Protein AF-A0A8S3E817-F1 (afdb_monomer)

Radius of gyration: 27.14 Å; Cα contacts (8 Å, |Δi|>4): 614; chains: 1; bounding box: 58×71×70 Å

Mean predicted aligned error: 10.31 Å

Sequence (408 aa):
KNREIIKKLALKYPVHTGGGLRSLSDVEDVLKSNVRRCTVASADDELIAKIPKDRLIVELSINENNEVLIHGRKTNTHVNIITKVNQLIELGVTVISITFVNAEGHLSGIPRKQIQDLVVQIPKNIEKIYIAGGISTMDDLEYLWSFDRIIPQLGSAIWKSKLTIGSIFNGMINFDGNGIVSSIIQDLNGLVKGLCYMNRESIEQTCKTRKLYRYSRKLRKVIMKGATSGDVQHIVRISLDCDMDAMLIIVDSQKSFCHAGKYSCFSLPTSIKANLATLAEHIKSRINQDSYSGRIQRNPQLALAKIMEEFWEVVVAPQDNQVSECSDLLVHLIMYLNGNGISIEDIFNELHARRWAPKLSVENTKIPDEKSNEIIICISASKYPDKTDEFAEEQLGIKITRHSGRNL

Nearest PDB structures (foldseek):
  6j22-assembly1_A  TM=8.413E-01  e=1.283E-14  Shigella flexneri
  6j2l-assembly1_A  TM=8.463E-01  e=2.398E-14  Shigella flexneri
  7bgn-assembly3_E  TM=6.207E-01  e=3.277E-15  Medicago truncatula
  7bgm-assembly1_B  TM=6.106E-01  e=3.887E-15  Medicago truncatula
  7bgn-assembly1_A  TM=6.249E-01  e=2.140E-14  Medicago truncatula

Organism: NCBI:txid392030

Foldseek 3Di:
DVLVVLLVVLLPDAAEEEDPQDALVSLCSNLLSNHQAYEYELPCLPRLLPDDQSRYEYEFEAEPVQFTADPVNPDTPRDHVLNSLVVSVVSQHQHYEYEYVVQAPPLQADPLVVVVVVLVSRDVSNQAYEYDGNDQALVRVLSQVVDNRYDYDDDCNDVVVSDAPLNNLLSQADEDPVQKAKEFEAEPQGHTQDIFIAHSVQSRVCRVVQWHWGQDPVVRDIDTQCPPPVQIWGWDDWDADPNRRYIYTYTHGCFHRDPVRHNHPDDPPDPPPDDPQVLLVVLLVCCPPPDPSVVLLLPLLNLVVQLVVLVVCCVPPDPVCNVVSVVSNSSSVSSNCSSVVHHVSNVVSSVSSCVPVPVVPPPPPDDDPDPDPDDDDDDDPPPCPVVVQCCCCVSVVDHDDDDPDDDD

Secondary structure (DSSP, 8-state):
-HHHHHHHHHTTS--EEESS--SHHHHHHHHTTT-SEEEEETT-HHHHHHS-GGGEEEEEEE-TT-EEEETTTTEEEEEEHHHHHHHHHHTT--EEEEEEGGGTTT-S---HHHHHHHHHHS-TT--EEEEES---SHHHHHHHHTSTTEEEE-SHHHHTTSS-HHHHHHHH----TTSEEEEEEE-TTS-EEEEEEEEHHHHHHHHHHSB-EEEETTTTEEEETTTTTS---EEEEEEE-SSSSEEEEEEE--S--STTS-S-SS---SS----HHHHHHHHHHTTTSSSHHHHHHT-HHHHHHHHHHHHHHHHH--HHHHHHHHHHHHHHHHHHHHHTT--HHHHHHHHHHHTT-TTTT-TT----------------TTSSHHHHHHHHHHHH-------S----

InterPro domains:
  IPR002496 Phosphoribosyl-AMP cyclohydrolase domain [PF01502] (195-266)
  IPR006062 Histidine biosynthesis protein [PF00977] (2-144)
  IPR008179 Phosphoribosyl-ATP pyrophosphohydrolase [cd11534] (276-351)
  IPR011060 Ribulose-phosphate binding barrel [SSF51366] (6-169)
  IPR013785 Aldolase-type TIM barrel [G3DSA:3.20.20.70] (1-146)
  IPR021130 Phosphoribosyl-ATP pyrophosphohydrolase-like [PF01503] (279-354)
  IPR038019 Phosphoribosyl-AMP cyclohydrolase domain superfamily [G3DSA:3.10.20.810] (158-258)
  IPR038019 Phosphoribosyl-AMP cyclohydrolase domain superfamily [SSF141734] (169-273)

Solvent-accessible surface area (backbone atoms only — not comparable to full-atom values): 23003 Å² total; per-residue (Å²): 119,68,64,63,53,51,39,62,43,16,69,77,41,94,28,72,48,61,78,91,52,86,47,67,69,48,46,51,62,47,46,63,31,40,30,59,25,43,34,35,63,73,80,45,65,73,59,55,59,74,48,63,46,94,35,40,29,39,37,42,36,26,50,98,83,43,27,33,32,35,87,88,67,76,39,78,68,78,42,44,46,67,63,54,50,54,57,39,43,77,59,57,44,31,33,38,31,42,32,41,59,92,26,42,93,67,55,79,38,59,66,60,69,62,50,56,57,44,63,73,67,52,58,76,71,48,59,36,38,32,43,33,47,6,58,37,51,69,66,53,49,54,58,46,62,74,38,93,43,47,40,83,49,86,57,68,25,51,85,69,64,59,42,51,72,24,59,52,51,58,71,62,47,47,53,46,101,83,52,36,29,48,31,41,31,25,37,89,86,70,52,64,27,42,79,44,37,30,28,63,68,19,43,33,50,19,57,72,70,38,35,44,36,27,34,36,80,90,74,73,41,72,43,57,49,29,73,88,80,69,41,54,35,31,57,74,47,79,45,65,54,96,80,24,48,38,34,44,35,30,26,66,48,98,52,42,60,25,96,85,66,33,59,33,65,58,72,87,88,57,91,69,88,73,53,72,64,63,52,49,53,55,47,59,72,29,52,89,41,101,42,73,59,7,52,34,20,76,33,44,69,58,15,47,53,47,31,55,51,27,48,50,44,39,73,70,42,55,80,92,45,32,67,55,30,50,46,51,25,51,52,30,46,50,32,26,33,50,44,71,76,42,54,72,66,58,52,52,46,52,52,59,24,46,76,73,38,76,78,81,72,53,88,81,66,80,72,80,94,62,96,61,96,71,87,78,88,80,76,66,85,79,67,59,50,69,62,52,42,49,44,31,38,75,77,67,70,41,83,75,83,83,77,96,66,98,68,135

pLDDT: mean 85.55, std 14.69, range [38.97, 98.38]

Structure (mmCIF, N/CA/C/O backbone):
data_AF-A0A8S3E817-F1
#
_entry.id   AF-A0A8S3E817-F1
#
loop_
_atom_site.group_PDB
_atom_site.id
_atom_site.type_symbol
_atom_site.label_atom_id
_atom_site.label_alt_id
_atom_site.label_comp_id
_atom_site.label_asym_id
_atom_site.label_entity_id
_atom_site.label_seq_id
_atom_site.pdbx_PDB_ins_code
_atom_site.Cartn_x
_atom_site.Cartn_y
_atom_site.Cartn_z
_atom_site.occupancy
_atom_site.B_iso_or_equiv
_atom_site.auth_seq_id
_atom_site.auth_comp_id
_atom_site.auth_asym_id
_atom_site.auth_atom_id
_atom_site.pdbx_PDB_model_num
ATOM 1 N N . LYS A 1 1 ? 4.689 19.632 13.069 1.00 62.50 1 LYS A N 1
ATOM 2 C CA . LYS A 1 1 ? 5.910 18.884 12.663 1.00 62.50 1 LYS A CA 1
ATOM 3 C C . LYS A 1 1 ? 5.592 17.523 12.027 1.00 62.50 1 LYS A C 1
ATOM 5 O O . LYS A 1 1 ? 6.007 17.317 10.900 1.00 62.50 1 LYS A O 1
ATOM 10 N N . ASN A 1 2 ? 4.820 16.630 12.667 1.00 87.38 2 ASN A N 1
ATOM 11 C CA . ASN A 1 2 ? 4.547 15.293 12.099 1.00 87.38 2 ASN A CA 1
ATOM 12 C C . ASN A 1 2 ? 3.631 15.298 10.860 1.00 87.38 2 ASN A C 1
ATOM 14 O O . ASN A 1 2 ? 3.827 14.462 9.985 1.00 87.38 2 ASN A O 1
ATOM 18 N N . ARG A 1 3 ? 2.686 16.249 10.743 1.00 88.31 3 ARG A N 1
ATOM 19 C CA . ARG A 1 3 ? 1.782 16.346 9.577 1.00 88.31 3 ARG A CA 1
ATOM 20 C C . ARG A 1 3 ? 2.537 16.435 8.252 1.00 88.31 3 ARG A C 1
ATOM 22 O O . ARG A 1 3 ? 2.270 15.645 7.363 1.00 88.31 3 ARG A O 1
ATOM 29 N N . GLU A 1 4 ? 3.548 17.291 8.158 1.00 89.62 4 GLU A N 1
ATOM 30 C CA . GLU A 1 4 ? 4.360 17.417 6.939 1.00 89.62 4 GLU A CA 1
ATOM 31 C C . GLU A 1 4 ? 5.081 16.119 6.555 1.00 89.62 4 GLU A C 1
ATOM 33 O O . GLU A 1 4 ? 5.181 15.779 5.378 1.00 89.62 4 GLU A O 1
ATOM 38 N N . ILE A 1 5 ? 5.548 15.352 7.542 1.00 92.19 5 ILE A N 1
ATOM 39 C CA . ILE A 1 5 ? 6.165 14.042 7.298 1.00 92.19 5 ILE A CA 1
ATOM 40 C C . ILE A 1 5 ? 5.114 13.060 6.768 1.00 92.19 5 ILE A C 1
ATOM 42 O O . ILE A 1 5 ? 5.370 12.374 5.783 1.00 92.19 5 ILE A O 1
ATOM 46 N N . ILE A 1 6 ? 3.927 13.026 7.382 1.00 91.56 6 ILE A N 1
ATOM 47 C CA . ILE A 1 6 ? 2.807 12.177 6.953 1.00 91.56 6 ILE A CA 1
ATOM 48 C C . ILE A 1 6 ? 2.430 12.480 5.502 1.00 91.56 6 ILE A C 1
ATOM 50 O O . ILE A 1 6 ? 2.359 11.553 4.701 1.00 91.56 6 ILE A O 1
ATOM 54 N N . LYS A 1 7 ? 2.260 13.759 5.149 1.00 88.94 7 LYS A N 1
ATOM 55 C CA . LYS A 1 7 ? 1.914 14.186 3.785 1.00 88.94 7 LYS A CA 1
ATOM 56 C C . LYS A 1 7 ? 2.971 13.738 2.774 1.00 88.94 7 LYS A C 1
ATOM 58 O O . LYS A 1 7 ? 2.636 13.124 1.769 1.00 88.94 7 LYS A O 1
ATOM 63 N N . LYS A 1 8 ? 4.259 13.942 3.078 1.00 88.81 8 LYS A N 1
ATOM 64 C CA . LYS A 1 8 ? 5.370 13.487 2.219 1.00 88.81 8 LYS A CA 1
ATOM 65 C C . LYS A 1 8 ? 5.415 11.967 2.051 1.00 88.81 8 LYS A C 1
ATOM 67 O O . LYS A 1 8 ? 5.733 11.485 0.968 1.00 88.81 8 LYS A O 1
ATOM 72 N N . LEU A 1 9 ? 5.129 11.211 3.111 1.00 90.19 9 LEU A N 1
ATOM 73 C CA . LEU A 1 9 ? 5.105 9.747 3.057 1.00 90.19 9 LEU A CA 1
ATOM 74 C C . LEU A 1 9 ? 3.894 9.224 2.285 1.00 90.19 9 LEU A C 1
ATOM 76 O O . LEU A 1 9 ? 4.040 8.268 1.532 1.00 90.19 9 LEU A O 1
ATOM 80 N N . ALA A 1 10 ? 2.730 9.852 2.436 1.00 88.44 10 ALA A N 1
ATOM 81 C CA . ALA A 1 10 ? 1.488 9.440 1.790 1.00 88.44 10 ALA A CA 1
ATOM 82 C C . ALA A 1 10 ? 1.508 9.608 0.258 1.00 88.44 10 ALA A C 1
ATOM 84 O O . ALA A 1 10 ? 0.789 8.900 -0.438 1.00 88.44 10 ALA A O 1
ATOM 85 N N . LEU A 1 11 ? 2.385 10.466 -0.280 1.00 80.88 11 LEU A N 1
ATOM 86 C CA . LEU A 1 11 ? 2.673 10.529 -1.722 1.00 80.88 11 LEU A CA 1
ATOM 87 C C . LEU A 1 11 ? 3.402 9.282 -2.251 1.00 80.88 11 LEU A C 1
ATOM 89 O O . LEU A 1 11 ? 3.388 9.025 -3.447 1.00 80.88 11 LEU A O 1
ATOM 93 N N . LYS A 1 12 ? 4.085 8.531 -1.380 1.00 79.12 12 LYS A N 1
ATOM 94 C CA . LYS A 1 12 ? 4.959 7.412 -1.777 1.00 79.12 12 LYS A CA 1
ATOM 95 C C . LYS A 1 12 ? 4.462 6.056 -1.290 1.00 79.12 12 LYS A C 1
ATOM 97 O O . LYS A 1 12 ? 4.746 5.035 -1.910 1.00 79.12 12 LYS A O 1
ATOM 102 N N . TYR A 1 13 ? 3.751 6.031 -0.169 1.00 85.25 13 TYR A N 1
ATOM 103 C CA . TYR A 1 13 ? 3.360 4.812 0.523 1.00 85.25 13 TYR A CA 1
ATOM 104 C C . TYR A 1 13 ? 1.888 4.867 0.944 1.00 85.25 13 TYR A C 1
ATOM 106 O O . TYR A 1 13 ? 1.379 5.942 1.261 1.00 85.25 13 TYR A O 1
ATOM 114 N N . PRO A 1 14 ? 1.199 3.716 1.035 1.00 85.81 14 PRO A N 1
ATOM 115 C CA . PRO A 1 14 ? -0.112 3.652 1.668 1.00 85.81 14 PRO A CA 1
ATOM 116 C C . PRO A 1 14 ? 0.005 4.007 3.157 1.00 85.81 14 PRO A C 1
ATOM 118 O O . PRO A 1 14 ? 0.558 3.238 3.942 1.00 85.81 14 PRO A O 1
ATOM 121 N N . VAL A 1 15 ? -0.512 5.172 3.546 1.00 92.38 15 VAL A N 1
ATOM 122 C CA . VAL A 1 15 ? -0.434 5.672 4.926 1.00 92.38 15 VAL A CA 1
ATOM 123 C C . VAL A 1 15 ? -1.826 5.727 5.548 1.00 92.38 15 VAL A C 1
ATOM 125 O O . VAL A 1 15 ? -2.739 6.332 4.987 1.00 92.38 15 VAL A O 1
ATOM 128 N N . HIS A 1 16 ? -1.978 5.128 6.728 1.00 94.44 16 HIS A N 1
ATOM 129 C CA . HIS A 1 16 ? -3.027 5.493 7.682 1.00 94.44 16 HIS A CA 1
ATOM 130 C C . HIS A 1 16 ? -2.422 6.440 8.718 1.00 94.44 16 HIS A C 1
ATOM 132 O O . HIS A 1 16 ? -1.256 6.282 9.085 1.00 94.44 16 HIS A O 1
ATOM 138 N N . THR A 1 17 ? -3.176 7.434 9.178 1.00 93.44 17 THR A N 1
ATOM 139 C CA . THR A 1 17 ? -2.659 8.421 10.135 1.00 93.44 17 THR A CA 1
ATOM 140 C C . THR A 1 17 ? -3.627 8.665 11.275 1.00 93.44 17 THR A C 1
ATOM 142 O O . THR A 1 17 ? -4.821 8.754 11.043 1.00 93.44 17 THR A O 1
ATOM 145 N N . GLY A 1 18 ? -3.118 8.812 12.492 1.00 90.31 18 GLY A N 1
ATOM 146 C CA . GLY A 1 18 ? -3.908 9.139 13.673 1.00 90.31 18 GLY A CA 1
ATOM 147 C C . GLY A 1 18 ? -3.128 10.014 14.642 1.00 90.31 18 GLY A C 1
ATOM 148 O O . GLY A 1 18 ? -1.941 10.280 14.442 1.00 90.31 18 GLY A O 1
ATOM 149 N N . GLY A 1 19 ? -3.805 10.445 15.705 1.00 83.69 19 GLY A N 1
ATOM 150 C CA . GLY A 1 19 ? -3.234 11.303 16.741 1.00 83.69 19 GLY A CA 1
ATOM 151 C C . GLY A 1 19 ? -3.231 12.788 16.360 1.00 83.69 19 GLY A C 1
ATOM 152 O O . GLY A 1 19 ? -2.646 13.210 15.366 1.00 83.69 19 GLY A O 1
ATOM 153 N N . GLY A 1 20 ? -3.877 13.616 17.186 1.00 84.75 20 GLY A N 1
ATOM 154 C CA . GLY A 1 20 ? -3.933 15.068 16.967 1.00 84.75 20 GLY A CA 1
ATOM 155 C C . GLY A 1 20 ? -4.856 15.515 15.826 1.00 84.75 20 GLY A C 1
ATOM 156 O O . GLY A 1 20 ? -4.689 16.626 15.322 1.00 84.75 20 GLY A O 1
ATOM 157 N N . LEU A 1 21 ? -5.806 14.664 15.427 1.00 91.00 21 LEU A N 1
ATOM 158 C CA . LEU A 1 21 ? -6.933 15.007 14.558 1.00 91.00 21 LEU A CA 1
ATOM 159 C C . LEU A 1 21 ? -8.141 15.286 15.460 1.00 91.00 21 LEU A C 1
ATOM 161 O O . LEU A 1 21 ? -8.726 14.344 15.990 1.00 91.00 21 LEU A O 1
ATOM 165 N N . ARG A 1 22 ? -8.435 16.564 15.729 1.00 89.12 22 ARG A N 1
ATOM 166 C CA . ARG A 1 22 ? -9.464 16.981 16.708 1.00 89.12 22 ARG A CA 1
ATOM 167 C C . ARG A 1 22 ? -10.601 17.785 16.086 1.00 89.12 22 ARG A C 1
ATOM 169 O O . ARG A 1 22 ? -11.513 18.196 16.783 1.00 89.12 22 ARG A O 1
ATOM 176 N N . SER A 1 23 ? -10.516 18.060 14.792 1.00 90.12 23 SER A N 1
ATOM 177 C CA . SER A 1 23 ? -11.502 18.836 14.054 1.00 90.12 23 SER A CA 1
ATOM 178 C C . SER A 1 23 ? -11.647 18.293 12.638 1.00 90.12 23 SER A C 1
ATOM 180 O O . SER A 1 23 ? -10.750 17.620 12.121 1.00 90.12 23 SER A O 1
ATOM 182 N N . LEU A 1 24 ? -12.752 18.640 11.975 1.00 88.31 24 LEU A N 1
ATOM 183 C CA . LEU A 1 24 ? -12.958 18.284 10.571 1.00 88.31 24 LEU A CA 1
ATOM 184 C C . LEU A 1 24 ? -11.861 18.880 9.674 1.00 88.31 24 LEU A C 1
ATOM 186 O O . LEU A 1 24 ? -11.369 18.204 8.776 1.00 88.31 24 LEU A O 1
ATOM 190 N N . SER A 1 25 ? -11.398 20.098 9.979 1.00 88.56 25 SER A N 1
ATOM 191 C CA . SER A 1 25 ? -10.291 20.732 9.255 1.00 88.56 25 SER A CA 1
ATOM 192 C C . SER A 1 25 ? -8.991 19.929 9.351 1.00 88.56 25 SER A C 1
ATOM 194 O O . SER A 1 25 ? -8.243 19.868 8.378 1.00 88.56 25 SER A O 1
ATOM 196 N N . ASP A 1 26 ? -8.706 19.310 10.501 1.00 90.81 26 ASP A N 1
ATOM 197 C CA . ASP A 1 26 ? -7.516 18.468 10.662 1.00 90.81 26 ASP A CA 1
ATOM 198 C C . ASP A 1 26 ? -7.592 17.209 9.803 1.00 90.81 26 ASP A C 1
ATOM 200 O O . ASP A 1 26 ? -6.598 16.798 9.203 1.00 90.81 26 ASP A O 1
ATOM 204 N N . VAL A 1 27 ? -8.776 16.597 9.759 1.00 90.62 27 VAL A N 1
ATOM 205 C CA . VAL A 1 27 ? -9.041 15.393 8.971 1.00 90.62 27 VAL A CA 1
ATOM 206 C C . VAL A 1 27 ? -8.947 15.704 7.480 1.00 90.62 27 VAL A C 1
ATOM 208 O O . VAL A 1 27 ? -8.266 14.992 6.742 1.00 90.62 27 VAL A O 1
ATOM 211 N N . GLU A 1 28 ? -9.561 16.797 7.033 1.00 88.00 28 GLU A N 1
ATOM 212 C CA . GLU A 1 28 ? -9.475 17.231 5.641 1.00 88.00 28 GLU A CA 1
ATOM 213 C C . GLU A 1 28 ? -8.036 17.517 5.200 1.00 88.00 28 GLU A C 1
ATOM 215 O O . GLU A 1 28 ? -7.651 17.132 4.096 1.00 88.00 28 GLU A O 1
ATOM 220 N N . ASP A 1 29 ? -7.239 18.172 6.048 1.00 88.38 29 ASP A N 1
ATOM 221 C CA . ASP A 1 29 ? -5.838 18.500 5.763 1.00 88.38 29 ASP A CA 1
ATOM 222 C C . ASP A 1 29 ? -5.005 17.246 5.447 1.00 88.38 29 ASP A C 1
ATOM 224 O O . ASP A 1 29 ? -4.236 17.217 4.478 1.00 88.38 29 ASP A O 1
ATOM 228 N N . VAL A 1 30 ? -5.184 16.175 6.229 1.00 89.62 30 VAL A N 1
ATOM 229 C CA . VAL A 1 30 ? -4.444 14.924 6.012 1.00 89.62 30 VAL A CA 1
ATOM 230 C C . VAL A 1 30 ? -5.019 14.098 4.862 1.00 89.62 30 VAL A C 1
ATOM 232 O O . VAL A 1 30 ? -4.251 13.582 4.048 1.00 89.62 30 VAL A O 1
ATOM 235 N N . LEU A 1 31 ? -6.347 14.000 4.733 1.00 86.94 31 LEU A N 1
ATOM 236 C CA . LEU A 1 31 ? -6.984 13.185 3.690 1.00 86.94 31 LEU A CA 1
ATOM 237 C C . LEU A 1 31 ? -6.770 13.745 2.277 1.00 86.94 31 LEU A C 1
ATOM 239 O O . LEU A 1 31 ? -6.696 12.953 1.334 1.00 86.94 31 LEU A O 1
ATOM 243 N N . LYS A 1 32 ? -6.607 15.070 2.129 1.00 83.44 32 LYS A N 1
ATOM 244 C CA . LYS A 1 32 ? -6.232 15.725 0.858 1.00 83.44 32 LYS A CA 1
ATOM 245 C C . LYS A 1 32 ? -4.816 15.370 0.393 1.00 83.44 32 LYS A C 1
ATOM 247 O O . LYS A 1 32 ? -4.491 15.578 -0.766 1.00 83.44 32 LYS A O 1
ATOM 252 N N . SER A 1 33 ? -3.986 14.801 1.265 1.00 82.62 33 SER A N 1
ATOM 253 C CA . SER A 1 33 ? -2.579 14.500 0.987 1.00 82.62 33 SER A CA 1
ATOM 254 C C . SER A 1 33 ? -2.326 13.009 0.715 1.00 82.62 33 SER A C 1
ATOM 256 O O . SER A 1 33 ? -1.334 12.468 1.187 1.00 82.62 33 SER A O 1
ATOM 258 N N . ASN A 1 34 ? -3.231 12.312 0.015 1.00 82.12 34 ASN A N 1
ATOM 259 C CA . ASN A 1 34 ? -3.147 10.869 -0.305 1.00 82.12 34 ASN A CA 1
ATOM 260 C C . ASN A 1 34 ? -3.135 9.881 0.877 1.00 82.12 34 ASN A C 1
ATOM 262 O O . ASN A 1 34 ? -2.973 8.675 0.682 1.00 82.12 34 ASN A O 1
ATOM 266 N N . VAL A 1 35 ? -3.368 10.340 2.108 1.00 89.81 35 VAL A N 1
ATOM 267 C CA . VAL A 1 35 ? -3.548 9.447 3.261 1.00 89.81 35 VAL A CA 1
ATOM 268 C C . VAL A 1 35 ? -4.746 8.536 3.013 1.00 89.81 35 VAL A C 1
ATOM 270 O O . VAL A 1 35 ? -5.855 9.018 2.814 1.00 89.81 35 VAL A O 1
ATOM 273 N N . ARG A 1 36 ? -4.567 7.214 3.074 1.00 89.94 36 ARG A N 1
ATOM 274 C CA . ARG A 1 36 ? -5.633 6.251 2.769 1.00 89.94 36 ARG A CA 1
ATOM 275 C C . ARG A 1 36 ? -6.756 6.285 3.802 1.00 89.94 36 ARG A C 1
ATOM 277 O O . ARG A 1 36 ? -7.914 6.265 3.408 1.00 89.94 36 ARG A O 1
ATOM 284 N N . ARG A 1 37 ? -6.438 6.363 5.096 1.00 93.88 37 ARG A N 1
ATOM 285 C CA . ARG A 1 37 ? -7.430 6.518 6.174 1.00 93.88 37 ARG A CA 1
ATOM 286 C C . ARG A 1 37 ? -6.912 7.401 7.295 1.00 93.88 37 ARG A C 1
ATOM 288 O O . ARG A 1 37 ? -5.717 7.369 7.598 1.00 93.88 37 ARG A O 1
ATOM 295 N N . CYS A 1 38 ? -7.808 8.142 7.931 1.00 94.81 38 CYS A N 1
ATOM 296 C CA . CYS A 1 38 ? -7.537 8.798 9.200 1.00 94.81 38 CYS A CA 1
ATOM 297 C C . CYS A 1 38 ? -8.086 7.967 10.365 1.00 94.81 38 CYS A C 1
ATOM 299 O O . CYS A 1 38 ? -9.166 7.387 10.274 1.00 94.81 38 CYS A O 1
ATOM 301 N N . THR A 1 39 ? -7.352 7.958 11.467 1.00 95.56 39 THR A N 1
ATOM 302 C CA . THR A 1 39 ? -7.704 7.319 12.724 1.00 95.56 39 THR A CA 1
ATOM 303 C C . THR A 1 39 ? -8.041 8.400 13.741 1.00 95.56 39 THR A C 1
ATOM 305 O O . THR A 1 39 ? -7.198 9.252 14.042 1.00 95.56 39 THR A O 1
ATOM 308 N N . VAL A 1 40 ? -9.262 8.371 14.269 1.00 95.00 40 VAL A N 1
ATOM 309 C CA . VAL A 1 40 ? -9.736 9.310 15.300 1.00 95.00 40 VAL A CA 1
ATOM 310 C C . VAL A 1 40 ? -10.129 8.551 16.559 1.00 95.00 40 VAL A C 1
ATOM 312 O O . VAL A 1 40 ? -10.522 7.387 16.494 1.00 95.00 40 VAL A O 1
ATOM 315 N N . ALA A 1 41 ? -10.016 9.204 17.712 1.00 93.00 41 ALA A N 1
ATOM 316 C CA . ALA A 1 41 ? -10.432 8.608 18.973 1.00 93.00 41 ALA A CA 1
ATOM 317 C C . ALA A 1 41 ? -11.963 8.499 19.044 1.00 93.00 41 ALA A C 1
ATOM 319 O O . ALA A 1 41 ? -12.677 9.392 18.597 1.00 93.00 41 ALA A O 1
ATOM 320 N N . SER A 1 42 ? -12.451 7.449 19.695 1.00 90.25 42 SER A N 1
ATOM 321 C CA . SER A 1 42 ? -13.878 7.163 19.938 1.00 90.25 42 SER A CA 1
ATOM 322 C C . SER A 1 42 ? -14.628 8.163 20.837 1.00 90.25 42 SER A C 1
ATOM 324 O O . SER A 1 42 ? -15.783 7.924 21.174 1.00 90.25 42 SER A O 1
ATOM 326 N N . ALA A 1 43 ? -13.994 9.263 21.248 1.00 88.62 43 ALA A N 1
ATOM 327 C CA . ALA A 1 43 ? -14.571 10.233 22.179 1.00 88.62 43 ALA A CA 1
ATOM 328 C C . ALA A 1 43 ? -15.452 11.306 21.510 1.00 88.62 43 ALA A C 1
ATOM 330 O O . ALA A 1 43 ? -16.161 12.009 22.220 1.00 88.62 43 ALA A O 1
ATOM 331 N N . ASP A 1 44 ? -15.383 11.468 20.185 1.00 90.44 44 ASP A N 1
ATOM 332 C CA . ASP A 1 44 ? -16.029 12.570 19.458 1.00 90.44 44 ASP A CA 1
ATOM 333 C C . ASP A 1 44 ? -16.944 12.040 18.343 1.00 90.44 44 ASP A C 1
ATOM 335 O O . ASP A 1 44 ? -16.538 11.875 17.188 1.00 90.44 44 ASP A O 1
ATOM 339 N N . ASP A 1 45 ? -18.188 11.739 18.716 1.00 92.75 45 ASP A N 1
ATOM 340 C CA . ASP A 1 45 ? -19.185 11.162 17.811 1.00 92.75 45 ASP A CA 1
ATOM 341 C C . ASP A 1 45 ? -19.623 12.157 16.721 1.00 92.75 45 ASP A C 1
ATOM 343 O O . ASP A 1 45 ? -19.875 11.756 15.582 1.00 92.75 45 ASP A O 1
ATOM 347 N N . GLU A 1 46 ? -19.629 13.463 17.018 1.00 92.19 46 GLU A N 1
ATOM 348 C CA . GLU A 1 46 ? -19.946 14.507 16.036 1.00 92.19 46 GLU A CA 1
ATOM 349 C C . GLU A 1 46 ? -18.895 14.595 14.929 1.00 92.19 46 GLU A C 1
ATOM 351 O O . GLU A 1 46 ? -19.233 14.745 13.748 1.00 92.19 46 GLU A O 1
ATOM 356 N N . LEU A 1 47 ? -17.613 14.515 15.293 1.00 92.12 47 LEU A N 1
ATOM 357 C CA . LEU A 1 47 ? -16.528 14.462 14.323 1.00 92.12 47 LEU A CA 1
ATOM 358 C C . LEU A 1 47 ? -16.602 13.166 13.517 1.00 92.12 47 LEU A C 1
ATOM 360 O O . LEU A 1 47 ? -16.545 13.218 12.289 1.00 92.12 47 LEU A O 1
ATOM 364 N N . ILE A 1 48 ? -16.776 12.019 14.183 1.00 95.31 48 ILE A N 1
ATOM 365 C CA . ILE A 1 48 ? -16.902 10.708 13.531 1.00 95.31 48 ILE A CA 1
ATOM 366 C C . ILE A 1 48 ? -18.017 10.727 12.485 1.00 95.31 48 ILE A C 1
ATOM 368 O O . ILE A 1 48 ? -17.802 10.241 11.372 1.00 95.31 48 ILE A O 1
ATOM 372 N N . ALA A 1 49 ? -19.181 11.304 12.800 1.00 92.69 49 ALA A N 1
ATOM 373 C CA . ALA A 1 49 ? -20.329 11.395 11.899 1.00 92.69 49 ALA A CA 1
ATOM 374 C C . ALA A 1 49 ? -20.001 12.099 10.568 1.00 92.69 49 ALA A C 1
ATOM 376 O O . ALA A 1 49 ? -20.511 11.691 9.528 1.00 92.69 49 ALA A O 1
ATOM 377 N N . LYS A 1 50 ? -19.110 13.099 10.584 1.00 91.31 50 LYS A N 1
ATOM 378 C CA . LYS A 1 50 ? -18.781 13.955 9.428 1.00 91.31 50 LYS A CA 1
ATOM 379 C C . LYS A 1 50 ? -17.694 13.387 8.503 1.00 91.31 50 LYS A C 1
ATOM 381 O O . LYS A 1 50 ? -17.467 13.943 7.430 1.00 91.31 50 LYS A O 1
ATOM 386 N N . ILE A 1 51 ? -16.999 12.317 8.895 1.00 90.38 51 ILE A N 1
ATOM 387 C CA . ILE A 1 51 ? -15.880 11.753 8.121 1.00 90.38 51 ILE A CA 1
ATOM 388 C C . ILE A 1 51 ? -16.381 10.641 7.178 1.00 90.38 51 ILE A C 1
ATOM 390 O O . ILE A 1 51 ? -17.123 9.764 7.633 1.00 90.38 51 ILE A O 1
ATOM 394 N N . PRO A 1 52 ? -15.939 10.601 5.901 1.00 90.12 52 PRO A N 1
ATOM 395 C CA . PRO A 1 52 ? -16.217 9.482 4.997 1.00 90.12 52 PRO A CA 1
ATOM 396 C C . PRO A 1 52 ? -15.763 8.139 5.590 1.00 90.12 52 PRO A C 1
ATOM 398 O O . PRO A 1 52 ? -14.596 7.971 5.955 1.00 90.12 52 PRO A O 1
ATOM 401 N N . LYS A 1 53 ? -16.686 7.180 5.717 1.00 92.38 53 LYS A N 1
ATOM 402 C CA . LYS A 1 53 ? -16.480 5.952 6.512 1.00 92.38 53 LYS A CA 1
ATOM 403 C C . LYS A 1 53 ? -15.465 4.994 5.898 1.00 92.38 53 LYS A C 1
ATOM 405 O O . LYS A 1 53 ? -14.693 4.369 6.617 1.00 92.38 53 LYS A O 1
ATOM 410 N N . ASP A 1 54 ? -15.374 4.961 4.574 1.00 90.56 54 ASP A N 1
ATOM 411 C CA . ASP A 1 54 ? -14.351 4.223 3.829 1.00 90.56 54 ASP A CA 1
ATOM 412 C C . ASP A 1 54 ? -12.921 4.741 4.104 1.00 90.56 54 ASP A C 1
ATOM 414 O O . ASP A 1 54 ? -11.942 3.992 3.961 1.00 90.56 54 ASP A O 1
ATOM 418 N N . ARG A 1 55 ? -12.808 5.998 4.563 1.00 91.75 55 ARG A N 1
ATOM 419 C CA . ARG A 1 55 ? -11.568 6.704 4.928 1.00 91.75 55 ARG A CA 1
ATOM 420 C C . ARG A 1 55 ? -11.338 6.804 6.440 1.00 91.75 55 ARG A C 1
ATOM 422 O O . ARG A 1 55 ? -10.361 7.430 6.851 1.00 91.75 55 ARG A O 1
ATOM 429 N N . LEU A 1 56 ? -12.182 6.186 7.261 1.00 95.69 56 LEU A N 1
ATOM 430 C CA . LEU A 1 56 ? -12.148 6.304 8.717 1.00 95.69 56 LEU A CA 1
ATOM 431 C C . LEU A 1 56 ? -11.680 5.006 9.385 1.00 95.69 56 LEU A C 1
ATOM 433 O O . LEU A 1 56 ? -12.019 3.905 8.960 1.00 95.69 56 LEU A O 1
ATOM 437 N N . ILE A 1 57 ? -10.911 5.150 10.460 1.00 97.88 57 ILE A N 1
ATOM 438 C CA . ILE A 1 57 ? -10.690 4.130 11.485 1.00 97.88 57 ILE A CA 1
ATOM 439 C C . ILE A 1 57 ? -11.044 4.780 12.825 1.00 97.88 57 ILE A C 1
ATOM 441 O O . ILE A 1 57 ? -10.568 5.879 13.116 1.00 97.88 57 ILE A O 1
ATOM 445 N N . VAL A 1 58 ? -11.858 4.129 13.652 1.00 97.69 58 VAL A N 1
ATOM 446 C CA . VAL A 1 58 ? -12.128 4.623 15.013 1.00 97.69 58 VAL A CA 1
ATOM 447 C C . VAL A 1 58 ? -11.283 3.856 16.022 1.00 97.69 58 VAL A C 1
ATOM 449 O O . VAL A 1 58 ? -11.344 2.632 16.089 1.00 97.69 58 VAL A O 1
ATOM 452 N N . GLU A 1 59 ? -10.475 4.574 16.796 1.00 96.19 59 GLU A N 1
ATOM 453 C CA . GLU A 1 59 ? -9.605 4.007 17.823 1.00 96.19 59 GLU A CA 1
ATOM 454 C C . GLU A 1 59 ? -10.312 3.922 19.184 1.00 96.19 59 GLU A C 1
ATOM 456 O O . GLU A 1 59 ? -10.861 4.899 19.710 1.00 96.19 59 GLU A O 1
ATOM 461 N N . LEU A 1 60 ? -10.252 2.730 19.769 1.00 95.94 60 LEU A N 1
ATOM 462 C CA . LEU A 1 60 ? -10.783 2.356 21.071 1.00 95.94 60 LEU A CA 1
ATOM 463 C C . LEU A 1 60 ? -9.610 1.874 21.930 1.00 95.94 60 LEU A C 1
ATOM 465 O O . LEU A 1 60 ? -8.917 0.925 21.573 1.00 95.94 60 LEU A O 1
ATOM 469 N N . SER A 1 61 ? -9.373 2.524 23.066 1.00 94.75 61 SER A N 1
ATOM 470 C CA . SER A 1 61 ? -8.484 1.988 24.104 1.00 94.75 61 SER A CA 1
ATOM 471 C C . SER A 1 61 ? -9.338 1.313 25.166 1.00 94.75 61 SER A C 1
ATOM 473 O O . SER A 1 61 ? -10.326 1.910 25.586 1.00 94.75 61 SER A O 1
ATOM 475 N N . ILE A 1 62 ? -8.970 0.110 25.606 1.00 95.12 62 ILE A N 1
ATOM 476 C CA . ILE A 1 62 ? -9.735 -0.634 26.616 1.00 95.12 62 ILE A CA 1
ATOM 477 C C . ILE A 1 62 ? -8.864 -1.192 27.739 1.00 95.12 62 ILE A C 1
ATOM 479 O O . ILE A 1 62 ? -7.675 -1.467 27.543 1.00 95.12 62 ILE A O 1
ATOM 483 N N . ASN A 1 63 ? -9.477 -1.357 28.911 1.00 93.19 63 ASN A N 1
ATOM 484 C CA . ASN A 1 63 ? -8.893 -2.039 30.067 1.00 93.19 63 ASN A CA 1
ATOM 485 C C . ASN A 1 63 ? -9.227 -3.550 30.076 1.00 93.19 63 ASN A C 1
ATOM 487 O O . ASN A 1 63 ? -9.844 -4.082 29.150 1.00 93.19 63 ASN A O 1
ATOM 491 N N . GLU A 1 64 ? -8.819 -4.251 31.131 1.00 91.44 64 GLU A N 1
ATOM 492 C CA . GLU A 1 64 ? -9.078 -5.677 31.375 1.00 91.44 64 GLU A CA 1
ATOM 493 C C . GLU A 1 64 ? -10.568 -6.035 31.481 1.00 91.44 64 GLU A C 1
ATOM 495 O O . GLU A 1 64 ? -10.947 -7.168 31.195 1.00 91.44 64 GLU A O 1
ATOM 500 N N . ASN A 1 65 ? -11.415 -5.063 31.829 1.00 93.81 65 ASN A N 1
ATOM 501 C CA . ASN A 1 65 ? -12.860 -5.232 31.984 1.00 93.81 65 ASN A CA 1
ATOM 502 C C . ASN A 1 65 ? -13.637 -4.890 30.701 1.00 93.81 65 ASN A C 1
ATOM 504 O O . ASN A 1 65 ? -14.865 -4.818 30.724 1.00 93.81 65 ASN A O 1
ATOM 508 N N . ASN A 1 66 ? -12.940 -4.685 29.574 1.00 95.38 66 ASN A N 1
ATOM 509 C CA . ASN A 1 66 ? -13.515 -4.247 28.298 1.00 95.38 66 ASN A CA 1
ATOM 510 C C . ASN A 1 66 ? -14.206 -2.870 28.362 1.00 95.38 66 ASN A C 1
ATOM 512 O O . ASN A 1 66 ? -15.080 -2.583 27.542 1.00 95.38 66 ASN A O 1
ATOM 516 N N . GLU A 1 67 ? -13.830 -2.010 29.309 1.00 96.94 67 GLU A N 1
ATOM 517 C CA . GLU A 1 67 ? -14.343 -0.642 29.404 1.00 96.94 67 GLU A CA 1
ATOM 518 C C . GLU A 1 67 ? -13.503 0.312 28.548 1.00 96.94 67 GLU A C 1
ATOM 520 O O . GLU A 1 67 ? -12.271 0.221 28.510 1.00 96.94 67 GLU A O 1
ATOM 525 N N . VAL A 1 68 ? -14.170 1.243 27.862 1.00 96.88 68 VAL A N 1
ATOM 526 C CA . VAL A 1 68 ? -13.526 2.207 26.965 1.00 96.88 68 VAL A CA 1
ATOM 527 C C . VAL A 1 68 ? -12.858 3.331 27.755 1.00 96.88 68 VAL A C 1
ATOM 529 O O . VAL A 1 68 ? -13.460 3.979 28.615 1.00 96.88 68 VAL A O 1
ATOM 532 N N . LEU A 1 69 ? -11.608 3.606 27.397 1.00 94.62 69 LEU A N 1
ATOM 533 C CA . LEU A 1 69 ? -10.779 4.672 27.936 1.00 94.62 69 LEU A CA 1
ATOM 534 C C . LEU A 1 69 ? -10.627 5.799 26.904 1.00 94.62 69 LEU A C 1
ATOM 536 O O . LEU A 1 69 ? -10.292 5.557 25.741 1.00 94.62 69 LEU A O 1
ATOM 540 N N . ILE A 1 70 ? -10.798 7.045 27.343 1.00 91.75 70 ILE A N 1
ATOM 541 C CA . ILE A 1 70 ? -10.700 8.250 26.504 1.00 91.75 70 ILE A CA 1
ATOM 542 C C . ILE A 1 70 ? -9.617 9.218 27.014 1.00 91.75 70 ILE A C 1
ATOM 544 O O . ILE A 1 70 ? -8.907 8.945 27.985 1.00 91.75 70 ILE A O 1
ATOM 548 N N . HIS A 1 71 ? -9.434 10.338 26.304 1.00 85.38 71 HIS A N 1
ATOM 549 C CA . HIS A 1 71 ? -8.460 11.396 26.623 1.00 85.38 71 HIS A CA 1
ATOM 550 C C . HIS A 1 71 ? -7.021 10.894 26.830 1.00 85.38 71 HIS A C 1
ATOM 552 O O . HIS A 1 71 ? -6.319 11.303 27.756 1.00 85.38 71 HIS A O 1
ATOM 558 N N . GLY A 1 72 ? -6.566 9.998 25.950 1.00 80.94 72 GLY A N 1
ATOM 559 C CA . GLY A 1 72 ? -5.236 9.398 26.061 1.00 80.94 72 GLY A CA 1
ATOM 560 C C . GLY A 1 72 ? -5.122 8.454 27.256 1.00 80.94 72 GLY A C 1
ATOM 561 O O . GLY A 1 72 ? -4.101 8.460 27.936 1.00 80.94 72 GLY A O 1
ATOM 562 N N . ARG A 1 73 ? -6.180 7.667 27.503 1.00 88.00 73 ARG A N 1
ATOM 563 C CA . ARG A 1 73 ? -6.281 6.632 28.549 1.00 88.00 73 ARG A CA 1
ATOM 564 C C . ARG A 1 73 ? -6.361 7.158 29.980 1.00 88.00 73 ARG A C 1
ATOM 566 O O . ARG A 1 73 ? -6.222 6.392 30.924 1.00 88.00 73 ARG A O 1
ATOM 573 N N . LYS A 1 74 ? -6.588 8.461 30.147 1.00 87.12 74 LYS A N 1
ATOM 574 C CA . LYS A 1 74 ? -6.662 9.112 31.463 1.00 87.12 74 LYS A CA 1
ATOM 575 C C . LYS A 1 74 ? -8.041 9.014 32.106 1.00 87.12 74 LYS A C 1
ATOM 577 O O . LYS A 1 74 ? -8.156 9.205 33.310 1.00 87.12 74 LYS A O 1
ATOM 582 N N . THR A 1 75 ? -9.074 8.746 31.313 1.00 92.44 75 THR A N 1
ATOM 583 C CA . THR A 1 75 ? -10.462 8.745 31.774 1.00 92.44 75 THR A CA 1
ATOM 584 C C . THR A 1 75 ? -11.123 7.435 31.377 1.00 92.44 75 THR A C 1
ATOM 586 O O . THR A 1 75 ? -11.201 7.127 30.187 1.00 92.44 75 THR A O 1
ATOM 589 N N . ASN A 1 76 ? -11.599 6.679 32.366 1.00 94.31 76 ASN A N 1
ATOM 590 C CA . ASN A 1 76 ? -12.474 5.533 32.146 1.00 94.31 76 ASN A CA 1
ATOM 591 C C . ASN A 1 76 ? -13.909 6.023 31.973 1.00 94.31 76 ASN A C 1
ATOM 593 O O . ASN A 1 76 ? -14.403 6.801 32.784 1.00 94.31 76 ASN A O 1
ATOM 597 N N . THR A 1 77 ? -14.548 5.608 30.884 1.00 94.31 77 THR A N 1
ATOM 598 C CA . THR A 1 77 ? -15.946 5.955 30.605 1.00 94.31 77 THR A CA 1
ATOM 599 C C . THR A 1 77 ? -16.926 5.032 31.322 1.00 94.31 77 THR A C 1
ATOM 601 O O . THR A 1 77 ? -18.107 5.355 31.381 1.00 94.31 77 THR A O 1
ATOM 604 N N . HIS A 1 78 ? -16.456 3.880 31.820 1.00 95.25 78 HIS A N 1
ATOM 605 C CA . HIS A 1 78 ? -17.271 2.764 32.315 1.00 95.25 78 HIS A CA 1
ATOM 606 C C . HIS A 1 78 ? -18.244 2.188 31.272 1.00 95.25 78 HIS A C 1
ATOM 608 O O . HIS A 1 78 ? -19.105 1.368 31.584 1.00 95.25 78 HIS A O 1
ATOM 614 N N . VAL A 1 79 ? -18.102 2.590 30.005 1.00 96.62 79 VAL A N 1
ATOM 615 C CA . VAL A 1 79 ? -18.885 2.061 28.892 1.00 96.62 79 VAL A CA 1
ATOM 616 C C . VAL A 1 79 ? -18.185 0.819 28.364 1.00 96.62 79 VAL A C 1
ATOM 618 O O . VAL A 1 79 ? -17.018 0.871 27.971 1.00 96.62 79 VAL A O 1
ATOM 621 N N . ASN A 1 80 ? -18.909 -0.299 28.319 1.00 97.50 80 ASN A N 1
ATOM 622 C CA . ASN A 1 80 ? -18.418 -1.522 27.696 1.00 97.50 80 ASN A CA 1
ATOM 623 C C . ASN A 1 80 ? -18.180 -1.310 26.188 1.00 97.50 80 ASN A C 1
ATOM 625 O O . ASN A 1 80 ? -18.987 -0.683 25.495 1.00 97.50 80 ASN A O 1
ATOM 629 N N . ILE A 1 81 ? -17.088 -1.869 25.663 1.00 97.19 81 ILE A N 1
ATOM 630 C CA . ILE A 1 81 ? -16.704 -1.743 24.253 1.00 97.19 81 ILE A CA 1
ATOM 631 C C . ILE A 1 81 ? -17.802 -2.189 23.285 1.00 97.19 81 ILE A C 1
ATOM 633 O O . ILE A 1 81 ? -17.976 -1.539 22.260 1.00 97.19 81 ILE A O 1
ATOM 637 N N . ILE A 1 82 ? -18.570 -3.237 23.591 1.00 97.81 82 ILE A N 1
ATOM 638 C CA . ILE A 1 82 ? -19.629 -3.728 22.699 1.00 97.81 82 ILE A CA 1
ATOM 639 C C . ILE A 1 82 ? -20.730 -2.678 22.550 1.00 97.81 82 ILE A C 1
ATOM 641 O O . ILE A 1 82 ? -21.158 -2.384 21.434 1.00 97.81 82 ILE A O 1
ATOM 645 N N . THR A 1 83 ? -21.115 -2.027 23.651 1.00 97.69 83 THR A N 1
ATOM 646 C CA . THR A 1 83 ? -22.057 -0.903 23.625 1.00 97.69 83 THR A CA 1
ATOM 647 C C . THR A 1 83 ? -21.525 0.236 22.761 1.00 97.69 83 THR A C 1
ATOM 649 O O . THR A 1 83 ? -22.246 0.739 21.899 1.00 97.69 83 THR A O 1
ATOM 652 N N . LYS A 1 84 ? -20.249 0.614 22.928 1.00 97.62 84 LYS A N 1
ATOM 653 C CA . LYS A 1 84 ? -19.652 1.684 22.116 1.00 97.62 84 LYS A CA 1
ATOM 654 C C . LYS A 1 84 ? -19.554 1.299 20.637 1.00 97.62 84 LYS A C 1
ATOM 656 O O . LYS A 1 84 ? -19.814 2.132 19.778 1.00 97.62 84 LYS A O 1
ATOM 661 N N . VAL A 1 85 ? -19.215 0.051 20.318 1.00 98.06 85 VAL A N 1
ATOM 662 C CA . VAL A 1 85 ? -19.158 -0.445 18.935 1.00 98.06 85 VAL A CA 1
ATOM 663 C C . VAL A 1 85 ? -20.531 -0.376 18.268 1.00 98.06 85 VAL A C 1
ATOM 665 O O . VAL A 1 85 ? -20.607 0.075 17.130 1.00 98.06 85 VAL A O 1
ATOM 668 N N . ASN A 1 86 ? -21.613 -0.732 18.966 1.00 98.00 86 ASN A N 1
ATOM 669 C CA . ASN A 1 86 ? -22.969 -0.606 18.422 1.00 98.00 86 ASN A CA 1
ATOM 670 C C . ASN A 1 86 ? -23.326 0.853 18.091 1.00 98.00 86 ASN A C 1
ATOM 672 O O . ASN A 1 86 ? -23.819 1.120 16.999 1.00 98.00 86 ASN A O 1
ATOM 676 N N .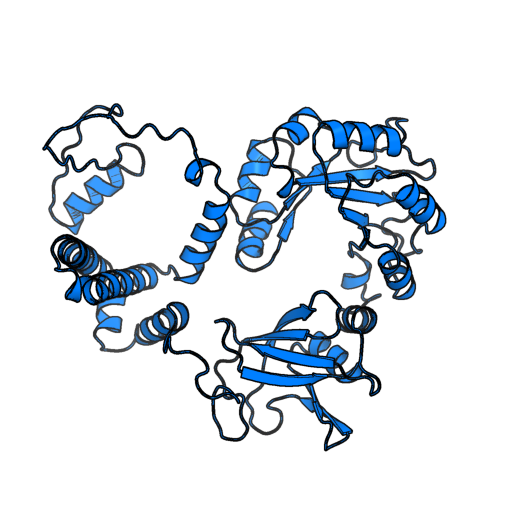 GLN A 1 87 ? -22.967 1.807 18.956 1.00 97.38 87 GLN A N 1
ATOM 677 C CA . GLN A 1 87 ? -23.131 3.240 18.665 1.00 97.38 87 GLN A CA 1
ATOM 678 C C . GLN A 1 87 ? -22.320 3.676 17.433 1.00 97.38 87 GLN A C 1
ATOM 680 O O . GLN A 1 87 ? -22.789 4.446 16.600 1.00 97.38 87 GLN A O 1
ATOM 685 N N . LEU A 1 88 ? -21.095 3.168 17.272 1.00 98.06 88 LEU A N 1
ATOM 686 C CA . LEU A 1 88 ? -20.274 3.470 16.096 1.00 98.06 88 LEU A CA 1
ATOM 687 C C . LEU A 1 88 ? -20.873 2.882 14.806 1.00 98.06 88 LEU A C 1
ATOM 689 O O . LEU A 1 88 ? -20.780 3.511 13.751 1.00 98.06 88 LEU A O 1
ATOM 693 N N . ILE A 1 89 ? -21.509 1.710 14.883 1.00 97.88 89 ILE A N 1
ATOM 694 C CA . ILE A 1 89 ? -22.219 1.095 13.753 1.00 97.88 89 ILE A CA 1
ATOM 695 C C . ILE A 1 89 ? -23.410 1.960 13.322 1.00 97.88 89 ILE A C 1
ATOM 697 O O . ILE A 1 89 ? -23.606 2.138 12.122 1.00 97.88 89 ILE A O 1
ATOM 701 N N . GLU A 1 90 ? -24.154 2.556 14.259 1.00 97.44 90 GLU A N 1
ATOM 702 C CA . GLU A 1 90 ? -25.233 3.512 13.942 1.00 97.44 90 GLU A CA 1
ATOM 703 C C . GLU A 1 90 ? -24.708 4.740 13.179 1.00 97.44 90 GLU A C 1
ATOM 705 O O . GLU A 1 90 ? -25.387 5.279 12.306 1.00 97.44 90 GLU A O 1
ATOM 710 N N . LEU A 1 91 ? -23.455 5.132 13.427 1.00 96.69 91 LEU A N 1
ATOM 711 C CA . LEU A 1 91 ? -22.753 6.175 12.673 1.00 96.69 91 LEU A CA 1
ATOM 712 C C . LEU A 1 91 ? -22.135 5.669 11.355 1.00 96.69 91 LEU A C 1
ATOM 714 O O . LEU A 1 91 ? -21.388 6.415 10.716 1.00 96.69 91 LEU A O 1
ATOM 718 N N . GLY A 1 92 ? -22.378 4.422 10.950 1.00 96.75 92 GLY A N 1
ATOM 719 C CA . GLY A 1 92 ? -21.864 3.818 9.716 1.00 96.75 92 GLY A CA 1
ATOM 720 C C . GLY A 1 92 ? -20.383 3.427 9.756 1.00 96.75 92 GLY A C 1
ATOM 721 O O . GLY A 1 92 ? -19.762 3.269 8.705 1.00 96.75 92 GLY A O 1
ATOM 722 N N . VAL A 1 93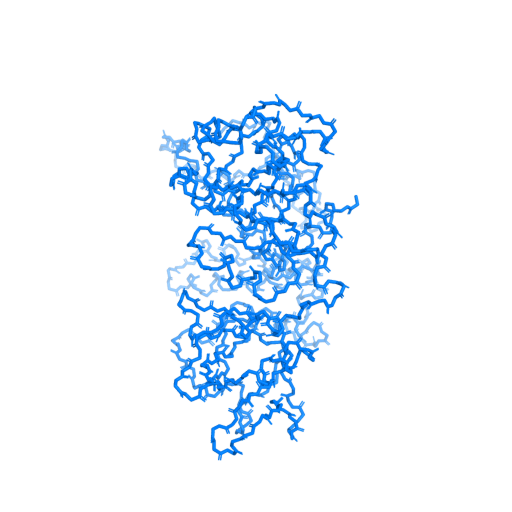 ? -19.770 3.319 10.938 1.00 98.06 93 VAL A N 1
ATOM 723 C CA . VAL A 1 93 ? -18.366 2.895 11.067 1.00 98.06 93 VAL A CA 1
ATOM 724 C C . VAL A 1 93 ? -18.242 1.404 10.759 1.00 98.06 93 VAL A C 1
ATOM 726 O O . VAL A 1 93 ? -18.930 0.588 11.361 1.00 98.06 93 VAL A O 1
ATOM 729 N N . THR A 1 94 ? -17.308 1.047 9.874 1.00 97.75 94 THR A N 1
ATOM 730 C CA . THR A 1 94 ? -17.021 -0.353 9.503 1.00 97.75 94 THR A CA 1
ATOM 731 C C . THR A 1 94 ? -15.609 -0.809 9.878 1.00 97.75 94 THR A C 1
ATOM 733 O O . THR A 1 94 ? -15.290 -1.994 9.795 1.00 97.75 94 THR A O 1
ATOM 736 N N . VAL A 1 95 ? -14.738 0.112 10.309 1.00 98.38 95 VAL A N 1
ATOM 737 C CA . VAL A 1 95 ? -13.340 -0.180 10.654 1.00 98.38 95 VAL A CA 1
ATOM 738 C C . VAL A 1 95 ? -12.985 0.437 12.002 1.00 98.38 95 VAL A C 1
ATOM 740 O O . VAL A 1 95 ? -13.096 1.650 12.195 1.00 98.38 95 VAL A O 1
ATOM 743 N N . ILE A 1 96 ? -12.492 -0.395 12.916 1.00 98.12 96 ILE A N 1
ATOM 744 C CA . ILE A 1 96 ? -12.050 0.025 14.251 1.00 98.12 96 ILE A CA 1
ATOM 745 C C . ILE A 1 96 ? -10.612 -0.414 14.522 1.00 98.12 96 ILE A C 1
ATOM 747 O O . ILE A 1 96 ? -10.100 -1.339 13.891 1.00 98.12 96 ILE A O 1
ATOM 751 N N . SER A 1 97 ? -9.964 0.249 15.473 1.00 97.25 97 SER A N 1
ATOM 752 C CA . SER A 1 97 ? -8.697 -0.173 16.066 1.00 97.25 97 SER A CA 1
ATOM 753 C C . SER A 1 97 ? -8.871 -0.316 17.569 1.00 97.25 97 SER A C 1
ATOM 755 O O . SER A 1 97 ? -9.394 0.596 18.205 1.00 97.25 97 SER A O 1
ATOM 757 N N . ILE A 1 98 ? -8.464 -1.452 18.127 1.00 96.19 98 ILE A N 1
ATOM 758 C CA . ILE A 1 98 ? -8.560 -1.759 19.551 1.00 96.19 98 ILE A CA 1
ATOM 759 C C . ILE A 1 98 ? -7.148 -1.855 20.120 1.00 96.19 98 ILE A C 1
ATOM 761 O O . ILE A 1 98 ? -6.333 -2.672 19.683 1.00 96.19 98 ILE A O 1
ATOM 765 N N . THR A 1 99 ? -6.890 -1.031 21.130 1.00 93.38 99 THR A N 1
ATOM 766 C CA . THR A 1 99 ? -5.645 -1.022 21.892 1.00 93.38 99 THR A CA 1
ATOM 767 C C . THR A 1 99 ? -5.913 -1.520 23.309 1.00 93.38 99 THR A C 1
ATOM 769 O O . THR A 1 99 ? -6.676 -0.907 24.060 1.00 93.38 99 THR A O 1
ATOM 772 N N . PHE A 1 100 ? -5.262 -2.619 23.687 1.00 90.75 100 PHE A N 1
ATOM 773 C CA . PHE A 1 100 ? -5.360 -3.208 25.026 1.00 90.75 100 PHE A CA 1
ATOM 774 C C . PHE A 1 100 ? -4.323 -2.567 25.946 1.00 90.75 100 PHE A C 1
ATOM 776 O O . PHE A 1 100 ? -3.131 -2.867 25.846 1.00 90.75 100 PHE A O 1
ATOM 783 N N . VAL A 1 101 ? -4.762 -1.682 26.843 1.00 85.00 101 VAL A N 1
ATOM 784 C CA . VAL A 1 101 ? -3.849 -0.803 27.595 1.00 85.00 101 VAL A CA 1
ATOM 785 C C . VAL A 1 101 ? -2.864 -1.587 28.466 1.00 85.00 101 VAL A C 1
ATOM 787 O O . VAL A 1 101 ? -1.687 -1.242 28.508 1.00 85.00 101 VAL A O 1
ATOM 790 N N . ASN A 1 102 ? -3.293 -2.701 29.060 1.00 79.44 102 ASN A N 1
ATOM 791 C CA . ASN A 1 102 ? -2.435 -3.522 29.924 1.00 79.44 102 ASN A CA 1
ATOM 792 C C . ASN A 1 102 ? -1.348 -4.300 29.164 1.00 79.44 102 ASN A C 1
ATOM 794 O O . ASN A 1 102 ? -0.379 -4.754 29.767 1.00 79.44 102 ASN A O 1
ATOM 798 N N . ALA A 1 103 ? -1.493 -4.466 27.848 1.00 75.19 103 ALA A N 1
ATOM 799 C CA . ALA A 1 103 ? -0.531 -5.180 27.007 1.00 75.19 103 ALA A CA 1
ATOM 800 C C . ALA A 1 103 ? 0.418 -4.228 26.255 1.00 75.19 103 ALA A C 1
ATOM 802 O O . ALA A 1 103 ? 1.388 -4.648 25.615 1.00 75.19 103 ALA A O 1
ATOM 803 N N . GLU A 1 104 ? 0.153 -2.924 26.275 1.00 69.56 104 GLU A N 1
ATOM 804 C CA . GLU A 1 104 ? 0.861 -1.975 25.431 1.00 69.56 104 GLU A CA 1
ATOM 805 C C . GLU A 1 104 ? 2.258 -1.629 25.959 1.00 69.56 104 GLU A C 1
ATOM 807 O O . GLU A 1 104 ? 2.472 -1.413 27.142 1.00 69.56 104 GLU A O 1
ATOM 812 N N . GLY A 1 105 ? 3.252 -1.562 25.067 1.00 62.91 105 GLY A N 1
ATOM 813 C CA . GLY A 1 105 ? 4.616 -1.133 25.408 1.00 62.91 105 GLY A CA 1
ATOM 814 C C . GLY A 1 105 ? 5.471 -2.166 26.157 1.00 62.91 105 GLY A C 1
ATOM 815 O O . GLY A 1 105 ? 6.701 -2.092 26.075 1.00 62.91 105 GLY A O 1
ATOM 816 N N . HIS A 1 106 ? 4.847 -3.162 26.788 1.00 67.88 106 HIS A N 1
ATOM 817 C CA . HIS A 1 106 ? 5.514 -4.169 27.619 1.00 67.88 106 HIS A CA 1
ATOM 818 C C . HIS A 1 106 ? 6.123 -5.344 26.833 1.00 67.88 106 HIS A C 1
ATOM 820 O O . HIS A 1 106 ? 7.022 -6.004 27.347 1.00 67.88 106 HIS A O 1
ATOM 826 N N . LEU A 1 107 ? 5.705 -5.572 25.574 1.00 71.00 107 LEU A N 1
ATOM 827 C CA . LEU A 1 107 ? 6.117 -6.729 24.745 1.00 71.00 107 LEU A CA 1
ATOM 828 C C . LEU A 1 107 ? 5.905 -8.092 25.441 1.00 71.00 107 LEU A C 1
ATOM 830 O O . LEU A 1 107 ? 6.581 -9.069 25.122 1.00 71.00 107 LEU A O 1
ATOM 834 N N . SER A 1 108 ? 4.965 -8.151 26.381 1.00 79.00 108 SER A N 1
ATOM 835 C CA . SER A 1 108 ? 4.673 -9.308 27.230 1.00 79.00 108 SER A CA 1
ATOM 836 C C . SER A 1 108 ? 3.640 -10.269 26.629 1.00 79.00 108 SER A C 1
ATOM 838 O O . SER A 1 108 ? 3.181 -11.166 27.329 1.00 79.00 108 SER A O 1
ATOM 840 N N . GLY A 1 109 ? 3.276 -10.089 25.355 1.00 83.38 109 GLY A N 1
ATOM 841 C CA . GLY A 1 109 ? 2.253 -10.869 24.661 1.00 83.38 109 GLY A CA 1
ATOM 842 C C . GLY A 1 109 ? 0.897 -10.162 24.594 1.00 83.38 109 GLY A C 1
ATOM 843 O O . GLY A 1 109 ? 0.679 -9.109 25.200 1.00 83.38 109 GLY A O 1
ATOM 844 N N . ILE A 1 110 ? -0.010 -10.740 23.807 1.00 91.88 110 ILE A N 1
ATOM 845 C CA . ILE A 1 110 ? -1.376 -10.242 23.582 1.00 91.88 110 ILE A CA 1
ATOM 846 C C . ILE A 1 110 ? -2.392 -10.916 24.524 1.00 91.88 110 ILE A C 1
ATOM 848 O O . ILE A 1 110 ? -2.225 -12.089 24.868 1.00 91.88 110 ILE A O 1
ATOM 852 N N . PRO A 1 111 ? -3.490 -10.238 24.911 1.00 92.94 111 PRO A N 1
ATOM 853 C CA . PRO A 1 111 ? -4.526 -10.828 25.757 1.00 92.94 111 PRO A CA 1
ATOM 854 C C . PRO A 1 111 ? -5.449 -11.750 24.939 1.00 92.94 111 PRO A C 1
ATOM 856 O O . PRO A 1 111 ? -6.584 -11.398 24.627 1.00 92.94 111 PRO A O 1
ATOM 859 N N . ARG A 1 112 ? -4.960 -12.947 24.580 1.00 94.69 112 ARG A N 1
ATOM 860 C CA . ARG A 1 112 ? -5.638 -13.892 23.665 1.00 94.69 112 ARG A CA 1
ATOM 861 C C . ARG A 1 112 ? -7.103 -14.142 24.019 1.00 94.69 112 ARG A C 1
ATOM 863 O O . ARG A 1 112 ? -7.970 -13.942 23.181 1.00 94.69 112 ARG A O 1
ATOM 870 N N . LYS A 1 113 ? -7.395 -14.505 25.273 1.00 93.56 113 LYS A N 1
ATOM 871 C CA . LYS A 1 113 ? -8.772 -14.784 25.711 1.00 93.56 113 LYS A CA 1
ATOM 872 C C . LYS A 1 113 ? -9.697 -13.577 25.513 1.00 93.56 113 LYS A C 1
ATOM 874 O O . LYS A 1 113 ? -10.765 -13.715 24.934 1.00 93.56 113 LYS A O 1
ATOM 879 N N . GLN A 1 114 ? -9.242 -12.389 25.911 1.00 94.81 114 GLN A N 1
ATOM 880 C CA . GLN A 1 114 ? -10.002 -11.151 25.736 1.00 94.81 114 GLN A CA 1
ATOM 881 C C . GLN A 1 114 ? -10.252 -10.853 24.250 1.00 94.81 114 GLN A C 1
ATOM 883 O O . GLN A 1 114 ? -11.361 -10.492 23.874 1.00 94.81 114 GLN A O 1
ATOM 888 N N . ILE A 1 115 ? -9.245 -11.047 23.392 1.00 95.75 115 ILE A N 1
ATOM 889 C CA . ILE A 1 115 ? -9.379 -10.879 21.938 1.00 95.75 115 ILE A CA 1
ATOM 890 C C . ILE A 1 115 ? -10.412 -11.858 21.372 1.00 95.75 115 ILE A C 1
ATOM 892 O O . ILE A 1 115 ? -11.314 -11.428 20.657 1.00 95.75 115 ILE A O 1
ATOM 896 N N . GLN A 1 116 ? -10.314 -13.145 21.714 1.00 95.88 116 GLN A N 1
ATOM 897 C CA . GLN A 1 116 ? -11.250 -14.177 21.264 1.00 95.88 116 GLN A CA 1
ATOM 898 C C . GLN A 1 116 ? -12.693 -13.830 21.642 1.00 95.88 116 GLN A C 1
ATOM 900 O O . GLN A 1 116 ? -13.573 -13.837 20.781 1.00 95.88 116 GLN A O 1
ATOM 905 N N . ASP A 1 117 ? -12.916 -13.472 22.907 1.00 95.31 117 ASP A N 1
ATOM 906 C CA . ASP A 1 117 ? -14.241 -13.136 23.424 1.00 95.31 117 ASP A CA 1
ATOM 907 C C . ASP A 1 117 ? -14.823 -11.903 22.711 1.00 95.31 117 ASP A C 1
ATOM 909 O O . ASP A 1 117 ? -16.008 -11.883 22.367 1.00 95.31 117 ASP A O 1
ATOM 913 N N . LEU A 1 118 ? -13.997 -10.884 22.446 1.00 95.62 118 LEU A N 1
ATOM 914 C CA . LEU A 1 118 ? -14.420 -9.666 21.751 1.00 95.62 118 LEU A CA 1
ATOM 915 C C . LEU A 1 118 ? -14.739 -9.907 20.278 1.00 95.62 118 LEU A C 1
ATOM 917 O O . LEU A 1 118 ? -15.740 -9.398 19.782 1.00 95.62 118 LEU A O 1
ATOM 921 N N . VAL A 1 119 ? -13.920 -10.678 19.564 1.00 93.88 119 VAL A N 1
ATOM 922 C CA . VAL A 1 119 ? -14.104 -10.918 18.122 1.00 93.88 119 VAL A CA 1
ATOM 923 C C . VAL A 1 119 ? -15.413 -11.653 17.840 1.00 93.88 119 VAL A C 1
ATOM 925 O O . VAL A 1 119 ? -16.058 -11.378 16.827 1.00 93.88 119 VAL A O 1
ATOM 928 N N . VAL A 1 120 ? -15.828 -12.545 18.745 1.00 93.69 120 VAL A N 1
ATOM 929 C CA . VAL A 1 120 ? -17.123 -13.239 18.672 1.00 93.69 120 VAL A CA 1
ATOM 930 C C . VAL A 1 120 ? -18.290 -12.275 18.905 1.00 93.69 120 VAL A C 1
ATOM 932 O O . VAL A 1 120 ? -19.316 -12.386 18.238 1.00 93.69 120 VAL A O 1
ATOM 935 N N . GLN A 1 121 ? -18.138 -11.322 19.826 1.00 96.50 121 GLN A N 1
ATOM 936 C CA . GLN A 1 121 ? -19.202 -10.386 20.206 1.00 96.50 121 GLN A CA 1
ATOM 937 C C . GLN A 1 121 ? -19.329 -9.179 19.265 1.00 96.50 121 GLN A C 1
ATOM 939 O O . GLN A 1 121 ? -20.418 -8.625 19.130 1.00 96.50 121 GLN A O 1
ATOM 944 N N . ILE A 1 122 ? -18.241 -8.751 18.615 1.00 97.44 122 ILE A N 1
ATOM 945 C CA . ILE A 1 122 ? -18.251 -7.595 17.710 1.00 97.44 122 ILE A CA 1
ATOM 946 C C . ILE A 1 122 ? -19.066 -7.922 16.443 1.00 97.44 122 ILE A C 1
ATOM 948 O O . ILE A 1 122 ? -18.688 -8.837 15.693 1.00 97.44 122 ILE A O 1
ATOM 952 N N . PRO A 1 123 ? -20.132 -7.150 16.137 1.00 96.88 123 PRO A N 1
ATOM 953 C CA . PRO A 1 123 ? -20.997 -7.405 14.986 1.00 96.88 123 PRO A CA 1
ATOM 954 C C . PRO A 1 123 ? -20.253 -7.407 13.648 1.00 96.88 123 PRO A C 1
ATOM 956 O O . PRO A 1 123 ? -19.242 -6.722 13.478 1.00 96.88 123 PRO A O 1
ATOM 959 N N . LYS A 1 124 ? -20.779 -8.146 12.662 1.00 96.00 124 LYS A N 1
ATOM 960 C CA . LYS A 1 124 ? -20.183 -8.274 11.315 1.00 96.00 124 LYS A CA 1
ATOM 961 C C . LYS A 1 124 ? -20.170 -6.977 10.500 1.00 96.00 124 LYS A C 1
ATOM 963 O O . LYS A 1 124 ? -19.397 -6.885 9.556 1.00 96.00 124 LYS A O 1
ATOM 968 N N . ASN A 1 125 ? -20.964 -5.975 10.887 1.00 97.06 125 ASN A N 1
ATOM 969 C CA . ASN A 1 125 ? -20.905 -4.621 10.324 1.00 97.06 125 ASN A CA 1
ATOM 970 C C . ASN A 1 125 ? -19.516 -3.986 10.486 1.00 97.06 125 ASN A C 1
ATOM 972 O O . ASN A 1 125 ? -19.112 -3.165 9.666 1.00 97.06 125 ASN A O 1
ATOM 976 N N . ILE A 1 126 ? -18.772 -4.384 11.523 1.00 98.06 126 ILE A N 1
ATOM 977 C CA . ILE A 1 126 ? -17.343 -4.107 11.603 1.00 98.06 126 ILE A CA 1
ATOM 978 C C . ILE A 1 126 ? -16.613 -5.131 10.734 1.00 98.06 126 ILE A C 1
ATOM 980 O O . ILE A 1 126 ? -16.462 -6.297 11.106 1.00 98.06 126 ILE A O 1
ATOM 984 N N . GLU A 1 127 ? -16.153 -4.667 9.578 1.00 97.06 127 GLU A N 1
ATOM 985 C CA . GLU A 1 127 ? -15.444 -5.453 8.571 1.00 97.06 127 GLU A CA 1
ATOM 986 C C . GLU A 1 127 ? -13.986 -5.708 8.960 1.00 97.06 127 GLU A C 1
ATOM 988 O O . GLU A 1 127 ? -13.418 -6.738 8.603 1.00 97.06 127 GLU A O 1
ATOM 993 N N . LYS A 1 128 ? -13.350 -4.747 9.647 1.00 97.56 128 LYS A N 1
ATOM 994 C CA . LYS A 1 128 ? -11.917 -4.792 9.977 1.00 97.56 128 LYS A CA 1
ATOM 995 C C . LYS A 1 128 ? -11.655 -4.305 11.393 1.00 97.56 128 LYS A C 1
ATOM 997 O O . LYS A 1 128 ? -12.073 -3.208 11.769 1.00 97.56 128 LYS A O 1
ATOM 1002 N N . ILE A 1 129 ? -10.893 -5.099 12.137 1.00 98.00 129 ILE A N 1
ATOM 1003 C CA . ILE A 1 129 ? -10.512 -4.836 13.523 1.00 98.00 129 ILE A CA 1
ATOM 1004 C C . ILE A 1 129 ? -8.987 -4.807 13.590 1.00 98.00 129 ILE A C 1
ATOM 1006 O O . ILE A 1 129 ? -8.325 -5.841 13.528 1.00 98.00 129 ILE A O 1
ATOM 1010 N N . TYR A 1 130 ? -8.413 -3.614 13.708 1.00 97.31 130 TYR A N 1
ATOM 1011 C CA . TYR A 1 130 ? -6.988 -3.483 13.978 1.00 97.31 130 TYR A CA 1
ATOM 1012 C C . TYR A 1 130 ? -6.720 -3.823 15.443 1.00 97.31 130 TYR A C 1
ATOM 1014 O O . TYR A 1 130 ? -7.395 -3.302 16.327 1.00 97.31 130 TYR A O 1
ATOM 1022 N N . ILE A 1 131 ? -5.746 -4.692 15.702 1.00 95.50 131 ILE A N 1
ATOM 1023 C CA . ILE A 1 131 ? -5.339 -5.064 17.061 1.00 95.50 131 ILE A CA 1
ATOM 1024 C C . ILE A 1 131 ? -3.949 -4.500 17.315 1.00 95.50 131 ILE A C 1
ATOM 1026 O O . ILE A 1 131 ? -2.990 -4.870 16.634 1.00 95.50 131 ILE A O 1
ATOM 1030 N N . ALA A 1 132 ? -3.848 -3.598 18.288 1.00 90.00 132 ALA A N 1
ATOM 1031 C CA . ALA A 1 132 ? -2.606 -2.942 18.669 1.00 90.00 132 ALA A CA 1
ATOM 1032 C C . ALA A 1 132 ? -2.244 -3.225 20.138 1.00 90.00 132 ALA A C 1
ATOM 1034 O O . ALA A 1 132 ? -3.107 -3.387 21.001 1.00 90.00 132 ALA A O 1
ATOM 1035 N N . GLY A 1 133 ? -0.938 -3.230 20.422 1.00 83.50 133 GLY A N 1
ATOM 1036 C CA . GLY A 1 133 ? -0.388 -3.507 21.754 1.00 83.50 133 GLY A CA 1
ATOM 1037 C C . GLY A 1 133 ? -0.069 -4.991 21.976 1.00 83.50 133 GLY A C 1
ATOM 1038 O O . GLY A 1 133 ? -0.716 -5.870 21.422 1.00 83.50 133 GLY A O 1
ATOM 1039 N N . GLY A 1 134 ? 0.975 -5.282 22.753 1.00 86.06 134 GLY A N 1
ATOM 1040 C CA . GLY A 1 134 ? 1.323 -6.645 23.181 1.00 86.06 134 GLY A CA 1
ATOM 1041 C C . GLY A 1 134 ? 2.072 -7.530 22.182 1.00 86.06 134 GLY A C 1
ATOM 1042 O O . GLY A 1 134 ? 2.917 -8.306 22.621 1.00 86.06 134 GLY A O 1
ATOM 1043 N N . ILE A 1 135 ? 1.831 -7.393 20.871 1.00 91.75 135 ILE A N 1
ATOM 1044 C CA . ILE A 1 135 ? 2.395 -8.291 19.841 1.00 91.75 135 ILE A CA 1
ATOM 1045 C C . ILE A 1 135 ? 3.926 -8.279 19.890 1.00 91.75 135 ILE A C 1
ATOM 1047 O O . ILE A 1 135 ? 4.539 -7.224 19.690 1.00 91.75 135 ILE A O 1
ATOM 1051 N N . SER A 1 136 ? 4.549 -9.436 20.132 1.00 91.56 136 SER A N 1
ATOM 1052 C CA . SER A 1 136 ? 6.010 -9.542 20.240 1.00 91.56 136 SER A CA 1
ATOM 1053 C C . SER A 1 136 ? 6.611 -10.782 19.575 1.00 91.56 136 SER A C 1
ATOM 1055 O O . SER A 1 136 ? 7.827 -10.808 19.369 1.00 91.56 136 SER A O 1
ATOM 1057 N N . THR A 1 137 ? 5.793 -11.766 19.192 1.00 94.25 137 THR A N 1
ATOM 1058 C CA . THR A 1 137 ? 6.241 -13.042 18.610 1.00 94.25 137 THR A CA 1
ATOM 1059 C C . THR A 1 137 ? 5.508 -13.394 17.309 1.00 94.25 137 THR A C 1
ATOM 1061 O O . THR A 1 137 ? 4.505 -12.774 16.961 1.00 94.25 137 THR A O 1
ATOM 1064 N N . MET A 1 138 ? 6.031 -14.378 16.562 1.00 94.88 138 MET A N 1
ATOM 1065 C CA . MET A 1 138 ? 5.334 -14.923 15.388 1.00 94.88 138 MET A CA 1
ATOM 1066 C C . MET A 1 138 ? 4.088 -15.715 15.790 1.00 94.88 138 MET A C 1
ATOM 1068 O O . MET A 1 138 ? 3.086 -15.616 15.102 1.00 94.88 138 MET A O 1
ATOM 1072 N N . ASP A 1 139 ? 4.116 -16.403 16.933 1.00 95.56 139 ASP A N 1
ATOM 1073 C CA . ASP A 1 139 ? 2.951 -17.105 17.486 1.00 95.56 139 ASP A CA 1
ATOM 1074 C C . ASP A 1 139 ? 1.795 -16.129 17.791 1.00 95.56 139 ASP A C 1
ATOM 1076 O O . ASP A 1 139 ? 0.640 -16.420 17.493 1.00 95.56 139 ASP A O 1
ATOM 1080 N N . ASP A 1 140 ? 2.084 -14.916 18.282 1.00 95.50 140 ASP A N 1
ATOM 1081 C CA . ASP A 1 140 ? 1.053 -13.872 18.415 1.00 95.50 140 ASP A CA 1
ATOM 1082 C C . ASP A 1 140 ? 0.439 -13.483 17.064 1.00 95.50 140 ASP A C 1
ATOM 1084 O O . ASP A 1 140 ? -0.766 -13.256 16.974 1.00 95.50 140 ASP A O 1
ATOM 1088 N N . LEU A 1 141 ? 1.261 -13.378 16.016 1.00 96.12 141 LEU A N 1
ATOM 1089 C CA . LEU A 1 141 ? 0.786 -13.043 14.676 1.00 96.12 141 LEU A CA 1
ATOM 1090 C C . LEU A 1 141 ? -0.045 -14.175 14.072 1.00 96.12 141 LEU A C 1
ATOM 1092 O O . LEU A 1 141 ? -1.123 -13.899 13.561 1.00 96.12 141 LEU A O 1
ATOM 1096 N N . GLU A 1 142 ? 0.412 -15.421 14.179 1.00 95.31 142 GLU A N 1
ATOM 1097 C CA . GLU A 1 142 ? -0.316 -16.613 13.728 1.00 95.31 142 GLU A CA 1
ATOM 1098 C C . GLU A 1 142 ? -1.670 -16.732 14.434 1.00 95.31 142 GLU A C 1
ATOM 1100 O O . GLU A 1 142 ? -2.696 -16.943 13.787 1.00 95.31 142 GLU A O 1
ATOM 1105 N N . TYR A 1 143 ? -1.699 -16.491 15.747 1.00 96.56 143 TYR A N 1
ATOM 1106 C CA . TYR A 1 143 ? -2.942 -16.429 16.504 1.00 96.56 143 TYR A CA 1
ATOM 1107 C C . TYR A 1 143 ? -3.885 -15.342 15.978 1.00 96.56 143 TYR A C 1
ATOM 1109 O O . TYR A 1 143 ? -5.062 -15.609 15.750 1.00 96.56 143 TYR A O 1
ATOM 1117 N N . LEU A 1 144 ? -3.396 -14.120 15.754 1.00 96.56 144 LEU A N 1
ATOM 1118 C CA . LEU A 1 144 ? -4.236 -13.030 15.250 1.00 96.56 144 LEU A CA 1
ATOM 1119 C C . LEU A 1 144 ? -4.701 -13.260 13.804 1.00 96.56 144 LEU A C 1
ATOM 1121 O O . LEU A 1 144 ? -5.841 -12.934 13.484 1.00 96.56 144 LEU A O 1
ATOM 1125 N N . TRP A 1 145 ? -3.859 -13.836 12.944 1.00 94.62 145 TRP A N 1
ATOM 1126 C CA . TRP A 1 145 ? -4.207 -14.178 11.560 1.00 94.62 145 TRP A CA 1
ATOM 1127 C C . TRP A 1 145 ? -5.209 -15.329 11.452 1.00 94.62 145 TRP A C 1
ATOM 1129 O O . TRP A 1 145 ? -5.839 -15.473 10.408 1.00 94.62 145 TRP A O 1
ATOM 1139 N N . SER A 1 146 ? -5.417 -16.106 12.520 1.00 94.69 146 SER A N 1
ATOM 1140 C CA . SER A 1 146 ? -6.486 -17.113 12.563 1.00 94.69 146 SER A CA 1
ATOM 1141 C C . SER A 1 146 ? -7.901 -16.509 12.545 1.00 94.69 146 SER A C 1
ATOM 1143 O O . SER A 1 146 ? -8.873 -17.234 12.331 1.00 94.69 146 SER A O 1
ATOM 1145 N N . PHE A 1 147 ? -8.028 -15.188 12.727 1.00 95.62 147 PHE A N 1
ATOM 1146 C CA . PHE A 1 147 ? -9.289 -14.457 12.647 1.00 95.62 147 PHE A CA 1
ATOM 1147 C C . PHE A 1 147 ? -9.374 -13.643 11.348 1.00 95.62 147 PHE A C 1
ATOM 1149 O O . PHE A 1 147 ? -8.560 -12.757 11.093 1.00 95.62 147 PHE A O 1
ATOM 1156 N N . ASP A 1 148 ? -10.425 -13.880 10.567 1.00 91.56 148 ASP A N 1
ATOM 1157 C CA . ASP A 1 148 ? -10.686 -13.280 9.249 1.00 91.56 148 ASP A CA 1
ATOM 1158 C C . ASP A 1 148 ? -10.713 -11.739 9.228 1.00 91.56 148 ASP A C 1
ATOM 1160 O O . ASP A 1 148 ? -10.269 -11.108 8.267 1.00 91.56 148 ASP A O 1
ATOM 1164 N N . ARG A 1 149 ? -11.234 -11.118 10.291 1.00 95.44 149 ARG A N 1
ATOM 1165 C CA . ARG A 1 149 ? -11.417 -9.660 10.389 1.00 95.44 149 ARG A CA 1
ATOM 1166 C C . ARG A 1 149 ? -10.264 -8.928 11.074 1.00 95.44 149 ARG A C 1
ATOM 1168 O O . ARG A 1 149 ? -10.272 -7.693 11.104 1.00 95.44 149 ARG A O 1
ATOM 1175 N N . ILE A 1 150 ? -9.300 -9.644 11.656 1.00 96.81 150 ILE A N 1
ATOM 1176 C CA . ILE A 1 150 ? -8.234 -9.025 12.450 1.00 96.81 150 ILE A CA 1
ATOM 1177 C C . ILE A 1 150 ? -7.077 -8.570 11.567 1.00 96.81 150 ILE A C 1
ATOM 1179 O O . ILE A 1 150 ? -6.579 -9.294 10.709 1.00 96.81 150 ILE A O 1
ATOM 1183 N N . ILE A 1 151 ? -6.589 -7.361 11.842 1.00 95.94 151 ILE A N 1
ATOM 1184 C CA . ILE A 1 151 ? -5.371 -6.821 11.243 1.00 95.94 151 ILE A CA 1
ATOM 1185 C C . ILE A 1 151 ? -4.381 -6.476 12.364 1.00 95.94 151 ILE A C 1
ATOM 1187 O O . ILE A 1 151 ? -4.588 -5.499 13.088 1.00 95.94 151 ILE A O 1
ATOM 1191 N N . PRO A 1 152 ? -3.283 -7.233 12.526 1.00 95.44 152 PRO A N 1
ATOM 1192 C CA . PRO A 1 152 ? -2.265 -6.915 13.521 1.00 95.44 152 PRO A CA 1
ATOM 1193 C C . PRO A 1 152 ? -1.590 -5.568 13.228 1.00 95.44 152 PRO A C 1
ATOM 1195 O O . PRO A 1 152 ? -1.083 -5.336 12.127 1.00 95.44 152 PRO A O 1
ATOM 1198 N N . GLN A 1 153 ? -1.535 -4.681 14.222 1.00 93.62 153 GLN A N 1
ATOM 1199 C CA . GLN A 1 153 ? -0.817 -3.411 14.148 1.00 93.62 153 GLN A CA 1
ATOM 1200 C C . GLN A 1 153 ? 0.492 -3.500 14.940 1.00 93.62 153 GLN A C 1
ATOM 1202 O O . GLN A 1 153 ? 0.519 -3.455 16.170 1.00 93.62 153 GLN A O 1
ATOM 1207 N N . LEU A 1 154 ? 1.605 -3.588 14.213 1.00 91.62 154 LEU A N 1
ATOM 1208 C CA . LEU A 1 154 ? 2.941 -3.708 14.789 1.00 91.62 154 LEU A CA 1
ATOM 1209 C C . LEU A 1 154 ? 3.580 -2.338 15.051 1.00 91.62 154 LEU A C 1
ATOM 1211 O O . LEU A 1 154 ? 3.519 -1.431 14.225 1.00 91.62 154 LEU A O 1
ATOM 1215 N N . GLY A 1 155 ? 4.251 -2.219 16.197 1.00 88.81 155 GLY A N 1
ATOM 1216 C CA . GLY A 1 155 ? 5.021 -1.036 16.585 1.00 88.81 155 GLY A CA 1
ATOM 1217 C C . GLY A 1 155 ? 6.384 -1.423 17.153 1.00 88.81 155 GLY A C 1
ATOM 1218 O O . GLY A 1 155 ? 7.336 -1.664 16.412 1.00 88.81 155 GLY A O 1
ATOM 1219 N N . SER A 1 156 ? 6.473 -1.509 18.483 1.00 88.50 156 SER A N 1
ATOM 1220 C CA . SER A 1 156 ? 7.712 -1.796 19.222 1.00 88.50 156 SER A CA 1
ATOM 1221 C C . SER A 1 156 ? 8.402 -3.101 18.856 1.00 88.50 156 SER A C 1
ATOM 1223 O O . SER A 1 156 ? 9.628 -3.146 18.896 1.00 88.50 156 SER A O 1
ATOM 1225 N N . ALA A 1 157 ? 7.666 -4.128 18.432 1.00 91.06 157 ALA A N 1
ATOM 1226 C CA . ALA A 1 157 ? 8.261 -5.391 18.004 1.00 91.06 157 ALA A CA 1
ATOM 1227 C C . ALA A 1 157 ? 9.226 -5.242 16.816 1.00 91.06 157 ALA A C 1
ATOM 1229 O O . ALA A 1 157 ? 10.221 -5.962 16.755 1.00 91.06 157 ALA A O 1
ATOM 1230 N N . ILE A 1 158 ? 8.971 -4.290 15.911 1.00 91.50 158 ILE A N 1
ATOM 1231 C CA . ILE A 1 158 ? 9.816 -4.057 14.734 1.00 91.50 158 ILE A CA 1
ATOM 1232 C C . ILE A 1 158 ? 11.079 -3.290 15.120 1.00 91.50 158 ILE A C 1
ATOM 1234 O O . ILE A 1 158 ? 12.187 -3.750 14.866 1.00 91.50 158 ILE A O 1
ATOM 1238 N N . TRP A 1 159 ? 10.940 -2.121 15.754 1.00 87.50 159 TRP A N 1
ATOM 1239 C CA . TRP A 1 159 ? 12.097 -1.260 16.030 1.00 87.50 159 TRP A CA 1
ATOM 1240 C C . TRP A 1 159 ? 12.937 -1.715 17.232 1.00 87.50 159 TRP A C 1
ATOM 1242 O O . TRP A 1 159 ? 14.090 -1.309 17.343 1.00 87.50 159 TRP A O 1
ATOM 1252 N N . LYS A 1 160 ? 12.407 -2.596 18.096 1.00 90.31 160 LYS A N 1
ATOM 1253 C CA . LYS A 1 160 ? 13.192 -3.354 19.092 1.00 90.31 160 LYS A CA 1
ATOM 1254 C C . LYS A 1 160 ? 13.690 -4.706 18.554 1.00 90.31 160 LYS A C 1
ATOM 1256 O O . LYS A 1 160 ? 14.183 -5.515 19.337 1.00 90.31 160 LYS A O 1
ATOM 1261 N N . SER A 1 161 ? 13.543 -4.969 17.252 1.00 89.56 161 SER A N 1
ATOM 1262 C CA . SER A 1 161 ? 14.054 -6.163 16.561 1.00 89.56 161 SER A CA 1
ATOM 1263 C C . SER A 1 161 ? 13.588 -7.507 17.141 1.00 89.56 161 SER A C 1
ATOM 1265 O O . SER A 1 161 ? 14.308 -8.499 17.052 1.00 89.56 161 SER A O 1
ATOM 1267 N N . LYS A 1 162 ? 12.390 -7.562 17.738 1.00 91.19 162 LYS A N 1
ATOM 1268 C CA . LYS A 1 162 ? 11.763 -8.826 18.171 1.00 91.19 162 LYS A CA 1
ATOM 1269 C C . LYS A 1 162 ? 11.209 -9.610 16.988 1.00 91.19 162 LYS A C 1
ATOM 1271 O O . LYS A 1 162 ? 11.298 -10.831 16.963 1.00 91.19 162 LYS A O 1
ATOM 1276 N N . LEU A 1 163 ? 10.680 -8.890 16.003 1.00 94.06 163 LEU A N 1
ATOM 1277 C CA . LEU A 1 163 ? 10.200 -9.432 14.743 1.00 94.06 163 LEU A CA 1
ATOM 1278 C C . LEU A 1 163 ? 10.915 -8.740 13.593 1.00 94.06 163 LEU A C 1
ATOM 1280 O O . LEU A 1 163 ? 11.122 -7.525 13.607 1.00 94.06 163 LEU A O 1
ATOM 1284 N N . THR A 1 164 ? 11.280 -9.519 12.581 1.00 94.75 164 THR A N 1
ATOM 1285 C CA . THR A 1 164 ? 11.871 -8.989 11.354 1.00 94.75 164 THR A CA 1
ATOM 1286 C C . THR A 1 164 ? 10.825 -8.966 10.249 1.00 94.75 164 THR A C 1
ATOM 1288 O O . THR A 1 164 ? 9.894 -9.766 10.235 1.00 94.75 164 THR A O 1
ATOM 1291 N N . ILE A 1 165 ? 10.993 -8.078 9.270 1.00 94.62 165 ILE A N 1
ATOM 1292 C CA . ILE A 1 165 ? 10.110 -8.056 8.096 1.00 94.62 165 ILE A CA 1
ATOM 1293 C C . ILE A 1 165 ? 10.150 -9.403 7.351 1.00 94.62 165 ILE A C 1
ATOM 1295 O O . ILE A 1 165 ? 9.114 -9.881 6.905 1.00 94.62 165 ILE A O 1
ATOM 1299 N N . GLY A 1 166 ? 11.324 -10.044 7.278 1.00 95.94 166 GLY A N 1
ATOM 1300 C CA . GLY A 1 166 ? 11.482 -11.358 6.649 1.00 95.94 166 GLY A CA 1
ATOM 1301 C C . GLY A 1 166 ? 10.716 -12.466 7.371 1.00 95.94 166 GLY A C 1
ATOM 1302 O O . GLY A 1 166 ? 10.009 -13.230 6.721 1.00 95.94 166 GLY A O 1
ATOM 1303 N N . SER A 1 167 ? 10.787 -12.516 8.708 1.00 95.62 167 SER A N 1
ATOM 1304 C CA . SER A 1 167 ? 10.037 -13.505 9.495 1.00 95.62 167 SER A CA 1
ATOM 1305 C C . SER A 1 167 ? 8.526 -13.314 9.364 1.00 95.62 167 SER A C 1
ATOM 1307 O O . SER A 1 167 ? 7.803 -14.297 9.258 1.00 95.62 167 SER A O 1
ATOM 1309 N N . ILE A 1 168 ? 8.057 -12.062 9.295 1.00 96.38 168 ILE A N 1
ATOM 1310 C CA . ILE A 1 168 ? 6.635 -11.751 9.091 1.00 96.38 168 ILE A CA 1
ATOM 1311 C C . ILE A 1 168 ? 6.167 -12.259 7.725 1.00 96.38 168 ILE A C 1
ATOM 1313 O O . ILE A 1 168 ? 5.195 -13.003 7.670 1.00 96.38 168 ILE A O 1
ATOM 1317 N N . PHE A 1 169 ? 6.878 -11.939 6.636 1.00 96.50 169 PHE A N 1
ATOM 1318 C CA . PHE A 1 169 ? 6.529 -12.473 5.312 1.00 96.50 169 PHE A CA 1
ATOM 1319 C C . PHE A 1 169 ? 6.553 -14.006 5.288 1.00 96.50 169 PHE A C 1
ATOM 1321 O O . PHE A 1 169 ? 5.629 -14.616 4.766 1.00 96.50 169 PHE A O 1
ATOM 1328 N N . ASN A 1 170 ? 7.552 -14.638 5.909 1.00 96.75 170 ASN A N 1
ATOM 1329 C CA . ASN A 1 170 ? 7.633 -16.098 6.000 1.00 96.75 170 ASN A CA 1
ATOM 1330 C C . ASN A 1 170 ? 6.475 -16.745 6.777 1.00 96.75 170 ASN A C 1
ATOM 1332 O O . ASN A 1 170 ? 6.194 -17.919 6.538 1.00 96.75 170 ASN A O 1
ATOM 1336 N N . GLY A 1 171 ? 5.853 -16.029 7.718 1.00 95.56 171 GLY A N 1
ATOM 1337 C CA . GLY A 1 171 ? 4.663 -16.499 8.430 1.00 95.56 171 GLY A CA 1
ATOM 1338 C C . GLY A 1 171 ? 3.362 -16.290 7.655 1.00 95.56 171 GLY A C 1
ATOM 1339 O O . GLY A 1 171 ? 2.421 -17.042 7.855 1.00 95.56 171 GLY A O 1
ATOM 1340 N N . MET A 1 172 ? 3.314 -15.297 6.760 1.00 95.12 172 MET A N 1
ATOM 1341 C CA . MET A 1 172 ? 2.128 -15.009 5.943 1.00 95.12 172 MET A CA 1
ATOM 1342 C C . MET A 1 172 ? 2.032 -15.877 4.683 1.00 95.12 172 MET A C 1
ATOM 1344 O O . MET A 1 172 ? 0.939 -16.125 4.198 1.00 95.12 172 MET A O 1
ATOM 1348 N N . ILE A 1 173 ? 3.165 -16.280 4.104 1.00 96.88 173 ILE A N 1
ATOM 1349 C CA . ILE A 1 173 ? 3.195 -16.922 2.784 1.00 96.88 173 ILE A CA 1
ATOM 1350 C C . ILE A 1 173 ? 2.765 -18.392 2.851 1.00 96.88 173 ILE A C 1
ATOM 1352 O O . ILE A 1 173 ? 3.346 -19.191 3.593 1.00 96.88 173 ILE A O 1
ATOM 1356 N N . ASN A 1 174 ? 1.845 -18.761 1.961 1.00 96.56 174 ASN A N 1
ATOM 1357 C CA . ASN A 1 174 ? 1.474 -20.135 1.653 1.00 96.56 174 ASN A CA 1
ATOM 1358 C C . ASN A 1 174 ? 2.457 -20.713 0.627 1.00 96.56 174 ASN A C 1
ATOM 1360 O O . ASN A 1 174 ? 2.297 -20.573 -0.583 1.00 96.56 174 ASN A O 1
ATOM 1364 N N . PHE A 1 175 ? 3.529 -21.333 1.118 1.00 97.81 175 PHE A N 1
ATOM 1365 C CA . PHE A 1 175 ? 4.503 -22.003 0.255 1.00 97.81 175 PHE A CA 1
ATOM 1366 C C . PHE A 1 175 ? 3.902 -23.254 -0.398 1.00 97.81 175 PHE A C 1
ATOM 1368 O O . PHE A 1 175 ? 3.094 -23.957 0.209 1.00 97.81 175 PHE A O 1
ATOM 1375 N N . ASP A 1 176 ? 4.363 -23.577 -1.607 1.00 96.69 176 ASP A N 1
ATOM 1376 C CA . ASP A 1 176 ? 4.008 -24.827 -2.275 1.00 96.69 176 ASP A CA 1
ATOM 1377 C C . ASP A 1 176 ? 4.576 -26.061 -1.537 1.00 96.69 176 ASP A C 1
ATOM 1379 O O . ASP A 1 176 ? 5.346 -25.960 -0.575 1.00 96.69 176 ASP A O 1
ATOM 1383 N N . GLY A 1 177 ? 4.258 -27.261 -2.033 1.00 96.25 177 GLY A N 1
ATOM 1384 C CA . GLY A 1 177 ? 4.764 -28.520 -1.466 1.00 96.25 177 GLY A CA 1
ATOM 1385 C C . GLY A 1 177 ? 6.295 -28.675 -1.471 1.00 96.25 177 GLY A C 1
ATOM 1386 O O . GLY A 1 177 ? 6.815 -29.584 -0.830 1.00 96.25 177 GLY A O 1
ATOM 1387 N N . ASN A 1 178 ? 7.030 -27.798 -2.161 1.00 95.12 178 ASN A N 1
ATOM 1388 C CA . ASN A 1 178 ? 8.492 -27.762 -2.183 1.00 95.12 178 ASN A CA 1
ATOM 1389 C C . ASN A 1 178 ? 9.074 -26.658 -1.279 1.00 95.12 178 ASN A C 1
ATOM 1391 O O . ASN A 1 178 ? 10.290 -26.448 -1.281 1.00 95.12 178 ASN A O 1
ATOM 1395 N N . GLY A 1 179 ? 8.239 -25.932 -0.530 1.00 96.75 179 GLY A N 1
ATOM 1396 C CA . GLY A 1 179 ? 8.674 -24.829 0.323 1.00 96.75 179 GLY A CA 1
ATOM 1397 C C . GLY A 1 179 ? 9.105 -23.584 -0.460 1.00 96.75 179 GLY A C 1
ATOM 1398 O O . GLY A 1 179 ? 9.961 -22.830 0.020 1.00 96.75 179 GLY A O 1
ATOM 1399 N N . ILE A 1 180 ? 8.563 -23.376 -1.666 1.00 97.81 180 ILE A N 1
ATOM 1400 C CA . ILE A 1 180 ? 8.837 -22.202 -2.504 1.00 97.81 180 ILE A CA 1
ATOM 1401 C C . ILE A 1 180 ? 7.552 -21.447 -2.858 1.00 97.81 180 ILE A C 1
ATOM 1403 O O . ILE A 1 180 ? 6.460 -21.998 -2.845 1.00 97.81 180 ILE A O 1
ATOM 1407 N N . VAL A 1 181 ? 7.699 -20.166 -3.183 1.00 98.31 181 VAL A N 1
ATOM 1408 C CA . VAL A 1 181 ? 6.618 -19.269 -3.604 1.00 98.31 181 VAL A CA 1
ATOM 1409 C C . VAL A 1 181 ? 6.977 -18.629 -4.943 1.00 98.31 181 VAL A C 1
ATOM 1411 O O . VAL A 1 181 ? 8.155 -18.350 -5.216 1.00 98.31 181 VAL A O 1
ATOM 1414 N N . SER A 1 182 ? 5.977 -18.418 -5.797 1.00 98.19 182 SER A N 1
ATOM 1415 C CA . SER A 1 182 ? 6.146 -17.692 -7.057 1.00 98.19 182 SER A CA 1
ATOM 1416 C C . SER A 1 182 ? 6.287 -16.195 -6.781 1.00 98.19 182 SER A C 1
ATOM 1418 O O . SER A 1 182 ? 5.539 -15.621 -5.998 1.00 98.19 182 SER A O 1
ATOM 1420 N N . SER A 1 183 ? 7.258 -15.537 -7.412 1.00 98.00 183 SER A N 1
ATOM 1421 C CA . SER A 1 183 ? 7.555 -14.121 -7.171 1.00 98.00 183 SER A CA 1
ATOM 1422 C C . SER A 1 183 ? 7.700 -13.360 -8.483 1.00 98.00 183 SER A C 1
ATOM 1424 O O . SER A 1 183 ? 8.688 -13.510 -9.210 1.00 98.00 183 SER A O 1
ATOM 1426 N N . ILE A 1 184 ? 6.707 -12.532 -8.789 1.00 97.56 184 ILE A N 1
ATOM 1427 C CA . ILE A 1 184 ? 6.673 -11.645 -9.950 1.00 97.56 184 ILE A CA 1
ATOM 1428 C C . ILE A 1 184 ? 7.537 -10.426 -9.644 1.00 97.56 184 ILE A C 1
ATOM 1430 O O . ILE A 1 184 ? 7.346 -9.751 -8.634 1.00 97.56 184 ILE A O 1
ATOM 1434 N N . ILE A 1 185 ? 8.493 -10.138 -10.522 1.00 96.00 185 ILE A N 1
ATOM 1435 C CA . ILE A 1 185 ? 9.376 -8.980 -10.407 1.00 96.00 185 ILE A CA 1
ATOM 1436 C C . ILE A 1 185 ? 8.912 -7.912 -11.385 1.00 96.00 185 ILE A C 1
ATOM 1438 O O . ILE A 1 185 ? 8.830 -8.169 -12.588 1.00 96.00 185 ILE A O 1
ATOM 1442 N N . GLN A 1 186 ? 8.654 -6.716 -10.874 1.00 92.38 186 GLN A N 1
ATOM 1443 C CA . GLN A 1 186 ? 8.141 -5.577 -11.628 1.00 92.38 186 GLN A CA 1
ATOM 1444 C C . GLN A 1 186 ? 9.036 -4.354 -11.408 1.00 92.38 186 GLN A C 1
ATOM 1446 O O . GLN A 1 186 ? 9.666 -4.229 -10.357 1.00 92.38 186 GLN A O 1
ATOM 1451 N N . ASP A 1 187 ? 9.129 -3.467 -12.393 1.00 88.56 187 ASP A N 1
ATOM 1452 C CA . ASP A 1 187 ? 9.739 -2.152 -12.186 1.00 88.56 187 ASP A CA 1
ATOM 1453 C C . ASP A 1 187 ? 8.748 -1.133 -11.598 1.00 88.56 187 ASP A C 1
ATOM 1455 O O . ASP A 1 187 ? 7.579 -1.433 -11.349 1.00 88.56 187 ASP A O 1
ATOM 1459 N N . LEU A 1 188 ? 9.229 0.089 -11.365 1.00 83.12 188 LEU A N 1
ATOM 1460 C CA . LEU A 1 188 ? 8.425 1.199 -10.846 1.00 83.12 188 LEU A CA 1
ATOM 1461 C C . LEU A 1 188 ? 7.291 1.634 -11.792 1.00 83.12 188 LEU A C 1
ATOM 1463 O O . LEU A 1 188 ? 6.304 2.200 -11.330 1.00 83.12 188 LEU A O 1
ATOM 1467 N N . ASN A 1 189 ? 7.410 1.336 -13.087 1.00 77.00 189 ASN A N 1
ATOM 1468 C CA . ASN A 1 189 ? 6.466 1.733 -14.133 1.00 77.00 189 ASN A CA 1
ATOM 1469 C C . ASN A 1 189 ? 5.409 0.657 -14.421 1.00 77.00 189 ASN A C 1
ATOM 1471 O O . ASN A 1 189 ? 4.595 0.807 -15.333 1.00 77.00 189 ASN A O 1
ATOM 1475 N N . GLY A 1 190 ? 5.421 -0.442 -13.666 1.00 80.94 190 GLY A N 1
ATOM 1476 C CA . GLY A 1 190 ? 4.472 -1.534 -13.822 1.00 80.94 190 GLY A CA 1
ATOM 1477 C C . GLY A 1 190 ? 4.890 -2.602 -14.840 1.00 80.94 190 GLY A C 1
ATOM 1478 O O . GLY A 1 190 ? 4.152 -3.571 -15.038 1.00 80.94 190 GLY A O 1
ATOM 1479 N N . LEU A 1 191 ? 6.067 -2.496 -15.466 1.00 83.31 191 LEU A N 1
ATOM 1480 C CA . LEU A 1 191 ? 6.535 -3.499 -16.419 1.00 83.31 191 LEU A CA 1
ATOM 1481 C C . LEU A 1 191 ? 7.082 -4.723 -15.679 1.00 83.31 191 LEU A C 1
ATOM 1483 O O . LEU A 1 191 ? 7.997 -4.634 -14.857 1.00 83.31 191 LEU A O 1
ATOM 1487 N N . VAL A 1 192 ? 6.547 -5.900 -16.005 1.00 90.44 192 VAL A N 1
ATOM 1488 C CA . VAL A 1 192 ? 7.050 -7.168 -15.469 1.00 90.44 192 VAL A CA 1
ATOM 1489 C C . VAL A 1 192 ? 8.427 -7.464 -16.067 1.00 90.44 192 VAL A C 1
ATOM 1491 O O . VAL A 1 192 ? 8.583 -7.628 -17.279 1.00 90.44 192 VAL A O 1
ATOM 1494 N N . LYS A 1 193 ? 9.437 -7.567 -15.200 1.00 90.50 193 LYS A N 1
ATOM 1495 C CA . LYS A 1 193 ? 10.827 -7.890 -15.550 1.00 90.50 193 LYS A CA 1
ATOM 1496 C C . LYS A 1 193 ? 11.073 -9.397 -15.604 1.00 90.50 193 LYS A C 1
ATOM 1498 O O . LYS A 1 193 ? 11.901 -9.857 -16.388 1.00 90.50 193 LYS A O 1
ATOM 1503 N N . GLY A 1 194 ? 10.371 -10.179 -14.785 1.00 92.38 194 GLY A N 1
ATOM 1504 C CA . GLY A 1 194 ? 10.514 -11.632 -14.771 1.00 92.38 194 GLY A CA 1
ATOM 1505 C C . GLY A 1 194 ? 9.749 -12.320 -13.647 1.00 92.38 194 GLY A C 1
ATOM 1506 O O . GLY A 1 194 ? 9.192 -11.668 -12.772 1.00 92.38 194 GLY A O 1
ATOM 1507 N N . LEU A 1 195 ? 9.775 -13.651 -13.665 1.00 95.88 195 LEU A N 1
ATOM 1508 C CA . LEU A 1 195 ? 9.289 -14.510 -12.588 1.00 95.88 195 LEU A CA 1
ATOM 1509 C C . LEU A 1 195 ? 10.485 -15.192 -11.913 1.00 95.88 195 LEU A C 1
ATOM 1511 O O . LEU A 1 195 ? 11.370 -15.729 -12.585 1.00 95.88 195 LEU A O 1
ATOM 1515 N N . CYS A 1 196 ? 10.520 -15.167 -10.587 1.00 95.81 196 CYS A N 1
ATOM 1516 C CA . CYS A 1 196 ? 11.468 -15.902 -9.757 1.00 95.81 196 CYS A CA 1
ATOM 1517 C C . CYS A 1 196 ? 10.719 -16.826 -8.794 1.00 95.81 196 CYS A C 1
ATOM 1519 O O . CYS A 1 196 ? 9.525 -16.670 -8.581 1.00 95.81 196 CYS A O 1
ATOM 1521 N N . TYR A 1 197 ? 11.444 -17.772 -8.203 1.00 98.06 197 TYR A N 1
ATOM 1522 C CA . TYR A 1 197 ? 10.961 -18.542 -7.061 1.00 98.06 197 TYR A CA 1
ATOM 1523 C C . TYR A 1 197 ? 11.747 -18.126 -5.831 1.00 98.06 197 TYR A C 1
ATOM 1525 O O . TYR A 1 197 ? 12.956 -17.884 -5.930 1.00 98.06 197 TYR A O 1
ATOM 1533 N N . MET A 1 198 ? 11.081 -18.060 -4.689 1.00 98.38 198 MET A N 1
ATOM 1534 C CA . MET A 1 198 ? 11.693 -17.715 -3.412 1.00 98.38 198 MET A CA 1
ATOM 1535 C C . MET A 1 198 ? 11.354 -18.781 -2.373 1.00 98.38 198 MET A C 1
ATOM 1537 O O . MET A 1 198 ? 10.247 -19.295 -2.345 1.00 98.38 198 MET A O 1
ATOM 1541 N N . ASN A 1 199 ? 12.326 -19.149 -1.546 1.00 98.19 199 ASN A N 1
ATOM 1542 C CA . ASN A 1 199 ? 12.116 -19.921 -0.322 1.00 98.19 199 ASN A CA 1
ATOM 1543 C C . ASN A 1 199 ? 12.268 -18.997 0.899 1.00 98.19 199 ASN A C 1
ATOM 1545 O O . ASN A 1 199 ? 12.685 -17.839 0.761 1.00 98.19 199 ASN A O 1
ATOM 1549 N N . ARG A 1 200 ? 12.019 -19.539 2.095 1.00 98.06 200 ARG A N 1
ATOM 1550 C CA . ARG A 1 200 ? 12.137 -18.815 3.374 1.00 98.06 200 ARG A CA 1
ATOM 1551 C C . ARG A 1 200 ? 13.461 -18.055 3.533 1.00 98.06 200 ARG A C 1
ATOM 1553 O O . ARG A 1 200 ? 13.456 -16.872 3.865 1.00 98.06 200 ARG A O 1
ATOM 1560 N N . GLU A 1 201 ? 14.585 -18.702 3.217 1.00 98.06 201 GLU A N 1
ATOM 1561 C CA . GLU A 1 201 ? 15.925 -18.103 3.303 1.00 98.06 201 GLU A CA 1
ATOM 1562 C C . GLU A 1 201 ? 16.087 -16.910 2.343 1.00 98.06 201 GLU A C 1
ATOM 1564 O O . GLU A 1 201 ? 16.577 -15.846 2.725 1.00 98.06 201 GLU A O 1
ATOM 1569 N N . SER A 1 202 ? 15.652 -17.053 1.087 1.00 98.19 202 SER A N 1
ATOM 1570 C CA . SER A 1 202 ? 15.753 -15.968 0.105 1.00 98.19 202 SER A CA 1
ATOM 1571 C C . SER A 1 202 ? 14.879 -14.763 0.463 1.00 98.19 202 SER A C 1
ATOM 1573 O O . SER A 1 202 ? 15.278 -13.632 0.186 1.00 98.19 202 SER A O 1
ATOM 1575 N N . ILE A 1 203 ? 13.727 -14.976 1.108 1.00 98.12 203 ILE A N 1
ATOM 1576 C CA . ILE A 1 203 ? 12.846 -13.902 1.591 1.00 98.12 203 ILE A CA 1
ATOM 1577 C C . ILE A 1 203 ? 13.526 -13.144 2.729 1.00 98.12 203 ILE A C 1
ATOM 1579 O O . ILE A 1 203 ? 13.616 -11.918 2.678 1.00 98.12 203 ILE A O 1
ATOM 1583 N N . GLU A 1 204 ? 14.095 -13.854 3.704 1.00 97.31 204 GLU A N 1
ATOM 1584 C CA . GLU A 1 204 ? 14.829 -13.235 4.812 1.00 97.31 204 GLU A CA 1
ATOM 1585 C C . GLU A 1 204 ? 15.999 -12.385 4.325 1.00 97.31 204 GLU A C 1
ATOM 1587 O O . GLU A 1 204 ? 16.122 -11.221 4.717 1.00 97.31 204 GLU A O 1
ATOM 1592 N N . GLN A 1 205 ? 16.827 -12.929 3.430 1.00 97.81 205 GLN A N 1
ATOM 1593 C CA . GLN A 1 205 ? 17.944 -12.183 2.851 1.00 97.81 205 GLN A CA 1
ATOM 1594 C C . GLN A 1 205 ? 17.447 -10.971 2.055 1.00 97.81 205 GLN A C 1
ATOM 1596 O O . GLN A 1 205 ? 17.983 -9.872 2.219 1.00 97.81 205 GLN A O 1
ATOM 1601 N N . THR A 1 206 ? 16.378 -11.134 1.271 1.00 97.75 206 THR A N 1
ATOM 1602 C CA . THR A 1 206 ? 15.781 -10.048 0.482 1.00 97.75 206 THR A CA 1
ATOM 1603 C C . THR A 1 206 ? 15.291 -8.904 1.363 1.00 97.75 206 THR A C 1
ATOM 1605 O O . THR A 1 206 ? 15.643 -7.746 1.124 1.00 97.75 206 THR A O 1
ATOM 1608 N N . CYS A 1 207 ? 14.539 -9.212 2.421 1.00 96.31 207 CYS A N 1
ATOM 1609 C CA . CYS A 1 207 ? 14.047 -8.218 3.371 1.00 96.31 207 CYS A CA 1
ATOM 1610 C C . CYS A 1 207 ? 15.187 -7.563 4.163 1.00 96.31 207 CYS A C 1
ATOM 1612 O O . CYS A 1 207 ? 15.163 -6.350 4.378 1.00 96.31 207 CYS A O 1
ATOM 1614 N N . LYS A 1 208 ? 16.200 -8.339 4.569 1.00 95.50 208 LYS A N 1
ATOM 1615 C CA . LYS A 1 208 ? 17.335 -7.852 5.365 1.00 95.50 208 LYS A CA 1
ATOM 1616 C C . LYS A 1 208 ? 18.236 -6.908 4.576 1.00 95.50 208 LYS A C 1
ATOM 1618 O O . LYS A 1 208 ? 18.613 -5.857 5.087 1.00 95.50 208 LYS A O 1
ATOM 1623 N N . THR A 1 209 ? 18.606 -7.266 3.347 1.00 96.19 209 THR A N 1
ATOM 1624 C CA . THR A 1 209 ? 19.578 -6.484 2.566 1.00 96.19 209 THR A CA 1
ATOM 1625 C C . THR A 1 209 ? 18.930 -5.508 1.590 1.00 96.19 209 THR A C 1
ATOM 1627 O O . THR A 1 209 ? 19.652 -4.743 0.953 1.00 96.19 209 THR A O 1
ATOM 1630 N N . ARG A 1 210 ? 17.606 -5.583 1.394 1.00 95.38 210 ARG A N 1
ATOM 1631 C CA . ARG A 1 210 ? 16.860 -4.851 0.353 1.00 95.38 210 ARG A CA 1
ATOM 1632 C C . ARG A 1 210 ? 17.398 -5.086 -1.064 1.00 95.38 210 ARG A C 1
ATOM 1634 O O . ARG A 1 210 ? 17.376 -4.191 -1.907 1.00 95.38 210 ARG A O 1
ATOM 1641 N N . LYS A 1 211 ? 17.894 -6.297 -1.331 1.00 95.94 211 LYS A N 1
ATOM 1642 C CA . LYS A 1 211 ? 18.356 -6.744 -2.657 1.00 95.94 211 LYS A CA 1
ATOM 1643 C C . LYS A 1 211 ? 17.600 -8.009 -3.023 1.00 95.94 211 LYS A C 1
ATOM 1645 O O . LYS A 1 211 ? 17.335 -8.809 -2.140 1.00 95.94 211 LYS A O 1
ATOM 1650 N N . LEU A 1 212 ? 17.272 -8.212 -4.293 1.00 96.38 212 LEU A N 1
ATOM 1651 C CA . LEU A 1 212 ? 16.537 -9.405 -4.711 1.00 96.38 212 LEU A CA 1
ATOM 1652 C C . LEU A 1 212 ? 17.401 -10.670 -4.596 1.00 96.38 212 LEU A C 1
ATOM 1654 O O . LEU A 1 212 ? 18.359 -10.845 -5.356 1.00 96.38 212 LEU A O 1
ATOM 1658 N N . TYR A 1 213 ? 17.015 -11.582 -3.708 1.00 97.44 213 TYR A N 1
ATOM 1659 C CA . TYR A 1 213 ? 17.487 -12.965 -3.699 1.00 97.44 213 TYR A CA 1
ATOM 1660 C C . TYR A 1 213 ? 16.409 -13.878 -4.267 1.00 97.44 213 TYR A C 1
ATOM 1662 O O . TYR A 1 213 ? 15.221 -13.657 -4.071 1.00 97.44 213 TYR A O 1
ATOM 1670 N N . ARG A 1 214 ? 16.823 -14.925 -4.978 1.00 95.88 214 ARG A N 1
ATOM 1671 C CA . ARG A 1 214 ? 15.923 -15.962 -5.490 1.00 95.88 214 ARG A CA 1
ATOM 1672 C C . ARG A 1 214 ? 16.433 -17.341 -5.120 1.00 95.88 214 ARG A C 1
ATOM 1674 O O . ARG A 1 214 ? 17.644 -17.565 -5.076 1.00 95.88 214 ARG A O 1
ATOM 1681 N N . TYR A 1 215 ? 15.521 -18.283 -4.966 1.00 97.56 215 TYR A N 1
ATOM 1682 C CA . TYR A 1 215 ? 15.845 -19.695 -4.891 1.00 97.56 215 TYR A CA 1
ATOM 1683 C C . TYR A 1 215 ? 15.953 -20.288 -6.302 1.00 97.56 215 TYR A C 1
ATOM 1685 O O . TYR A 1 215 ? 15.035 -20.234 -7.122 1.00 97.56 215 TYR A O 1
ATOM 1693 N N . SER A 1 216 ? 17.120 -20.834 -6.633 1.00 94.94 216 SER A N 1
ATOM 1694 C CA . SER A 1 216 ? 17.345 -21.498 -7.914 1.00 94.94 216 SER A CA 1
ATOM 1695 C C . SER A 1 216 ? 16.940 -22.962 -7.825 1.00 94.94 216 SER A C 1
ATOM 1697 O O . SER A 1 216 ? 17.723 -23.765 -7.336 1.00 94.94 216 SER A O 1
ATOM 1699 N N . ARG A 1 217 ? 15.778 -23.340 -8.370 1.00 94.00 217 ARG A N 1
ATOM 1700 C CA . ARG A 1 217 ? 15.319 -24.747 -8.374 1.00 94.00 217 ARG A CA 1
ATOM 1701 C C . ARG A 1 217 ? 16.339 -25.713 -8.997 1.00 94.00 217 ARG A C 1
ATOM 1703 O O . ARG A 1 217 ? 16.551 -26.802 -8.483 1.00 94.00 217 ARG A O 1
ATOM 1710 N N . LYS A 1 218 ? 17.033 -25.279 -10.060 1.00 92.50 218 LYS A N 1
ATOM 1711 C CA . LYS A 1 218 ? 18.083 -26.065 -10.737 1.00 92.50 218 LYS A CA 1
ATOM 1712 C C . LYS A 1 218 ? 19.332 -26.265 -9.874 1.00 92.50 218 LYS A C 1
ATOM 1714 O O . LYS A 1 218 ? 19.900 -27.345 -9.870 1.00 92.50 218 LYS A O 1
ATOM 1719 N N . LEU A 1 219 ? 19.783 -25.213 -9.186 1.00 93.31 219 LEU A N 1
ATOM 1720 C CA . LEU A 1 219 ? 21.018 -25.249 -8.385 1.00 93.31 219 LEU A CA 1
ATOM 1721 C C . LEU A 1 219 ? 20.759 -25.555 -6.904 1.00 93.31 219 LEU A C 1
ATOM 1723 O O . LEU A 1 219 ? 21.708 -25.614 -6.132 1.00 93.31 219 LEU A O 1
ATOM 1727 N N . ARG A 1 220 ? 19.483 -25.681 -6.519 1.00 94.56 220 ARG A N 1
ATOM 1728 C CA . ARG A 1 220 ? 18.979 -25.888 -5.157 1.00 94.56 220 ARG A CA 1
ATOM 1729 C C . ARG A 1 220 ? 19.617 -24.968 -4.112 1.00 94.56 220 ARG A C 1
ATOM 1731 O O . ARG A 1 220 ? 19.903 -25.387 -2.999 1.00 94.56 220 ARG A O 1
ATOM 1738 N N . LYS A 1 221 ? 19.848 -23.704 -4.477 1.00 96.38 221 LYS A N 1
ATOM 1739 C CA . LYS A 1 221 ? 20.484 -22.704 -3.608 1.00 96.38 221 LYS A CA 1
ATOM 1740 C C . LYS A 1 221 ? 19.918 -21.308 -3.810 1.00 96.38 221 LYS A C 1
ATOM 1742 O O . LYS A 1 221 ? 19.415 -20.986 -4.894 1.00 96.38 221 LYS A O 1
ATOM 1747 N N . VAL A 1 222 ? 20.060 -20.478 -2.783 1.00 97.31 222 VAL A N 1
ATOM 1748 C CA . VAL A 1 222 ? 19.736 -19.051 -2.817 1.00 97.31 222 VAL A CA 1
ATOM 1749 C C . VAL A 1 222 ? 20.817 -18.278 -3.578 1.00 97.31 222 VAL A C 1
ATOM 1751 O O . VAL A 1 222 ? 22.010 -18.557 -3.466 1.00 97.31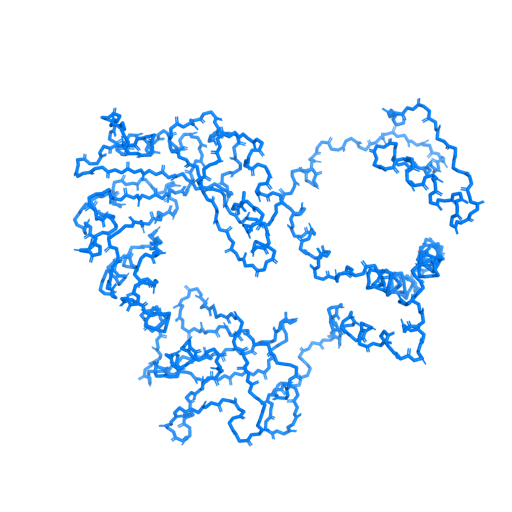 222 VAL A O 1
ATOM 1754 N N . ILE A 1 223 ? 20.395 -17.337 -4.425 1.00 95.38 223 ILE A N 1
ATOM 1755 C CA . ILE A 1 223 ? 21.273 -16.538 -5.287 1.00 95.38 223 ILE A CA 1
ATOM 1756 C C . ILE A 1 223 ? 20.789 -15.090 -5.300 1.00 95.38 223 ILE A C 1
ATOM 1758 O O . ILE A 1 223 ? 19.624 -14.832 -5.604 1.00 95.38 223 ILE A O 1
ATOM 1762 N N . MET A 1 224 ? 21.697 -14.142 -5.067 1.00 94.75 224 MET A N 1
ATOM 1763 C CA . MET A 1 224 ? 21.422 -12.718 -5.273 1.00 94.75 224 MET A CA 1
ATOM 1764 C C . MET A 1 224 ? 21.369 -12.400 -6.774 1.00 94.75 224 MET A C 1
ATOM 1766 O O . MET A 1 224 ? 22.326 -12.655 -7.517 1.00 94.75 224 MET A O 1
ATOM 1770 N N . LYS A 1 225 ? 20.264 -11.817 -7.249 1.00 89.38 225 LYS A N 1
ATOM 1771 C CA . LYS A 1 225 ? 20.150 -11.388 -8.647 1.00 89.38 225 LYS A CA 1
ATOM 1772 C C . LYS A 1 225 ? 21.153 -10.264 -8.919 1.00 89.38 225 LYS A C 1
ATOM 1774 O O . LYS A 1 225 ? 21.160 -9.254 -8.223 1.00 89.38 225 LYS A O 1
ATOM 1779 N N . GLY A 1 226 ? 21.989 -10.458 -9.940 1.00 84.94 226 GLY A N 1
ATOM 1780 C CA . GLY A 1 226 ? 23.041 -9.507 -10.305 1.00 84.94 226 GLY A CA 1
ATOM 1781 C C . GLY A 1 226 ? 24.367 -9.706 -9.568 1.00 84.94 226 GLY A C 1
ATOM 1782 O O . GLY A 1 226 ? 25.269 -8.907 -9.773 1.00 84.94 226 GLY A O 1
ATOM 1783 N N . ALA A 1 227 ? 24.529 -10.764 -8.758 1.00 84.94 227 ALA A N 1
ATOM 1784 C CA . ALA A 1 227 ? 25.804 -11.051 -8.084 1.00 84.94 227 ALA A CA 1
ATOM 1785 C C . ALA A 1 227 ? 26.988 -11.181 -9.053 1.00 84.94 227 ALA A C 1
ATOM 1787 O O . ALA A 1 227 ? 28.076 -10.708 -8.757 1.00 84.94 227 ALA A O 1
ATOM 1788 N N . THR A 1 228 ? 26.764 -11.817 -10.205 1.00 81.19 228 THR A N 1
ATOM 1789 C CA . THR A 1 228 ? 27.805 -12.045 -11.217 1.00 81.19 228 THR A CA 1
ATOM 1790 C C . THR A 1 228 ? 27.876 -10.921 -12.250 1.00 81.19 228 THR A C 1
ATOM 1792 O O . THR A 1 228 ? 28.967 -10.576 -12.676 1.00 81.19 228 THR A O 1
ATOM 1795 N N . SER A 1 229 ? 26.736 -10.343 -12.658 1.00 82.19 229 SER A N 1
ATOM 1796 C CA . SER A 1 229 ? 26.706 -9.304 -13.704 1.00 82.19 229 SER A CA 1
ATOM 1797 C C . SER A 1 229 ? 26.872 -7.873 -13.181 1.00 82.19 229 SER A C 1
ATOM 1799 O O . SER A 1 229 ? 27.111 -6.967 -13.965 1.00 82.19 229 SER A O 1
ATOM 1801 N N . GLY A 1 230 ? 26.707 -7.637 -11.874 1.00 83.31 230 GLY A N 1
ATOM 1802 C CA . GLY A 1 230 ? 26.633 -6.293 -11.287 1.00 83.31 230 GLY A CA 1
ATOM 1803 C C . GLY A 1 230 ? 25.248 -5.631 -11.389 1.00 83.31 230 GLY A C 1
ATOM 1804 O O . GLY A 1 230 ? 25.029 -4.549 -10.827 1.00 83.31 230 GLY A O 1
ATOM 1805 N N . ASP A 1 231 ? 24.275 -6.281 -12.041 1.00 85.31 231 ASP A N 1
ATOM 1806 C CA . ASP A 1 231 ? 22.902 -5.775 -12.201 1.00 85.31 231 ASP A CA 1
ATOM 1807 C C . ASP A 1 231 ? 22.023 -6.071 -10.985 1.00 85.31 231 ASP A C 1
ATOM 1809 O O . ASP A 1 231 ? 20.998 -6.761 -11.065 1.00 85.31 231 ASP A O 1
ATOM 1813 N N . VAL A 1 232 ? 22.455 -5.581 -9.824 1.00 90.56 232 VAL A N 1
ATOM 1814 C CA . VAL A 1 232 ? 21.724 -5.728 -8.562 1.00 90.56 232 VAL A CA 1
ATOM 1815 C C . VAL A 1 232 ? 20.341 -5.082 -8.684 1.00 90.56 232 VAL A C 1
ATOM 1817 O O . VAL A 1 232 ? 20.191 -3.980 -9.215 1.00 90.56 232 VAL A O 1
ATOM 1820 N N . GLN A 1 233 ? 19.321 -5.792 -8.202 1.00 92.38 233 GLN A N 1
ATOM 1821 C CA . GLN A 1 233 ? 17.940 -5.311 -8.164 1.00 92.38 233 GLN A CA 1
ATOM 1822 C C . GLN A 1 233 ? 17.609 -4.885 -6.729 1.00 92.38 233 GLN A C 1
ATOM 1824 O O . GLN A 1 233 ? 17.603 -5.726 -5.825 1.00 92.38 233 GLN A O 1
ATOM 1829 N N . HIS A 1 234 ? 17.373 -3.591 -6.517 1.00 94.25 234 HIS A N 1
ATOM 1830 C CA . HIS A 1 234 ? 17.053 -3.031 -5.204 1.00 94.25 234 HIS A CA 1
ATOM 1831 C C . HIS A 1 234 ? 15.555 -3.113 -4.941 1.00 94.25 234 HIS A C 1
ATOM 1833 O O . HIS A 1 234 ? 14.764 -2.740 -5.798 1.00 94.25 234 HIS A O 1
ATOM 1839 N N . ILE A 1 235 ? 15.161 -3.610 -3.771 1.00 94.69 235 ILE A N 1
ATOM 1840 C CA . ILE A 1 235 ? 13.745 -3.783 -3.435 1.00 94.69 235 ILE A CA 1
ATOM 1841 C C . ILE A 1 235 ? 13.138 -2.453 -2.996 1.00 94.69 235 ILE A C 1
ATOM 1843 O O . ILE A 1 235 ? 13.640 -1.821 -2.065 1.00 94.69 235 ILE A O 1
ATOM 1847 N N . VAL A 1 236 ? 12.018 -2.087 -3.617 1.00 91.88 236 VAL A N 1
ATOM 1848 C CA . VAL A 1 236 ? 11.196 -0.925 -3.246 1.00 91.88 236 VAL A CA 1
ATOM 1849 C C . VAL A 1 236 ? 9.984 -1.366 -2.442 1.00 91.88 236 VAL A C 1
ATOM 1851 O O . VAL A 1 236 ? 9.680 -0.786 -1.401 1.00 91.88 236 VAL A O 1
ATOM 1854 N N . ARG A 1 237 ? 9.288 -2.404 -2.915 1.00 92.62 237 ARG A N 1
ATOM 1855 C CA . ARG A 1 237 ? 8.047 -2.883 -2.305 1.00 92.62 237 ARG A CA 1
ATOM 1856 C C . ARG A 1 237 ? 7.875 -4.379 -2.521 1.00 92.62 237 ARG A C 1
ATOM 1858 O O . ARG A 1 237 ? 8.256 -4.910 -3.558 1.00 92.62 237 ARG A O 1
ATOM 1865 N N . ILE A 1 238 ? 7.274 -5.028 -1.532 1.00 95.44 238 ILE A N 1
ATOM 1866 C CA . ILE A 1 238 ? 6.826 -6.417 -1.590 1.00 95.44 238 ILE A CA 1
ATOM 1867 C C . ILE A 1 238 ? 5.330 -6.419 -1.275 1.00 95.44 238 ILE A C 1
ATOM 1869 O O . ILE A 1 238 ? 4.862 -5.649 -0.432 1.00 95.44 238 ILE A O 1
ATOM 1873 N N . SER A 1 239 ? 4.557 -7.227 -1.982 1.00 95.00 239 SER A N 1
ATOM 1874 C CA . SER A 1 239 ? 3.134 -7.450 -1.726 1.00 95.00 239 SER A CA 1
ATOM 1875 C C . SER A 1 239 ? 2.808 -8.921 -1.973 1.00 95.00 239 SER A C 1
ATOM 1877 O O . SER A 1 239 ? 3.482 -9.561 -2.776 1.00 95.00 239 SER A O 1
ATOM 1879 N N . LEU A 1 240 ? 1.818 -9.440 -1.254 1.00 96.06 240 LEU A N 1
ATOM 1880 C CA . LEU A 1 240 ? 1.244 -10.767 -1.477 1.00 96.06 240 LEU A CA 1
ATOM 1881 C C . LEU A 1 240 ? -0.090 -10.607 -2.208 1.00 96.06 240 LEU A C 1
ATOM 1883 O O . LEU A 1 240 ? -0.697 -9.530 -2.139 1.00 96.06 240 LEU A O 1
ATOM 1887 N N . ASP A 1 241 ? -0.517 -11.643 -2.915 1.00 96.19 241 ASP A N 1
ATOM 1888 C CA . ASP A 1 241 ? -1.877 -11.744 -3.439 1.00 96.19 241 ASP A CA 1
ATOM 1889 C C . ASP A 1 241 ? -2.891 -12.122 -2.345 1.00 96.19 241 ASP A C 1
ATOM 1891 O O . ASP A 1 241 ? -2.601 -12.052 -1.148 1.00 96.19 241 ASP A O 1
ATOM 1895 N N . CYS A 1 242 ? -4.139 -12.379 -2.744 1.00 92.88 242 CYS A N 1
ATOM 1896 C CA . CYS A 1 242 ? -5.261 -12.490 -1.814 1.00 92.88 242 CYS A CA 1
ATOM 1897 C C . CYS A 1 242 ? -5.276 -13.790 -1.001 1.00 92.88 242 CYS A C 1
ATOM 1899 O O . CYS A 1 242 ? -5.798 -13.791 0.111 1.00 92.88 242 CYS A O 1
ATOM 1901 N N . ASP A 1 243 ? -4.710 -14.862 -1.540 1.00 94.12 243 ASP A N 1
ATOM 1902 C CA . ASP A 1 243 ? -4.541 -16.185 -0.932 1.00 94.12 243 ASP A CA 1
ATOM 1903 C C . ASP A 1 243 ? -3.092 -16.456 -0.495 1.00 94.12 243 ASP A C 1
ATOM 1905 O O . ASP A 1 243 ? -2.804 -17.511 0.067 1.00 94.12 243 ASP A O 1
ATOM 1909 N N . MET A 1 244 ? -2.210 -15.461 -0.630 1.00 96.06 244 MET A N 1
ATOM 1910 C CA . MET A 1 244 ? -0.852 -15.433 -0.082 1.00 96.06 244 MET A CA 1
ATOM 1911 C C . MET A 1 244 ? 0.094 -16.498 -0.658 1.00 96.06 244 MET A C 1
ATOM 1913 O O . MET A 1 244 ? 1.0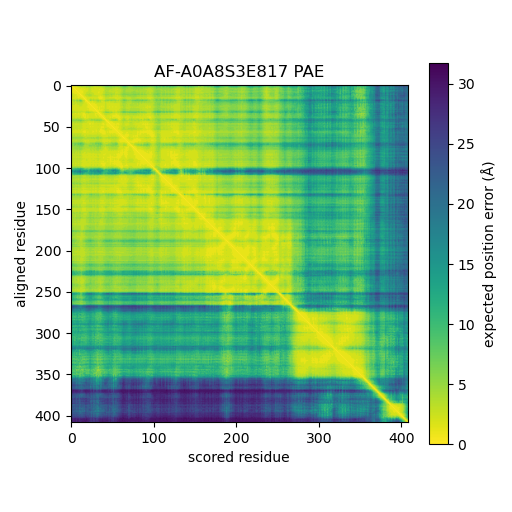89 -16.838 -0.009 1.00 96.06 244 MET A O 1
ATOM 1917 N N . ASP A 1 245 ? -0.175 -17.009 -1.860 1.00 97.19 245 ASP A N 1
ATOM 1918 C CA . ASP A 1 245 ? 0.645 -18.023 -2.539 1.00 97.19 245 ASP A CA 1
ATOM 1919 C C . ASP A 1 245 ? 1.509 -17.456 -3.689 1.00 97.19 245 ASP A C 1
ATOM 1921 O O . ASP A 1 245 ? 2.362 -18.156 -4.258 1.00 97.19 245 ASP A O 1
ATOM 1925 N N . ALA A 1 246 ? 1.395 -16.148 -3.957 1.00 97.94 246 ALA A N 1
ATOM 1926 C CA . ALA A 1 246 ? 2.303 -15.421 -4.832 1.00 97.94 246 ALA A CA 1
ATOM 1927 C C . ALA A 1 246 ? 2.760 -14.072 -4.259 1.00 97.94 246 ALA A C 1
ATOM 1929 O O . ALA A 1 246 ? 2.095 -13.393 -3.475 1.00 97.94 246 ALA A O 1
ATOM 1930 N N . MET A 1 247 ? 3.949 -13.652 -4.696 1.00 97.88 247 MET A N 1
ATOM 1931 C CA . MET A 1 247 ? 4.548 -12.368 -4.337 1.00 97.88 247 MET A CA 1
ATOM 1932 C C . MET A 1 247 ? 4.658 -11.453 -5.556 1.00 97.88 247 MET A C 1
ATOM 1934 O O . MET A 1 247 ? 5.112 -11.872 -6.620 1.00 97.88 247 MET A O 1
ATOM 1938 N N . LEU A 1 248 ? 4.371 -10.168 -5.370 1.00 97.56 248 LEU A N 1
ATOM 1939 C CA . LEU A 1 248 ? 4.770 -9.089 -6.270 1.00 97.56 248 LEU A CA 1
ATOM 1940 C C . LEU A 1 248 ? 5.899 -8.284 -5.623 1.00 97.56 248 LEU A C 1
ATOM 1942 O O . LEU A 1 248 ? 5.739 -7.726 -4.535 1.00 97.56 248 LEU A O 1
ATOM 1946 N N . ILE A 1 249 ? 7.040 -8.206 -6.302 1.00 96.88 249 ILE A N 1
ATOM 1947 C CA . ILE A 1 249 ? 8.231 -7.495 -5.839 1.00 96.88 249 ILE A CA 1
ATOM 1948 C C . ILE A 1 249 ? 8.569 -6.393 -6.835 1.00 96.88 249 ILE A C 1
ATOM 1950 O O . ILE A 1 249 ? 8.960 -6.657 -7.973 1.00 96.88 249 ILE A O 1
ATOM 1954 N N . ILE A 1 250 ? 8.462 -5.151 -6.376 1.00 94.44 250 ILE A N 1
ATOM 1955 C CA . ILE A 1 250 ? 8.822 -3.966 -7.150 1.00 94.44 250 ILE A CA 1
ATOM 1956 C C . ILE A 1 250 ? 10.286 -3.637 -6.879 1.00 94.44 250 ILE A C 1
ATOM 1958 O O . ILE A 1 250 ? 10.696 -3.513 -5.716 1.00 94.44 250 ILE A O 1
ATOM 1962 N N . VAL A 1 251 ? 11.064 -3.487 -7.951 1.00 93.50 251 VAL A N 1
ATOM 1963 C CA . VAL A 1 251 ? 12.496 -3.191 -7.892 1.00 93.50 251 VAL A CA 1
ATOM 1964 C C . VAL A 1 251 ? 12.846 -1.862 -8.556 1.00 93.50 251 VAL A C 1
ATOM 1966 O O . VAL A 1 251 ? 12.358 -1.543 -9.637 1.00 93.50 251 VAL A O 1
ATOM 1969 N N . ASP A 1 252 ? 13.746 -1.118 -7.918 1.00 83.56 252 ASP A N 1
ATOM 1970 C CA . ASP A 1 252 ? 14.346 0.108 -8.446 1.00 83.56 252 ASP A CA 1
ATOM 1971 C C . ASP A 1 252 ? 15.639 -0.257 -9.175 1.00 83.56 252 ASP A C 1
ATOM 1973 O O . ASP A 1 252 ? 16.726 -0.337 -8.597 1.00 83.56 252 ASP A O 1
ATOM 1977 N N . SER A 1 253 ? 15.509 -0.641 -10.440 1.00 70.50 253 SER A N 1
ATOM 1978 C CA . SER A 1 253 ? 16.669 -0.913 -11.277 1.00 70.50 253 SER A CA 1
ATOM 1979 C C . SER A 1 253 ? 16.304 -0.720 -12.736 1.00 70.50 253 SER A C 1
ATOM 1981 O O . SER A 1 253 ? 15.596 -1.545 -13.313 1.00 70.50 253 SER A O 1
ATOM 1983 N N . GLN A 1 254 ? 16.869 0.314 -13.358 1.00 69.31 254 GLN A N 1
ATOM 1984 C CA . GLN A 1 254 ? 16.856 0.462 -14.816 1.00 69.31 254 GLN A CA 1
ATOM 1985 C C . GLN A 1 254 ? 17.785 -0.555 -15.520 1.00 69.31 254 GLN A C 1
ATOM 1987 O O . GLN A 1 254 ? 17.876 -0.590 -16.744 1.00 69.31 254 GLN A O 1
ATOM 1992 N N . LYS A 1 255 ? 18.478 -1.414 -14.756 1.00 78.25 255 LYS A N 1
ATOM 1993 C CA . LYS A 1 255 ? 19.411 -2.409 -15.291 1.00 78.25 255 LYS A CA 1
ATOM 1994 C C . LYS A 1 255 ? 18.696 -3.645 -15.835 1.00 78.25 255 LYS A C 1
ATOM 1996 O O . LYS A 1 255 ? 17.586 -3.997 -15.408 1.00 78.25 255 LYS A O 1
ATOM 2001 N N . SER A 1 256 ? 19.394 -4.348 -16.722 1.00 81.31 256 SER A N 1
ATOM 2002 C CA . SER A 1 256 ? 18.931 -5.578 -17.357 1.00 81.31 256 SER A CA 1
ATOM 2003 C C . SER A 1 256 ? 18.569 -6.664 -16.347 1.00 81.31 256 SER A C 1
ATOM 2005 O O . SER A 1 256 ? 19.295 -6.949 -15.392 1.00 81.31 256 SER A O 1
ATOM 2007 N N . PHE A 1 257 ? 17.427 -7.312 -16.567 1.00 85.62 257 PHE A N 1
ATOM 2008 C CA . PHE A 1 257 ? 16.993 -8.442 -15.750 1.00 85.62 257 PHE A CA 1
ATOM 2009 C C . PHE A 1 257 ? 17.378 -9.780 -16.371 1.00 85.62 257 PHE A C 1
ATOM 2011 O O . PHE A 1 257 ? 17.754 -10.715 -15.659 1.00 85.62 257 PHE A O 1
ATOM 2018 N N . CYS A 1 258 ? 17.302 -9.887 -17.693 1.00 83.19 258 CYS A N 1
ATOM 2019 C CA . CYS A 1 258 ? 17.542 -11.133 -18.396 1.00 83.19 258 CYS A CA 1
ATOM 2020 C C . CYS A 1 258 ? 19.043 -11.442 -18.486 1.00 83.19 258 CYS A C 1
ATOM 2022 O O . CYS A 1 258 ? 19.872 -10.548 -18.630 1.00 83.19 258 CYS A O 1
ATOM 2024 N N . HIS A 1 259 ? 19.395 -12.728 -18.454 1.00 80.50 259 HIS A N 1
ATOM 2025 C CA . HIS A 1 259 ? 20.773 -13.187 -18.663 1.00 80.50 259 HIS A CA 1
ATOM 2026 C C . HIS A 1 259 ? 21.290 -12.892 -20.084 1.00 80.50 259 HIS A C 1
ATOM 2028 O O . HIS A 1 259 ? 22.494 -12.836 -20.288 1.00 80.50 259 HIS A O 1
ATOM 2034 N N . ALA A 1 260 ? 20.389 -12.654 -21.043 1.00 81.25 260 ALA A N 1
ATOM 2035 C CA . ALA A 1 260 ? 20.704 -12.220 -22.404 1.00 81.25 260 ALA A CA 1
ATOM 2036 C C . ALA A 1 260 ? 20.864 -10.688 -22.538 1.00 81.25 260 ALA A C 1
ATOM 2038 O O . ALA A 1 260 ? 20.729 -10.149 -23.631 1.00 81.25 260 ALA A O 1
ATOM 2039 N N . GLY A 1 261 ? 21.041 -9.962 -21.429 1.00 79.38 261 GLY A N 1
ATOM 2040 C CA . GLY A 1 261 ? 21.230 -8.506 -21.429 1.00 79.38 261 GLY A CA 1
ATOM 2041 C C . GLY A 1 261 ? 19.958 -7.677 -21.649 1.00 79.38 261 GLY A C 1
ATOM 2042 O O . GLY A 1 261 ? 20.030 -6.453 -21.663 1.00 79.38 261 GLY A O 1
ATOM 2043 N N . LYS A 1 262 ? 18.782 -8.305 -21.777 1.00 81.69 262 LYS A N 1
ATOM 2044 C CA . LYS A 1 262 ? 17.496 -7.608 -21.968 1.00 81.69 262 LYS A CA 1
ATOM 2045 C C . LYS A 1 262 ? 16.933 -7.044 -20.657 1.00 81.69 262 LYS A C 1
ATOM 2047 O O . LYS A 1 262 ? 17.114 -7.633 -19.587 1.00 81.69 262 LYS A O 1
ATOM 2052 N N . TYR A 1 263 ? 16.179 -5.946 -20.760 1.00 83.00 263 TYR A N 1
ATOM 2053 C CA . TYR A 1 263 ? 15.513 -5.303 -19.620 1.00 83.00 263 TYR A CA 1
ATOM 2054 C C . TYR A 1 263 ? 14.510 -6.224 -18.910 1.00 83.00 263 TYR A C 1
ATOM 2056 O O . TYR A 1 263 ? 14.535 -6.329 -17.685 1.00 83.00 263 TYR A O 1
ATOM 2064 N N . SER A 1 264 ? 13.698 -6.953 -19.680 1.00 85.38 264 SER A N 1
ATOM 2065 C CA . SER A 1 264 ? 12.770 -7.978 -19.194 1.00 85.38 264 SER A CA 1
ATOM 2066 C C . SER A 1 264 ? 13.111 -9.353 -19.776 1.00 85.38 264 SER A C 1
ATOM 2068 O O . SER A 1 264 ? 13.697 -9.466 -20.857 1.00 85.38 264 SER A O 1
ATOM 2070 N N . CYS A 1 265 ? 12.756 -10.410 -19.045 1.00 86.38 265 CYS A N 1
ATOM 2071 C CA . CYS A 1 265 ? 12.719 -11.776 -19.563 1.00 86.38 265 CYS A CA 1
ATOM 2072 C C . CYS A 1 265 ? 11.587 -11.985 -20.579 1.00 86.38 265 CYS A C 1
ATOM 2074 O O . CYS A 1 265 ? 11.690 -12.887 -21.407 1.00 86.38 265 CYS A O 1
ATOM 2076 N N . PHE A 1 266 ? 10.528 -11.176 -20.516 1.00 84.75 266 PHE A N 1
ATOM 2077 C CA . PHE A 1 266 ? 9.381 -11.257 -21.413 1.00 84.75 266 PHE A CA 1
ATOM 2078 C C . PHE A 1 266 ? 9.552 -10.283 -22.586 1.00 84.75 266 PHE A C 1
ATOM 2080 O O . PHE A 1 266 ? 9.999 -9.149 -22.411 1.00 84.75 266 PHE A O 1
ATOM 2087 N N . SER A 1 267 ? 9.207 -10.724 -23.795 1.00 74.81 267 SER A N 1
ATOM 2088 C CA . SER A 1 267 ? 9.031 -9.834 -24.949 1.00 74.81 267 SER A CA 1
ATOM 2089 C C . SER A 1 267 ? 7.770 -8.984 -24.773 1.00 74.81 267 SER A C 1
ATOM 2091 O O . SER A 1 267 ? 6.836 -9.454 -24.131 1.00 74.81 267 SER A O 1
ATOM 2093 N N . LEU A 1 268 ? 7.757 -7.768 -25.342 1.00 65.06 268 LEU A N 1
ATOM 2094 C CA . LEU A 1 268 ? 6.661 -6.781 -25.288 1.00 65.06 268 LEU A CA 1
ATOM 2095 C C . LEU A 1 268 ? 5.269 -7.453 -25.282 1.00 65.06 268 LEU A C 1
ATOM 2097 O O . LEU A 1 268 ? 4.823 -7.905 -26.336 1.00 65.06 268 LEU A O 1
ATOM 2101 N N . PRO A 1 269 ? 4.595 -7.551 -24.120 1.00 57.81 269 PRO A N 1
ATOM 2102 C CA . PRO A 1 269 ? 3.361 -8.324 -23.997 1.00 57.81 269 PRO A CA 1
ATOM 2103 C C . PRO A 1 269 ? 2.107 -7.524 -24.381 1.00 57.81 269 PRO A C 1
ATOM 2105 O O . PRO A 1 269 ? 1.005 -8.060 -24.323 1.00 57.81 269 PRO A O 1
ATOM 2108 N N . THR A 1 270 ? 2.248 -6.244 -24.744 1.00 63.78 270 THR A N 1
ATOM 2109 C CA . THR A 1 270 ? 1.128 -5.327 -24.994 1.00 63.78 270 THR A CA 1
ATOM 2110 C C . THR A 1 270 ? 1.238 -4.671 -26.374 1.00 63.78 270 THR A C 1
ATOM 2112 O O . THR A 1 270 ? 2.332 -4.460 -26.902 1.00 63.78 270 THR A O 1
ATOM 2115 N N . SER A 1 271 ? 0.091 -4.315 -26.961 1.00 62.78 271 SER A N 1
ATOM 2116 C CA . SER A 1 271 ? 0.017 -3.489 -28.179 1.00 62.78 271 SER A CA 1
ATOM 2117 C C . SER A 1 271 ? 0.426 -2.032 -27.926 1.00 62.78 271 SER A C 1
ATOM 2119 O O . SER A 1 271 ? 0.856 -1.336 -28.846 1.00 62.78 271 SER A O 1
ATOM 2121 N N . ILE A 1 272 ? 0.334 -1.582 -26.671 1.00 64.00 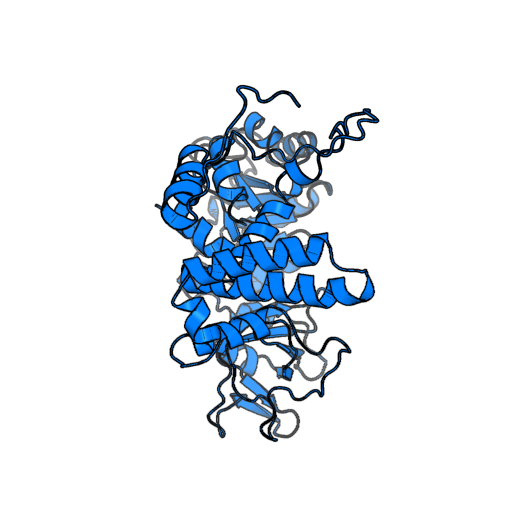272 ILE A N 1
ATOM 2122 C CA . ILE A 1 272 ? 0.764 -0.262 -26.213 1.00 64.00 272 ILE A CA 1
ATOM 2123 C C . ILE A 1 272 ? 2.275 -0.293 -25.971 1.00 64.00 272 ILE A C 1
ATOM 2125 O O . ILE A 1 272 ? 2.752 -0.827 -24.973 1.00 64.00 272 ILE A O 1
ATOM 2129 N N . LYS A 1 273 ? 3.035 0.297 -26.894 1.00 68.62 273 LYS A N 1
ATOM 2130 C CA . LYS A 1 273 ? 4.505 0.218 -26.914 1.00 68.62 273 LYS A CA 1
ATOM 2131 C C . LYS A 1 273 ? 5.210 1.154 -25.923 1.00 68.62 273 LYS A C 1
ATOM 2133 O O . LYS A 1 273 ? 6.421 1.040 -25.763 1.00 68.62 273 LYS A O 1
ATOM 2138 N N . ALA A 1 274 ? 4.485 2.076 -25.290 1.00 69.19 274 ALA A N 1
ATOM 2139 C CA . ALA A 1 274 ? 5.046 3.093 -24.406 1.00 69.19 274 ALA A CA 1
ATOM 2140 C C . ALA A 1 274 ? 4.073 3.457 -23.279 1.00 69.19 274 ALA A C 1
ATOM 2142 O O . ALA A 1 274 ? 2.863 3.304 -23.416 1.00 69.19 274 ALA A O 1
ATOM 2143 N N . ASN A 1 275 ? 4.600 3.974 -22.172 1.00 77.00 275 ASN A N 1
ATOM 2144 C CA . ASN A 1 275 ? 3.794 4.580 -21.114 1.00 77.00 275 ASN A CA 1
ATOM 2145 C C . ASN A 1 275 ? 4.292 6.008 -20.836 1.00 77.00 275 ASN A C 1
ATOM 2147 O O . ASN A 1 275 ? 5.441 6.343 -21.135 1.00 77.00 275 ASN A O 1
ATOM 2151 N N . LEU A 1 276 ? 3.434 6.854 -20.262 1.00 84.06 276 LEU A N 1
ATOM 2152 C CA . LEU A 1 276 ? 3.764 8.267 -20.059 1.00 84.06 276 LEU A CA 1
ATOM 2153 C C . LEU A 1 276 ? 4.963 8.466 -19.118 1.00 84.06 276 LEU A C 1
ATOM 2155 O O . LEU A 1 276 ? 5.754 9.376 -19.332 1.00 84.06 276 LEU A O 1
ATOM 2159 N N . ALA A 1 277 ? 5.133 7.590 -18.122 1.00 80.94 277 ALA A N 1
ATOM 2160 C CA . ALA A 1 277 ? 6.244 7.657 -17.173 1.00 80.94 277 ALA A CA 1
ATOM 2161 C C . ALA A 1 277 ? 7.606 7.438 -17.859 1.00 80.94 277 ALA A C 1
ATOM 2163 O O . ALA A 1 277 ? 8.514 8.250 -17.718 1.00 80.94 277 ALA A O 1
ATOM 2164 N N . THR A 1 278 ? 7.728 6.401 -18.692 1.00 80.31 278 THR A N 1
ATOM 2165 C CA . THR A 1 278 ? 8.944 6.113 -19.474 1.00 80.31 278 THR A CA 1
ATOM 2166 C C . THR A 1 278 ? 9.268 7.231 -20.463 1.00 80.31 278 THR A C 1
ATOM 2168 O O . THR A 1 278 ? 10.435 7.591 -20.617 1.00 80.31 278 THR A O 1
ATOM 2171 N N . LEU A 1 279 ? 8.251 7.828 -21.097 1.00 87.81 279 LEU A N 1
ATOM 2172 C CA . LEU A 1 279 ? 8.437 9.001 -21.951 1.00 87.81 279 LEU A CA 1
ATOM 2173 C C . LEU A 1 279 ? 8.923 10.212 -21.140 1.00 87.81 279 LEU A C 1
ATOM 2175 O O . LEU A 1 279 ? 9.873 10.878 -21.550 1.00 87.81 279 LEU A O 1
ATOM 2179 N N . ALA A 1 280 ? 8.321 10.475 -19.978 1.00 89.00 280 ALA A N 1
ATOM 2180 C CA . ALA A 1 280 ? 8.709 11.579 -19.107 1.00 89.00 280 ALA A CA 1
ATOM 2181 C C . ALA A 1 280 ? 10.146 11.430 -18.579 1.00 89.00 280 ALA A C 1
ATOM 2183 O O . ALA A 1 280 ? 10.910 12.397 -18.628 1.00 89.00 280 ALA A O 1
ATOM 2184 N N . GLU A 1 281 ? 10.553 10.227 -18.156 1.00 85.62 281 GLU A N 1
ATOM 2185 C CA . GLU A 1 281 ? 11.942 9.924 -17.783 1.00 85.62 281 GLU A CA 1
ATOM 2186 C C . GLU A 1 281 ? 12.901 10.150 -18.960 1.00 85.62 281 GLU A C 1
ATOM 2188 O O . GLU A 1 281 ? 13.958 10.770 -18.793 1.00 85.62 281 GLU A O 1
ATOM 2193 N N . HIS A 1 282 ? 12.523 9.701 -20.164 1.00 88.88 282 HIS A N 1
ATOM 2194 C CA . HIS A 1 282 ? 13.323 9.919 -21.365 1.00 88.88 282 HIS A CA 1
ATOM 2195 C C . HIS A 1 282 ? 13.521 11.411 -21.637 1.00 88.88 282 HIS A C 1
ATOM 2197 O O . HIS A 1 282 ? 14.663 11.847 -21.777 1.00 88.88 282 HIS A O 1
ATOM 2203 N N . ILE A 1 283 ? 12.441 12.198 -21.653 1.00 92.81 283 ILE A N 1
ATOM 2204 C CA . ILE A 1 283 ? 12.476 1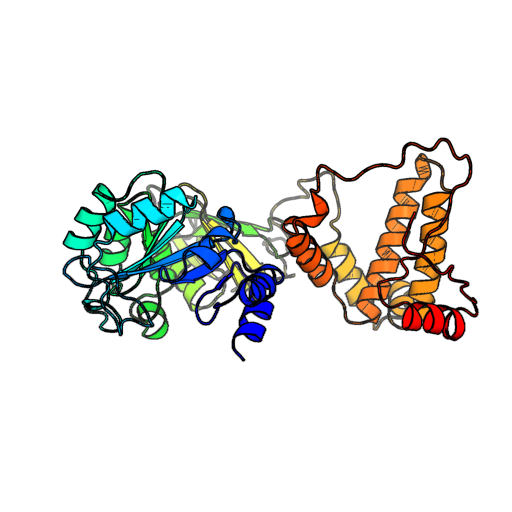3.654 -21.852 1.00 92.81 283 ILE A CA 1
ATOM 2205 C C . ILE A 1 283 ? 13.365 14.310 -20.789 1.00 92.81 283 ILE A C 1
ATOM 2207 O O . ILE A 1 283 ? 14.279 15.065 -21.132 1.00 92.81 283 ILE A O 1
ATOM 2211 N N . LYS A 1 284 ? 13.172 13.963 -19.511 1.00 91.94 284 LYS A N 1
ATOM 2212 C CA . LYS A 1 284 ? 13.942 14.503 -18.381 1.00 91.94 284 LYS A CA 1
ATOM 2213 C C . LYS A 1 284 ? 15.443 14.250 -18.518 1.00 91.94 284 LYS A C 1
ATOM 2215 O O . LYS A 1 284 ? 16.247 15.146 -18.265 1.00 91.94 284 LYS A O 1
ATOM 2220 N N . SER A 1 285 ? 15.839 13.065 -18.989 1.00 92.19 285 SER A N 1
ATOM 2221 C CA . SER A 1 285 ? 17.255 12.708 -19.194 1.00 92.19 285 SER A CA 1
ATOM 2222 C C . SER A 1 285 ? 17.984 13.604 -20.212 1.00 92.19 285 SER A C 1
ATOM 2224 O O . SER A 1 285 ? 19.216 13.680 -20.217 1.00 92.19 285 SER A O 1
ATOM 2226 N N . ARG A 1 286 ? 17.236 14.316 -21.066 1.00 93.69 286 ARG A N 1
ATOM 2227 C CA . ARG A 1 286 ? 17.771 15.195 -22.113 1.00 93.69 286 ARG A CA 1
ATOM 2228 C C . ARG A 1 286 ? 18.031 16.631 -21.651 1.00 93.69 286 ARG A C 1
ATOM 2230 O O . ARG A 1 286 ? 18.530 17.414 -22.456 1.00 93.69 286 ARG A O 1
ATOM 2237 N N . ILE A 1 287 ? 17.744 16.992 -20.395 1.00 92.31 287 ILE A N 1
ATOM 2238 C CA . ILE A 1 287 ? 17.823 18.386 -19.908 1.00 92.31 287 ILE A CA 1
ATOM 2239 C C . ILE A 1 287 ? 19.200 19.041 -20.092 1.00 92.31 287 ILE A C 1
ATOM 2241 O O . ILE A 1 287 ? 19.269 20.241 -20.326 1.00 92.31 287 ILE A O 1
ATOM 2245 N N . ASN A 1 288 ? 20.287 18.265 -20.064 1.00 91.94 288 ASN A N 1
ATOM 2246 C CA . ASN A 1 288 ? 21.661 18.759 -20.254 1.00 91.94 288 ASN A CA 1
ATOM 2247 C C . ASN A 1 288 ? 22.193 18.558 -21.682 1.00 91.94 288 ASN A C 1
ATOM 2249 O O . ASN A 1 288 ? 23.365 18.799 -21.947 1.00 91.94 288 ASN A O 1
ATOM 2253 N N . GLN A 1 289 ? 21.356 18.076 -22.600 1.00 93.25 289 GLN A N 1
ATOM 2254 C CA . GLN A 1 289 ? 21.743 17.796 -23.980 1.00 93.25 289 GLN A CA 1
ATOM 2255 C C . GLN A 1 289 ? 21.266 18.922 -24.894 1.00 93.25 289 GLN A C 1
ATOM 2257 O O . GLN A 1 289 ? 20.220 19.538 -24.650 1.00 93.25 289 GLN A O 1
ATOM 2262 N N . ASP A 1 290 ? 21.999 19.170 -25.975 1.00 93.00 290 ASP A N 1
ATOM 2263 C CA . ASP A 1 290 ? 21.557 20.080 -27.029 1.00 93.00 290 ASP A CA 1
ATOM 2264 C C . ASP A 1 290 ? 20.588 19.368 -27.983 1.00 93.00 290 ASP A C 1
ATOM 2266 O O . ASP A 1 290 ? 20.910 18.959 -29.092 1.00 93.00 290 ASP A O 1
ATOM 2270 N N . SER A 1 291 ? 19.386 19.122 -27.471 1.00 94.25 291 SER A N 1
ATOM 2271 C CA . SER A 1 291 ? 18.270 18.487 -28.174 1.00 94.25 291 SER A CA 1
ATOM 2272 C C . SER A 1 291 ? 17.043 19.389 -28.091 1.00 94.25 291 SER A C 1
ATOM 2274 O O . SER A 1 291 ? 17.000 20.284 -27.244 1.00 94.25 291 SER A O 1
ATOM 2276 N N . TYR A 1 292 ? 16.022 19.150 -28.923 1.00 94.94 292 TYR A N 1
ATOM 2277 C CA . TYR A 1 292 ? 14.748 19.877 -28.828 1.00 94.94 292 TYR A CA 1
ATOM 2278 C C . TYR A 1 292 ? 14.198 19.856 -27.394 1.00 94.94 292 TYR A C 1
ATOM 2280 O O . TYR A 1 292 ? 14.085 20.904 -26.761 1.00 94.94 292 TYR A O 1
ATOM 22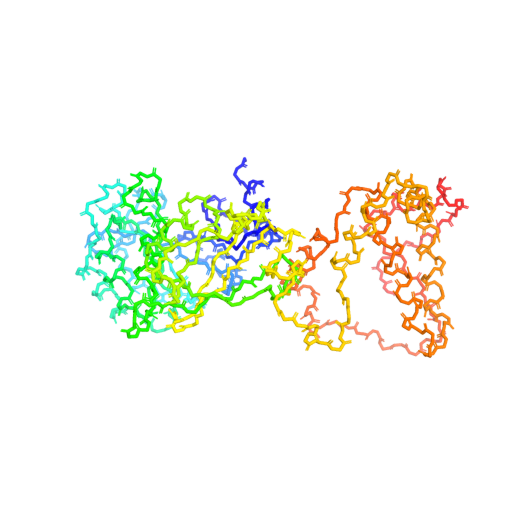88 N N . SER A 1 293 ? 14.012 18.661 -26.825 1.00 93.69 293 SER A N 1
ATOM 2289 C CA . SER A 1 293 ? 13.532 18.492 -25.452 1.00 93.69 293 SER A CA 1
ATOM 2290 C C . SER A 1 293 ? 14.439 19.139 -24.408 1.00 93.69 293 SER A C 1
ATOM 2292 O O . SER A 1 293 ? 13.951 19.667 -23.414 1.00 93.69 293 SER A O 1
ATOM 2294 N N . GLY A 1 294 ? 15.762 19.107 -24.600 1.00 94.62 294 GLY A N 1
ATOM 2295 C CA . GLY A 1 294 ? 16.699 19.765 -23.688 1.00 94.62 294 GLY A CA 1
ATOM 2296 C C . GLY A 1 294 ? 16.546 21.286 -23.702 1.00 94.62 294 GLY A C 1
ATOM 2297 O O . GLY A 1 294 ? 16.488 21.907 -22.645 1.00 94.62 294 GLY A O 1
ATOM 2298 N N . ARG A 1 295 ? 16.425 21.889 -24.892 1.00 94.81 295 ARG A N 1
ATOM 2299 C CA . ARG A 1 295 ? 16.249 23.340 -25.058 1.00 94.81 295 ARG A CA 1
ATOM 2300 C C . ARG A 1 295 ? 14.916 23.825 -24.496 1.00 94.81 295 ARG A C 1
ATOM 2302 O O . ARG A 1 295 ? 14.920 24.806 -23.762 1.00 94.81 295 ARG A O 1
ATOM 2309 N N . ILE A 1 296 ? 13.813 23.133 -24.780 1.00 95.25 296 ILE A N 1
ATOM 2310 C CA . ILE A 1 296 ? 12.483 23.514 -24.277 1.00 95.25 296 ILE A CA 1
ATOM 2311 C C . ILE A 1 296 ? 12.423 23.418 -22.744 1.00 95.25 296 ILE A C 1
ATOM 2313 O O . ILE A 1 296 ? 11.986 24.359 -22.093 1.00 95.25 296 ILE A O 1
ATOM 2317 N N . GLN A 1 297 ? 12.952 22.345 -22.142 1.00 94.44 297 GLN A N 1
ATOM 2318 C CA . GLN A 1 297 ? 12.989 22.203 -20.676 1.00 94.44 297 GLN A CA 1
ATOM 2319 C C . GLN A 1 297 ? 13.799 23.302 -19.979 1.00 94.44 297 GLN A C 1
ATOM 2321 O O . GLN A 1 297 ? 13.445 23.721 -18.882 1.00 94.44 297 GLN A O 1
ATOM 2326 N N . ARG A 1 298 ? 14.886 23.779 -20.601 1.00 93.56 298 ARG A N 1
ATOM 2327 C CA . ARG A 1 298 ? 15.696 24.885 -20.063 1.00 93.56 298 ARG A CA 1
ATOM 2328 C C . ARG A 1 298 ? 15.044 26.263 -20.246 1.00 93.56 298 ARG A C 1
ATOM 2330 O O . ARG A 1 298 ? 15.553 27.224 -19.685 1.00 93.56 298 ARG A O 1
ATOM 2337 N N . ASN A 1 299 ? 13.943 26.360 -20.999 1.00 89.12 299 ASN A N 1
ATOM 2338 C CA . ASN A 1 299 ? 13.229 27.607 -21.283 1.00 89.12 299 ASN A CA 1
ATOM 2339 C C . ASN A 1 299 ? 11.717 27.439 -21.023 1.00 89.12 299 ASN A C 1
ATOM 2341 O O . ASN A 1 299 ? 10.944 27.274 -21.972 1.00 89.12 299 ASN A O 1
ATOM 2345 N N . PRO A 1 300 ? 11.267 27.488 -19.754 1.00 80.50 300 PRO A N 1
ATOM 2346 C CA . PRO A 1 300 ? 9.865 27.268 -19.391 1.00 80.50 300 PRO A CA 1
ATOM 2347 C C . PRO A 1 300 ? 8.863 28.185 -20.108 1.00 80.50 300 PRO A C 1
ATOM 2349 O O . PRO A 1 300 ? 7.748 27.756 -20.388 1.00 80.50 300 PRO A O 1
ATOM 2352 N N . GLN A 1 301 ? 9.247 29.419 -20.449 1.00 81.56 301 GLN A N 1
ATOM 2353 C CA . GLN A 1 301 ? 8.405 30.354 -21.207 1.00 81.56 301 GLN A CA 1
ATOM 2354 C C . GLN A 1 301 ? 8.129 29.842 -22.623 1.00 81.56 301 GLN A C 1
ATOM 2356 O O . GLN A 1 301 ? 6.990 29.860 -23.079 1.00 81.56 301 GLN A O 1
ATOM 2361 N N . LEU A 1 302 ? 9.158 29.325 -23.299 1.00 84.00 302 LEU A N 1
ATOM 2362 C CA . LEU A 1 302 ? 9.012 28.733 -24.627 1.00 84.00 302 LEU A CA 1
ATOM 2363 C C . LEU A 1 302 ? 8.197 27.436 -24.564 1.00 84.00 302 LEU A C 1
ATOM 2365 O O . LEU A 1 302 ? 7.363 27.193 -25.431 1.00 84.00 302 LEU A O 1
ATOM 2369 N N . ALA A 1 303 ? 8.395 26.628 -23.517 1.00 88.62 303 ALA A N 1
ATOM 2370 C CA . ALA A 1 303 ? 7.569 25.449 -23.273 1.00 88.62 303 ALA A CA 1
ATOM 2371 C C . ALA A 1 303 ? 6.087 25.818 -23.101 1.00 88.62 303 ALA A C 1
ATOM 2373 O O . ALA A 1 303 ? 5.225 25.141 -23.651 1.00 88.62 303 ALA A O 1
ATOM 2374 N N . LEU A 1 304 ? 5.787 26.910 -22.389 1.00 84.81 304 LEU A N 1
ATOM 2375 C CA . LEU A 1 304 ? 4.418 27.393 -22.243 1.00 84.81 304 LEU A CA 1
ATOM 2376 C C . LEU A 1 304 ? 3.835 27.928 -23.555 1.00 84.81 304 LEU A C 1
ATOM 2378 O O . LEU A 1 304 ? 2.687 27.623 -23.861 1.00 84.81 304 LEU A O 1
ATOM 2382 N N . ALA A 1 305 ? 4.612 28.686 -24.331 1.00 80.25 305 ALA A N 1
ATOM 2383 C CA . ALA A 1 305 ? 4.176 29.158 -25.643 1.00 80.25 305 ALA A CA 1
ATOM 2384 C C . ALA A 1 305 ? 3.780 27.978 -26.545 1.00 80.25 305 ALA A C 1
ATOM 2386 O O . ALA A 1 305 ? 2.701 27.995 -27.132 1.00 80.25 305 ALA A O 1
ATOM 2387 N N . LYS A 1 306 ? 4.593 26.910 -26.552 1.00 92.44 306 LYS A N 1
ATOM 2388 C CA . LYS A 1 306 ? 4.249 25.654 -27.226 1.00 92.44 306 LYS A CA 1
ATOM 2389 C C . LYS A 1 306 ? 2.962 25.044 -26.672 1.00 92.44 306 LYS A C 1
ATOM 2391 O O . LYS A 1 306 ? 2.077 24.758 -27.453 1.00 92.44 306 LYS A O 1
ATOM 2396 N N . ILE A 1 307 ? 2.783 24.923 -25.352 1.00 92.50 307 ILE A N 1
ATOM 2397 C CA . ILE A 1 307 ? 1.522 24.409 -24.767 1.00 92.50 307 ILE A CA 1
ATOM 2398 C C . ILE A 1 307 ? 0.293 25.170 -25.284 1.00 92.50 307 ILE A C 1
ATOM 2400 O O . ILE A 1 307 ? -0.736 24.554 -25.547 1.00 92.50 307 ILE A O 1
ATOM 2404 N N . MET A 1 308 ? 0.379 26.496 -25.408 1.00 86.06 308 MET A N 1
ATOM 2405 C CA . MET A 1 308 ? -0.726 27.305 -25.925 1.00 86.06 308 MET A CA 1
ATOM 2406 C C . MET A 1 308 ? -0.993 27.038 -27.409 1.00 86.06 308 MET A C 1
ATOM 2408 O O . MET A 1 308 ? -2.154 26.949 -27.795 1.00 86.06 308 MET A O 1
ATOM 2412 N N . GLU A 1 309 ? 0.058 26.906 -28.217 1.00 86.38 309 GLU A N 1
ATOM 2413 C CA . GLU A 1 309 ? -0.028 26.528 -29.633 1.00 86.38 309 GLU A CA 1
ATOM 2414 C C . GLU A 1 309 ? -0.687 25.150 -29.796 1.00 86.38 309 GLU A C 1
ATOM 2416 O O . GLU A 1 309 ? -1.751 25.061 -30.405 1.00 86.38 309 GLU A O 1
ATOM 2421 N N . GLU A 1 310 ? -0.155 24.124 -29.122 1.00 94.56 310 GLU A N 1
ATOM 2422 C CA . GLU A 1 310 ? -0.669 22.749 -29.197 1.00 94.56 310 GLU A CA 1
ATOM 2423 C C . GLU A 1 310 ? -2.115 22.650 -28.680 1.00 94.56 310 GLU A C 1
ATOM 2425 O O . GLU A 1 310 ? -2.921 21.861 -29.166 1.00 94.56 310 GLU A O 1
ATOM 2430 N N . PHE A 1 311 ? -2.489 23.460 -27.680 1.00 91.62 311 PHE A N 1
ATOM 2431 C CA . PHE A 1 311 ? -3.874 23.521 -27.209 1.00 91.62 311 PHE A CA 1
ATOM 2432 C C . PHE A 1 311 ? -4.821 23.994 -28.316 1.00 91.62 311 PHE A C 1
ATOM 2434 O O . PHE A 1 311 ? -5.895 23.417 -28.487 1.00 91.62 311 PHE A O 1
ATOM 2441 N N . TRP A 1 312 ? -4.438 25.027 -29.070 1.00 82.00 312 TRP A N 1
ATOM 2442 C CA . TRP A 1 312 ? -5.241 25.488 -30.199 1.00 82.00 312 TRP A CA 1
ATOM 2443 C C . TRP A 1 312 ? -5.283 24.456 -31.320 1.00 82.00 312 TRP A C 1
ATOM 2445 O O . TRP A 1 312 ? -6.355 24.243 -31.883 1.00 82.00 312 TRP A O 1
ATOM 2455 N N . GLU A 1 313 ? -4.174 23.772 -31.590 1.00 85.69 313 GLU A N 1
ATOM 2456 C CA . GLU A 1 313 ? -4.110 22.690 -32.576 1.00 85.69 313 GLU A CA 1
ATOM 2457 C C . GLU A 1 313 ? -5.040 21.533 -32.195 1.00 85.69 313 GLU A C 1
ATOM 2459 O O . GLU A 1 313 ? -5.844 21.114 -33.023 1.00 85.69 313 GLU A O 1
ATOM 2464 N N . VAL A 1 314 ? -5.079 21.119 -30.923 1.00 90.38 314 VAL A N 1
ATOM 2465 C CA . VAL A 1 314 ? -6.065 20.143 -30.416 1.00 90.38 314 VAL A CA 1
ATOM 2466 C C . VAL A 1 314 ? -7.505 20.591 -30.672 1.00 90.38 314 VAL A C 1
ATOM 2468 O O . VAL A 1 314 ? -8.346 19.771 -31.044 1.00 90.38 314 VAL A O 1
ATOM 2471 N N . VAL A 1 315 ? -7.808 21.875 -30.456 1.00 85.50 315 VAL A N 1
ATOM 2472 C CA . VAL A 1 315 ? -9.164 22.425 -30.615 1.00 85.50 315 VAL A CA 1
ATOM 2473 C C . VAL A 1 315 ? -9.605 22.436 -32.080 1.00 85.50 315 VAL A C 1
ATOM 2475 O O . VAL A 1 315 ? -10.775 22.167 -32.357 1.00 85.50 315 VAL A O 1
ATOM 2478 N N . VAL A 1 316 ? -8.704 22.757 -33.012 1.00 81.62 316 VAL A N 1
ATOM 2479 C CA . VAL A 1 316 ? -9.044 22.917 -34.439 1.00 81.62 316 VAL A CA 1
ATOM 2480 C C . VAL A 1 316 ? -8.787 21.665 -35.277 1.00 81.62 316 VAL A C 1
ATOM 2482 O O . VAL A 1 316 ? -9.284 21.579 -36.402 1.00 81.62 316 VAL A O 1
ATOM 2485 N N . ALA A 1 317 ? -8.015 20.705 -34.768 1.00 84.94 317 ALA A N 1
ATOM 2486 C CA . ALA A 1 317 ? -7.598 19.547 -35.538 1.00 84.94 317 ALA A CA 1
ATOM 2487 C C . ALA A 1 317 ? -8.769 18.626 -35.915 1.00 84.94 317 ALA A C 1
ATOM 2489 O O . ALA A 1 317 ? -9.655 18.348 -35.095 1.00 84.94 317 ALA A O 1
ATOM 2490 N N . PRO A 1 318 ? -8.752 18.076 -37.145 1.00 85.44 318 PRO A N 1
ATOM 2491 C CA . PRO A 1 318 ? -9.677 17.022 -37.527 1.00 85.44 318 PRO A CA 1
ATOM 2492 C C . PRO A 1 318 ? -9.435 15.763 -36.684 1.00 85.44 318 PRO A C 1
ATOM 2494 O O . PRO A 1 318 ? -8.345 15.545 -36.152 1.00 85.44 318 PRO A O 1
ATOM 2497 N N . GLN A 1 319 ? -10.448 14.898 -36.601 1.00 85.19 319 GLN A N 1
ATOM 2498 C CA . GLN A 1 319 ? -10.427 13.686 -35.773 1.00 85.19 319 GLN A CA 1
ATOM 2499 C C . GLN A 1 319 ? -9.183 12.807 -36.001 1.00 85.19 319 GLN A C 1
ATOM 2501 O O . GLN A 1 319 ? -8.617 12.293 -35.037 1.00 85.19 319 GLN A O 1
ATOM 2506 N N . ASP A 1 320 ? -8.727 12.683 -37.249 1.00 88.19 320 ASP A N 1
ATOM 2507 C CA . ASP A 1 320 ? -7.566 11.861 -37.617 1.00 88.19 320 ASP A CA 1
ATOM 2508 C C . ASP A 1 320 ? -6.235 12.402 -37.059 1.00 88.19 320 ASP A C 1
ATOM 2510 O O . ASP A 1 320 ? -5.288 11.638 -36.868 1.00 88.19 320 ASP A O 1
ATOM 2514 N N . ASN A 1 321 ? -6.174 13.698 -36.734 1.00 90.12 321 ASN A N 1
ATOM 2515 C CA . ASN A 1 321 ? -4.998 14.365 -36.173 1.00 90.12 321 ASN A CA 1
ATOM 2516 C C . ASN A 1 321 ? -5.073 14.542 -34.654 1.00 90.12 321 ASN A C 1
ATOM 2518 O O . ASN A 1 321 ? -4.036 14.743 -34.025 1.00 90.12 321 ASN A O 1
ATOM 2522 N N . GLN A 1 322 ? -6.255 14.413 -34.040 1.00 88.38 322 GLN A N 1
ATOM 2523 C CA . GLN A 1 322 ? -6.440 14.689 -32.608 1.00 88.38 322 GLN A CA 1
ATOM 2524 C C . GLN A 1 322 ? -5.488 13.902 -31.707 1.00 88.38 322 GLN A C 1
ATOM 2526 O O . GLN A 1 322 ? -5.032 14.426 -30.694 1.00 88.38 322 GLN A O 1
ATOM 2531 N N . VAL A 1 323 ? -5.160 12.657 -32.066 1.00 90.31 323 VAL A N 1
ATOM 2532 C CA . VAL A 1 323 ? -4.199 11.851 -31.298 1.00 90.31 323 VAL A CA 1
ATOM 2533 C C . VAL A 1 323 ? -2.804 12.482 -31.310 1.00 90.31 323 VAL A C 1
ATOM 2535 O O . VAL A 1 323 ? -2.141 12.462 -30.273 1.00 90.31 323 VAL A O 1
ATOM 2538 N N . SER A 1 324 ? -2.365 13.036 -32.446 1.00 92.38 324 SER A N 1
ATOM 2539 C CA . SER A 1 324 ? -1.064 13.707 -32.563 1.00 92.38 324 SER A CA 1
ATOM 2540 C C . SER A 1 324 ? -1.049 14.982 -31.732 1.00 92.38 324 SER A C 1
ATOM 2542 O O . SER A 1 324 ? -0.259 15.066 -30.798 1.00 92.38 324 SER A O 1
ATOM 2544 N N . GLU A 1 325 ? -2.006 15.885 -31.958 1.00 93.62 325 GLU A N 1
ATOM 2545 C CA . GLU A 1 325 ? -2.028 17.184 -31.267 1.00 93.62 325 GLU A CA 1
ATOM 2546 C C . GLU A 1 325 ? -2.192 17.019 -29.749 1.00 93.62 325 GLU A C 1
ATOM 2548 O O . GLU A 1 325 ? -1.537 17.681 -28.944 1.00 93.62 325 GLU A O 1
ATOM 2553 N N . CYS A 1 326 ? -3.020 16.060 -29.309 1.00 94.25 326 CYS A N 1
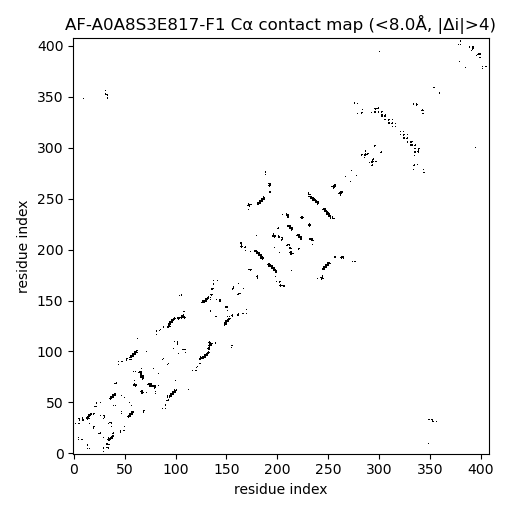ATOM 2554 C CA . CYS A 1 326 ? -3.142 15.759 -27.882 1.00 94.25 326 CYS A CA 1
ATOM 2555 C C . CYS A 1 326 ? -1.828 15.212 -27.308 1.00 94.25 326 CYS A C 1
ATOM 2557 O O . CYS A 1 326 ? -1.512 15.462 -26.142 1.00 94.25 326 CYS A O 1
ATOM 2559 N N . SER A 1 327 ? -1.069 14.449 -28.098 1.00 94.00 327 SER A N 1
ATOM 2560 C CA . SER A 1 327 ? 0.235 13.930 -27.682 1.00 94.00 327 SER A CA 1
ATOM 2561 C C . SER A 1 327 ? 1.263 15.050 -27.578 1.00 94.00 327 SER A C 1
ATOM 2563 O O . SER A 1 327 ? 1.990 15.098 -26.584 1.00 94.00 327 SER A O 1
ATOM 2565 N N . ASP A 1 328 ? 1.295 15.969 -28.539 1.00 95.25 328 ASP A N 1
ATOM 2566 C CA . ASP A 1 328 ? 2.222 17.098 -28.538 1.00 95.25 328 ASP A CA 1
ATOM 2567 C C . ASP A 1 328 ? 1.919 18.070 -27.392 1.00 95.25 328 ASP A C 1
ATOM 2569 O O . ASP A 1 328 ? 2.835 18.445 -26.648 1.00 95.25 328 ASP A O 1
ATOM 2573 N N . LEU A 1 329 ? 0.642 18.353 -27.118 1.00 96.31 329 LEU A N 1
ATOM 2574 C CA . LEU A 1 329 ? 0.223 19.096 -25.926 1.00 96.31 329 LEU A CA 1
ATOM 2575 C C . LEU A 1 329 ? 0.747 18.445 -24.634 1.00 96.31 329 LEU A C 1
ATOM 2577 O O . LEU A 1 329 ? 1.311 19.120 -23.767 1.00 96.31 329 LEU A O 1
ATOM 2581 N N . LEU A 1 330 ? 0.599 17.123 -24.497 1.00 94.62 330 LEU A N 1
ATOM 2582 C CA . LEU A 1 330 ? 1.085 16.383 -23.327 1.00 94.62 330 LEU A CA 1
ATOM 2583 C C . LEU A 1 330 ? 2.615 16.405 -23.215 1.00 94.62 330 LEU A C 1
ATOM 2585 O O . LEU A 1 330 ? 3.151 16.569 -22.116 1.00 94.62 330 LEU A O 1
ATOM 2589 N N . VAL A 1 331 ? 3.327 16.248 -24.331 1.00 94.88 331 VAL A N 1
ATOM 2590 C CA . VAL A 1 331 ? 4.794 16.268 -24.382 1.00 94.88 331 VAL A CA 1
ATOM 2591 C C . VAL A 1 331 ? 5.331 17.633 -23.952 1.00 94.88 331 VAL A C 1
ATOM 2593 O O . VAL A 1 331 ? 6.222 17.696 -23.099 1.00 94.88 331 VAL A O 1
ATOM 2596 N N . HIS A 1 332 ? 4.770 18.725 -24.472 1.00 96.19 332 HIS A N 1
ATOM 2597 C CA . HIS A 1 332 ? 5.176 20.078 -24.093 1.00 96.19 332 HIS A CA 1
ATOM 2598 C C . HIS A 1 332 ? 4.810 20.405 -22.642 1.00 96.19 332 HIS A C 1
ATOM 2600 O O . HIS A 1 332 ? 5.623 21.007 -21.934 1.00 96.19 332 HIS A O 1
ATOM 2606 N N . LEU A 1 333 ? 3.665 19.916 -22.148 1.00 95.62 333 LEU A N 1
ATOM 2607 C CA . LEU A 1 333 ? 3.316 20.002 -20.730 1.00 95.62 333 LEU A CA 1
ATOM 2608 C C . LEU A 1 333 ? 4.358 19.306 -19.845 1.00 95.62 333 LEU A C 1
ATOM 2610 O O . LEU A 1 333 ? 4.808 19.890 -18.861 1.00 95.62 333 LEU A O 1
ATOM 2614 N N . ILE A 1 334 ? 4.805 18.099 -20.202 1.00 95.19 334 ILE A N 1
ATOM 2615 C CA . ILE A 1 334 ? 5.867 17.393 -19.464 1.00 95.19 334 ILE A CA 1
ATOM 2616 C C . ILE A 1 334 ? 7.171 18.202 -19.462 1.00 95.19 334 ILE A C 1
ATOM 2618 O O . ILE A 1 334 ? 7.817 18.322 -18.419 1.00 95.19 334 ILE A O 1
ATOM 2622 N N . MET A 1 335 ? 7.566 18.777 -20.603 1.00 95.62 335 MET A N 1
ATOM 2623 C CA . MET A 1 335 ? 8.775 19.605 -20.678 1.00 95.62 335 MET A CA 1
ATOM 2624 C C . MET A 1 335 ? 8.672 20.857 -19.797 1.00 95.62 335 MET A C 1
ATOM 2626 O O . MET A 1 335 ? 9.633 21.187 -19.100 1.00 95.62 335 MET A O 1
ATOM 2630 N N . TYR A 1 336 ? 7.510 21.515 -19.786 1.00 95.00 336 TYR A N 1
ATOM 2631 C CA . TYR A 1 336 ? 7.230 22.658 -18.917 1.00 95.00 336 TYR A CA 1
ATOM 2632 C C . TYR A 1 336 ? 7.309 22.285 -17.432 1.00 95.00 336 TYR A C 1
ATOM 2634 O O . TYR A 1 336 ? 7.957 22.988 -16.654 1.00 95.00 336 TYR A O 1
ATOM 2642 N N . LEU A 1 337 ? 6.701 21.162 -17.034 1.00 94.12 337 LEU A N 1
ATOM 2643 C CA . LEU A 1 337 ? 6.752 20.669 -15.655 1.00 94.12 337 LEU A CA 1
ATOM 2644 C C . LEU A 1 337 ? 8.199 20.403 -15.220 1.00 94.12 337 LEU A C 1
ATOM 2646 O O . LEU A 1 337 ? 8.637 20.938 -14.199 1.00 94.12 337 LEU A O 1
ATOM 2650 N N . ASN A 1 338 ? 8.968 19.671 -16.034 1.00 92.62 338 ASN A N 1
ATOM 2651 C CA . ASN A 1 338 ? 10.372 19.369 -15.752 1.00 92.62 338 ASN A CA 1
ATOM 2652 C C . ASN A 1 338 ? 11.221 20.642 -15.599 1.00 92.62 338 ASN A C 1
ATOM 2654 O O . ASN A 1 338 ? 12.038 20.715 -14.679 1.00 92.62 338 ASN A O 1
ATOM 2658 N N . GLY A 1 339 ? 11.017 21.646 -16.462 1.00 88.75 339 GLY A N 1
ATOM 2659 C CA . GLY A 1 339 ? 11.705 22.941 -16.386 1.00 88.75 339 GLY A CA 1
ATOM 2660 C C . GLY A 1 339 ? 11.412 23.722 -15.099 1.00 88.75 339 GLY A C 1
ATOM 2661 O O . GLY A 1 339 ? 12.257 24.478 -14.630 1.00 88.75 339 GLY A O 1
ATOM 2662 N N . ASN A 1 340 ? 10.254 23.478 -14.481 1.00 89.38 340 ASN A N 1
ATOM 2663 C CA . ASN A 1 340 ? 9.859 24.035 -13.183 1.00 89.38 340 ASN A CA 1
ATOM 2664 C C . ASN A 1 340 ? 10.175 23.102 -11.997 1.00 89.38 340 ASN A C 1
ATOM 2666 O O . ASN A 1 340 ? 9.753 23.361 -10.870 1.00 89.38 340 ASN A O 1
ATOM 2670 N N . GLY A 1 341 ? 10.901 22.004 -12.227 1.00 89.50 341 GLY A N 1
ATOM 2671 C CA . GLY A 1 341 ? 11.246 21.033 -11.187 1.00 89.50 341 GLY A CA 1
ATOM 2672 C C . GLY A 1 341 ? 10.073 20.176 -10.696 1.00 89.50 341 GLY A C 1
ATOM 2673 O O . GLY A 1 341 ? 10.192 19.548 -9.645 1.00 89.50 341 GLY A O 1
ATOM 2674 N N . ILE A 1 342 ? 8.962 20.132 -11.437 1.00 91.44 342 ILE A N 1
ATOM 2675 C CA . ILE A 1 342 ? 7.778 19.315 -11.141 1.00 91.44 342 ILE A CA 1
ATOM 2676 C C . ILE A 1 342 ? 7.849 18.032 -11.970 1.00 91.44 342 ILE A C 1
ATOM 2678 O O . ILE A 1 342 ? 8.126 18.073 -13.166 1.00 91.44 342 ILE A O 1
ATOM 2682 N N . SER A 1 343 ? 7.604 16.882 -11.345 1.00 88.75 343 SER A N 1
ATOM 2683 C CA . SER A 1 343 ? 7.621 15.585 -12.027 1.00 88.75 343 SER A CA 1
ATOM 2684 C C . SER A 1 343 ? 6.218 15.130 -12.450 1.00 88.75 343 SER A C 1
ATOM 2686 O O . SER A 1 343 ? 5.214 15.570 -11.885 1.00 88.75 343 SER A O 1
ATOM 2688 N N . ILE A 1 344 ? 6.119 14.232 -13.439 1.00 87.69 344 ILE A N 1
ATOM 2689 C CA . ILE A 1 344 ? 4.817 13.672 -13.844 1.00 87.69 344 ILE A CA 1
ATOM 2690 C C . ILE A 1 344 ? 4.201 12.832 -12.713 1.00 87.69 344 ILE A C 1
ATOM 2692 O O . ILE A 1 344 ? 2.982 12.781 -12.555 1.00 87.69 344 ILE A O 1
ATOM 2696 N N . GLU A 1 345 ? 5.046 12.235 -11.870 1.00 83.94 345 GLU A N 1
ATOM 2697 C CA . GLU A 1 345 ? 4.651 11.510 -10.668 1.00 83.94 345 GLU A CA 1
ATOM 2698 C C . GLU A 1 345 ? 3.940 12.425 -9.663 1.00 83.94 345 GLU A C 1
ATOM 2700 O O . GLU A 1 345 ? 2.952 12.011 -9.055 1.00 83.94 345 GLU A O 1
ATOM 2705 N N . ASP A 1 346 ? 4.382 13.679 -9.514 1.00 85.56 346 ASP A N 1
ATOM 2706 C CA . ASP A 1 346 ? 3.708 14.661 -8.654 1.00 85.56 346 ASP A CA 1
ATOM 2707 C C . ASP A 1 346 ? 2.278 14.937 -9.146 1.00 85.56 346 ASP A C 1
ATOM 2709 O O . ASP A 1 346 ? 1.341 14.978 -8.344 1.00 85.56 346 ASP A O 1
ATOM 2713 N N . ILE A 1 347 ? 2.087 15.045 -10.467 1.00 88.62 347 ILE A N 1
ATOM 2714 C CA . ILE A 1 347 ? 0.765 15.228 -11.084 1.00 88.62 347 ILE A CA 1
ATOM 2715 C C . ILE A 1 347 ? -0.121 14.000 -10.869 1.00 88.62 347 ILE A C 1
ATOM 2717 O O . ILE A 1 347 ? -1.277 14.143 -10.470 1.00 88.62 347 ILE A O 1
ATOM 2721 N N . PHE A 1 348 ? 0.395 12.787 -11.086 1.00 84.81 348 PHE A N 1
ATOM 2722 C CA . PHE A 1 348 ? -0.375 11.563 -10.845 1.00 84.81 348 PHE A CA 1
ATOM 2723 C C . PHE A 1 348 ? -0.771 11.397 -9.379 1.00 84.81 348 PHE A C 1
ATOM 2725 O O . PHE A 1 348 ? -1.897 10.984 -9.092 1.00 84.81 348 PHE A O 1
ATOM 2732 N N . ASN A 1 349 ? 0.106 11.777 -8.452 1.00 80.50 349 ASN A N 1
ATOM 2733 C CA . ASN A 1 349 ? -0.214 11.779 -7.031 1.00 80.50 349 ASN A CA 1
ATOM 2734 C C . ASN A 1 349 ? -1.333 12.780 -6.703 1.00 80.50 349 ASN A C 1
ATOM 2736 O O . ASN A 1 349 ? -2.265 12.432 -5.977 1.00 80.50 349 ASN A O 1
ATOM 2740 N N . GLU A 1 350 ? -1.290 13.992 -7.255 1.00 81.88 350 GLU A N 1
ATOM 2741 C CA . GLU A 1 350 ? -2.360 14.987 -7.100 1.00 81.88 350 GLU A CA 1
ATOM 2742 C C . GLU A 1 350 ? -3.686 14.496 -7.712 1.00 81.88 350 GLU A C 1
ATOM 2744 O O . GLU A 1 350 ? -4.743 14.609 -7.089 1.00 81.88 350 GLU A O 1
ATOM 2749 N N . LEU A 1 351 ? -3.659 13.887 -8.902 1.00 80.62 351 LEU A N 1
ATOM 2750 C CA . LEU A 1 351 ? -4.851 13.304 -9.533 1.00 80.62 351 LEU A CA 1
ATOM 2751 C C . LEU A 1 351 ? -5.440 12.158 -8.702 1.00 80.62 351 LEU A C 1
ATOM 2753 O O . LEU A 1 351 ? -6.660 12.083 -8.530 1.00 80.62 351 LEU A O 1
ATOM 2757 N N . HIS A 1 352 ? -4.593 11.299 -8.132 1.00 72.81 352 HIS A N 1
ATOM 2758 C CA . HIS A 1 352 ? -5.035 10.258 -7.211 1.00 72.81 352 HIS A CA 1
ATOM 2759 C C . HIS A 1 352 ? -5.712 10.857 -5.971 1.00 72.81 352 HIS A C 1
ATOM 2761 O O . HIS A 1 352 ? -6.765 10.366 -5.567 1.00 72.81 352 HIS A O 1
ATOM 2767 N N . ALA A 1 353 ? -5.179 11.944 -5.404 1.00 69.38 353 ALA A N 1
ATOM 2768 C CA . ALA A 1 353 ? -5.813 12.637 -4.281 1.00 69.38 353 ALA A CA 1
ATOM 2769 C C . ALA A 1 353 ? -7.189 13.200 -4.673 1.00 69.38 353 ALA A C 1
ATOM 2771 O O . ALA A 1 353 ? -8.156 13.083 -3.914 1.00 69.38 353 ALA A O 1
ATOM 2772 N N . ARG A 1 354 ? -7.297 13.753 -5.889 1.00 70.12 354 ARG A N 1
ATOM 2773 C CA . ARG A 1 354 ? -8.536 14.325 -6.433 1.00 70.12 354 ARG A CA 1
ATOM 2774 C C . ARG A 1 354 ? -9.622 13.304 -6.719 1.00 70.12 354 ARG A C 1
ATOM 2776 O O . ARG A 1 354 ? -10.782 13.658 -6.547 1.00 70.12 354 ARG A O 1
ATOM 2783 N N . ARG A 1 355 ? -9.292 12.057 -7.074 1.00 63.88 355 ARG A N 1
ATOM 2784 C CA . ARG A 1 355 ? -10.281 10.966 -7.223 1.00 63.88 355 ARG A CA 1
ATOM 2785 C C . ARG A 1 355 ? -11.226 10.868 -6.020 1.00 63.88 355 ARG A C 1
ATOM 2787 O O . ARG A 1 355 ? -12.368 10.454 -6.162 1.00 63.88 355 ARG A O 1
ATOM 2794 N N . TRP A 1 356 ? -10.737 11.260 -4.850 1.00 56.81 356 TRP A N 1
ATOM 2795 C CA . TRP A 1 356 ? -11.459 11.200 -3.587 1.00 56.81 356 TRP A CA 1
ATOM 2796 C C . TRP A 1 356 ? -11.935 12.571 -3.092 1.00 56.81 356 TRP A C 1
ATOM 2798 O O . TRP A 1 356 ? -12.437 12.679 -1.975 1.00 56.81 356 TRP A O 1
ATOM 2808 N N . ALA A 1 357 ? -11.756 13.628 -3.889 1.00 59.28 357 ALA A N 1
ATOM 2809 C CA . ALA A 1 357 ? -12.333 14.932 -3.618 1.00 59.28 357 ALA A CA 1
ATOM 2810 C C . ALA A 1 357 ? -13.837 14.876 -3.949 1.00 59.28 357 ALA A C 1
ATOM 2812 O O . ALA A 1 357 ? -14.180 14.652 -5.111 1.00 59.28 357 ALA A O 1
ATOM 2813 N N . PRO A 1 358 ? -14.741 15.171 -2.992 1.00 51.56 358 PRO A N 1
ATOM 2814 C CA . PRO A 1 358 ? -16.196 15.092 -3.198 1.00 51.56 358 PRO A CA 1
ATOM 2815 C C . PRO A 1 358 ? -16.724 15.951 -4.356 1.00 51.56 358 PRO A C 1
ATOM 2817 O O . PRO A 1 358 ? -17.852 15.784 -4.798 1.00 51.56 358 PRO A O 1
ATOM 2820 N N . LYS A 1 359 ? -15.913 16.903 -4.834 1.00 56.78 359 LYS A N 1
ATOM 2821 C CA . LYS A 1 359 ? -16.273 17.876 -5.867 1.00 56.78 359 LYS A CA 1
ATOM 2822 C C . LYS A 1 359 ? -16.277 17.317 -7.294 1.00 56.78 359 LYS A C 1
ATOM 2824 O O . LYS A 1 359 ? -16.880 17.947 -8.151 1.00 56.78 359 LYS A O 1
ATOM 2829 N N . LEU A 1 360 ? -15.604 16.196 -7.571 1.00 50.25 360 LEU A N 1
ATOM 2830 C CA . LEU A 1 360 ? -15.551 15.626 -8.929 1.00 50.25 360 LEU A CA 1
ATOM 2831 C C . LEU A 1 360 ? -16.731 14.697 -9.256 1.00 50.25 360 LEU A C 1
ATOM 2833 O O . LEU A 1 360 ? -16.952 14.394 -10.421 1.00 50.25 360 LEU A O 1
ATOM 2837 N N . SER A 1 361 ? -17.498 14.275 -8.252 1.00 51.03 361 SER A N 1
ATOM 2838 C CA . SER A 1 361 ? -18.655 13.381 -8.387 1.00 51.03 361 SER A CA 1
ATOM 2839 C C . SER A 1 361 ? -19.950 14.048 -7.910 1.00 51.03 361 SER A C 1
ATOM 2841 O O . SER A 1 361 ? -20.824 13.390 -7.353 1.00 51.03 361 SER A O 1
ATOM 2843 N N . VAL A 1 362 ? -20.055 15.373 -8.049 1.00 54.88 362 VAL A N 1
ATOM 2844 C CA . VAL A 1 362 ? -21.249 16.121 -7.631 1.00 54.88 362 VAL A CA 1
ATOM 2845 C C . VAL A 1 362 ? -22.371 15.855 -8.633 1.00 54.88 362 VAL A C 1
ATOM 2847 O O . VAL A 1 362 ? -22.377 16.417 -9.728 1.00 54.88 362 VAL A O 1
ATOM 2850 N N . GLU A 1 363 ? -23.329 15.018 -8.233 1.00 52.06 363 GLU A N 1
ATOM 2851 C CA . GLU A 1 363 ? -24.496 14.618 -9.039 1.00 52.06 363 GLU A CA 1
ATOM 2852 C C . GLU A 1 363 ? -25.389 15.806 -9.436 1.00 52.06 363 GLU A C 1
ATOM 2854 O O . GLU A 1 363 ? -26.018 15.788 -10.487 1.00 52.06 363 GLU A O 1
ATOM 2859 N N . ASN A 1 364 ? -25.375 16.890 -8.654 1.00 53.72 364 ASN A N 1
ATOM 2860 C CA . ASN A 1 364 ? -26.182 18.092 -8.890 1.00 53.72 364 ASN A CA 1
ATOM 2861 C C . ASN A 1 364 ? -25.401 19.222 -9.575 1.00 53.72 364 ASN A C 1
ATOM 2863 O O . ASN A 1 364 ? -25.567 20.400 -9.241 1.00 53.72 364 ASN A O 1
ATOM 2867 N N . THR A 1 365 ? -24.530 18.886 -10.527 1.00 52.81 365 THR A N 1
ATOM 2868 C CA . THR A 1 365 ? -23.968 19.913 -11.409 1.00 52.81 365 THR A CA 1
ATOM 2869 C C . THR A 1 365 ? -25.062 20.349 -12.380 1.00 52.81 365 THR A C 1
ATOM 2871 O O . THR A 1 365 ? -25.361 19.646 -13.339 1.00 52.81 365 THR A O 1
ATOM 2874 N N . LYS A 1 366 ? -25.695 21.498 -12.113 1.00 52.69 366 LYS A N 1
ATOM 2875 C CA . LYS A 1 366 ? -26.632 22.110 -13.062 1.00 52.69 366 LYS A CA 1
ATOM 2876 C C . LYS A 1 366 ? -25.860 22.487 -14.324 1.00 52.69 366 LYS A C 1
ATOM 2878 O O . LYS A 1 366 ? -25.054 23.414 -14.292 1.00 52.69 366 LYS A O 1
ATOM 2883 N N . ILE A 1 367 ? -26.101 21.761 -15.410 1.00 56.00 367 ILE A N 1
ATOM 2884 C CA . ILE A 1 367 ? -25.737 22.212 -16.750 1.00 56.00 367 ILE A CA 1
ATOM 2885 C C . ILE A 1 367 ? -26.740 23.324 -17.086 1.00 56.00 367 ILE A C 1
ATOM 2887 O O . ILE A 1 367 ? -27.941 23.078 -16.965 1.00 56.00 367 ILE A O 1
ATOM 2891 N N . PRO A 1 368 ? -26.298 24.550 -17.405 1.00 51.22 368 PRO A N 1
ATOM 2892 C CA . PRO A 1 368 ? -27.212 25.611 -17.809 1.00 51.22 368 PRO A CA 1
ATOM 2893 C C . PRO A 1 368 ? -28.032 25.164 -19.026 1.00 51.22 368 PRO A C 1
ATOM 2895 O O . PRO A 1 368 ? -27.462 24.789 -20.050 1.00 51.22 368 PRO A O 1
ATOM 2898 N N . ASP A 1 369 ? -29.361 25.198 -18.912 1.00 52.34 369 ASP A N 1
ATOM 2899 C CA . ASP A 1 369 ? -30.287 24.997 -20.032 1.00 52.34 369 ASP A CA 1
ATOM 2900 C C . ASP A 1 369 ? -30.348 26.283 -20.864 1.00 52.34 369 ASP A C 1
ATOM 2902 O O . ASP A 1 369 ? -31.345 27.000 -20.843 1.00 52.34 369 ASP A O 1
ATOM 2906 N N . GLU A 1 370 ? -29.285 26.621 -21.592 1.00 52.00 370 GLU A N 1
ATOM 2907 C CA . GLU A 1 370 ? -29.357 27.725 -22.551 1.00 52.00 370 GLU A CA 1
ATOM 2908 C C . GLU A 1 370 ? -28.768 27.345 -23.906 1.00 52.00 370 GLU A C 1
ATOM 2910 O O . GLU A 1 370 ? -27.569 27.133 -24.080 1.00 52.00 370 GLU A O 1
ATOM 2915 N N . LYS A 1 371 ? -29.662 27.311 -24.905 1.00 49.41 371 LYS A N 1
ATOM 2916 C CA . LYS A 1 371 ? -29.336 27.413 -26.330 1.00 49.41 371 LYS A CA 1
ATOM 2917 C C . LYS A 1 371 ? -28.844 28.833 -26.624 1.00 49.41 371 LYS A C 1
ATOM 2919 O O . LYS A 1 371 ? -29.534 29.607 -27.282 1.00 49.41 371 LYS A O 1
ATOM 2924 N N . SER A 1 372 ? -27.669 29.176 -26.119 1.00 48.19 372 SER A N 1
ATOM 2925 C CA . SER A 1 372 ? -26.898 30.298 -26.636 1.00 48.19 372 SER A CA 1
ATOM 2926 C C . SER A 1 372 ? -25.908 29.756 -27.666 1.00 48.19 372 SER A C 1
ATOM 2928 O O . SER A 1 372 ? -25.185 28.801 -27.394 1.00 48.19 372 SER A O 1
ATOM 2930 N N . ASN A 1 373 ? -25.882 30.348 -28.862 1.00 48.03 373 ASN A N 1
ATOM 2931 C CA . ASN A 1 373 ? -24.841 30.080 -29.863 1.00 48.03 373 ASN A CA 1
ATOM 2932 C C . ASN A 1 373 ? -23.513 30.787 -29.517 1.00 48.03 373 ASN A C 1
ATOM 2934 O O . ASN A 1 373 ? -22.569 30.734 -30.304 1.00 48.03 373 ASN A O 1
ATOM 2938 N N . GLU A 1 374 ? -23.429 31.468 -28.370 1.00 47.50 374 GLU A N 1
ATOM 2939 C CA . GLU A 1 374 ? -22.209 32.121 -27.908 1.00 47.50 374 GLU A CA 1
ATOM 2940 C C . GLU A 1 374 ? -21.387 31.161 -27.042 1.00 47.50 374 GLU A C 1
ATOM 2942 O O . GLU A 1 374 ? -21.798 30.743 -25.960 1.00 47.50 374 GLU A O 1
ATOM 2947 N N . ILE A 1 375 ? -20.187 30.820 -27.517 1.00 44.59 375 ILE A N 1
ATOM 2948 C CA . ILE A 1 375 ? -19.179 30.126 -26.714 1.00 44.59 375 ILE A CA 1
ATOM 2949 C C . ILE A 1 375 ? -18.433 31.189 -25.905 1.00 44.59 375 ILE A C 1
ATOM 2951 O O . ILE A 1 375 ? -17.608 31.927 -26.443 1.00 44.59 375 ILE A O 1
ATOM 2955 N N . ILE A 1 376 ? -18.717 31.270 -24.606 1.00 48.50 376 ILE A N 1
ATOM 2956 C CA . ILE A 1 376 ? -18.046 32.200 -23.690 1.00 48.50 376 ILE A CA 1
ATOM 2957 C C . ILE A 1 376 ? -16.830 31.502 -23.063 1.00 48.50 376 ILE A C 1
ATOM 2959 O O . ILE A 1 376 ? -16.964 30.502 -22.356 1.00 48.50 376 ILE A O 1
ATOM 2963 N N . ILE A 1 377 ? -15.623 32.034 -23.292 1.00 45.53 377 ILE A N 1
ATOM 2964 C CA . ILE A 1 377 ? -14.396 31.567 -22.627 1.00 45.53 377 ILE A CA 1
ATOM 2965 C C . ILE A 1 377 ? -14.276 32.261 -21.265 1.00 45.53 377 ILE A C 1
ATOM 2967 O O . ILE A 1 377 ? -13.806 33.393 -21.156 1.00 45.53 377 ILE A O 1
ATOM 2971 N N . CYS A 1 378 ? -14.689 31.569 -20.205 1.00 48.03 378 CYS A N 1
ATOM 2972 C CA . CYS A 1 378 ? -14.603 32.075 -18.835 1.00 48.03 378 CYS A CA 1
ATOM 2973 C C . CYS A 1 378 ? -13.276 31.681 -18.168 1.00 48.03 378 CYS A C 1
ATOM 2975 O O . CYS A 1 378 ? -13.064 30.521 -17.810 1.00 48.03 378 CYS A O 1
ATOM 2977 N N . ILE A 1 379 ? -12.400 32.653 -17.902 1.00 53.47 379 ILE A N 1
ATOM 2978 C CA . ILE A 1 379 ? -11.237 32.451 -17.024 1.00 53.47 379 ILE A CA 1
ATOM 2979 C C . ILE A 1 379 ? -11.703 32.610 -15.572 1.00 53.47 379 ILE A C 1
ATOM 2981 O O . ILE A 1 379 ? -12.199 33.665 -15.178 1.00 53.47 379 ILE A O 1
ATOM 2985 N N . SER A 1 380 ? -11.545 31.565 -14.751 1.00 46.75 380 SER A N 1
ATOM 2986 C CA . SER A 1 380 ? -11.970 31.581 -13.343 1.00 46.75 380 SER A CA 1
ATOM 2987 C C . SER A 1 380 ? -11.459 32.822 -12.599 1.00 46.75 380 SER A C 1
ATOM 2989 O O . SER A 1 380 ? -10.254 33.022 -12.450 1.00 46.75 380 SER A O 1
ATOM 2991 N N . ALA A 1 381 ? -12.378 33.611 -12.037 1.00 45.94 381 ALA A N 1
ATOM 2992 C CA . ALA A 1 381 ? -12.071 34.792 -11.222 1.00 45.94 381 ALA A CA 1
ATOM 2993 C C . ALA A 1 381 ? -11.490 34.464 -9.828 1.00 45.94 381 ALA A C 1
ATOM 2995 O O . ALA A 1 381 ? -11.283 35.352 -9.011 1.00 45.94 381 ALA A O 1
ATOM 2996 N N . SER A 1 382 ? -11.307 33.182 -9.494 1.00 46.84 382 SER A N 1
ATOM 2997 C CA . SER A 1 382 ? -11.101 32.730 -8.108 1.00 46.84 382 SER A CA 1
ATOM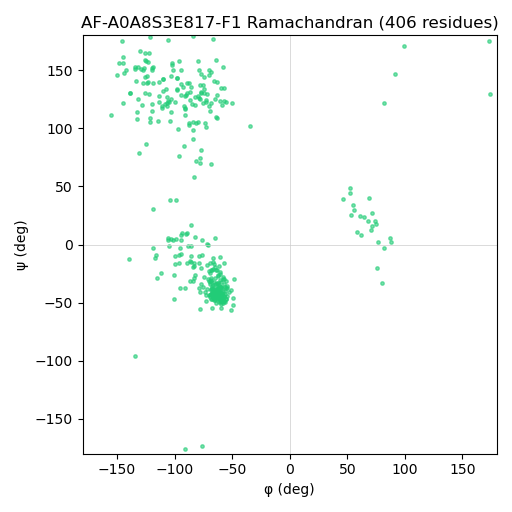 2998 C C . SER A 1 382 ? -9.717 32.190 -7.782 1.00 46.84 382 SER A C 1
ATOM 3000 O O . SER A 1 382 ? -9.327 32.175 -6.616 1.00 46.84 382 SER A O 1
ATOM 3002 N N . LYS A 1 383 ? -8.991 31.707 -8.790 1.00 48.34 383 LYS A N 1
ATOM 3003 C CA . LYS A 1 383 ? -7.700 31.049 -8.611 1.00 48.34 383 LYS A CA 1
ATOM 3004 C C . LYS A 1 383 ? -6.629 31.903 -9.265 1.00 48.34 383 LYS A C 1
ATOM 3006 O O . LYS A 1 383 ? -6.542 31.935 -10.483 1.00 48.34 383 LYS A O 1
ATOM 3011 N N . TYR A 1 384 ? -5.837 32.568 -8.427 1.00 51.91 384 TYR A N 1
ATOM 3012 C CA . TYR A 1 384 ? -4.665 33.353 -8.822 1.00 51.91 384 TYR A CA 1
ATOM 3013 C C . TYR A 1 384 ? -4.935 34.403 -9.923 1.00 51.91 384 TYR A C 1
ATOM 3015 O O . TYR A 1 384 ? -4.188 34.430 -10.900 1.00 51.91 384 TYR A O 1
ATOM 3023 N N . PRO A 1 385 ? -5.986 35.242 -9.804 1.00 57.44 385 PRO A N 1
ATOM 3024 C CA . PRO A 1 385 ? -6.324 36.217 -10.841 1.00 57.44 385 PRO A CA 1
ATOM 3025 C C . PRO A 1 385 ? -5.153 37.162 -11.125 1.00 57.44 385 PRO A C 1
ATOM 3027 O O . PRO A 1 385 ? -4.683 37.204 -12.255 1.00 57.44 385 PRO A O 1
ATOM 3030 N N . ASP A 1 386 ? -4.583 37.761 -10.079 1.00 57.62 386 ASP A N 1
ATOM 3031 C CA . ASP A 1 386 ? -3.488 38.728 -10.206 1.00 57.62 386 ASP A CA 1
ATOM 3032 C C . ASP A 1 386 ? -2.242 38.109 -10.850 1.00 57.62 386 ASP A C 1
ATOM 3034 O O . ASP A 1 386 ? -1.674 38.683 -11.764 1.00 57.62 386 ASP A O 1
ATOM 3038 N N . LYS A 1 387 ? -1.873 36.879 -10.462 1.00 61.56 387 LYS A N 1
ATOM 3039 C CA . LYS A 1 387 ? -0.707 36.186 -11.041 1.00 61.56 387 LYS A CA 1
ATOM 3040 C C . LYS A 1 387 ? -0.922 35.742 -12.483 1.00 61.56 387 LYS A C 1
ATOM 3042 O O . LYS A 1 387 ? 0.044 35.588 -13.215 1.00 61.56 387 LYS A O 1
ATOM 3047 N N . THR A 1 388 ? -2.162 35.444 -12.864 1.00 60.66 388 THR A N 1
ATOM 3048 C CA . THR A 1 388 ? -2.480 35.046 -14.243 1.00 60.66 388 THR A CA 1
ATOM 3049 C C . THR A 1 388 ? -2.414 36.263 -15.154 1.00 60.66 388 THR A C 1
ATOM 3051 O O . THR A 1 388 ? -1.884 36.166 -16.255 1.00 60.66 388 THR A O 1
ATOM 3054 N N . ASP A 1 389 ? -2.925 37.394 -14.673 1.00 65.50 389 ASP A N 1
ATOM 3055 C CA . ASP A 1 389 ? -2.966 38.644 -15.422 1.00 65.50 389 ASP A CA 1
ATOM 3056 C C . ASP A 1 389 ? -1.552 39.244 -15.525 1.00 65.50 389 ASP A C 1
ATOM 3058 O O . ASP A 1 389 ? -1.122 39.574 -16.624 1.00 65.50 389 ASP A O 1
ATOM 3062 N N . GLU A 1 390 ? -0.784 39.241 -14.428 1.00 67.75 390 GLU A N 1
ATOM 3063 C CA . GLU A 1 390 ? 0.638 39.623 -14.389 1.00 67.75 390 GLU A CA 1
ATOM 3064 C C . GLU A 1 390 ? 1.480 38.725 -15.304 1.00 67.75 390 GLU A C 1
ATOM 3066 O O . GLU A 1 390 ? 2.233 39.217 -16.135 1.00 67.75 390 GLU A O 1
ATOM 3071 N N . PHE A 1 391 ? 1.305 37.401 -15.242 1.00 63.03 391 PHE A N 1
ATOM 3072 C CA . PHE A 1 391 ? 2.020 36.491 -16.136 1.00 63.03 391 PHE A CA 1
ATOM 3073 C C . PHE A 1 391 ? 1.679 36.739 -17.613 1.00 63.03 391 PHE A C 1
ATOM 3075 O O . PHE A 1 391 ? 2.574 36.781 -18.456 1.00 63.03 391 PHE A O 1
ATOM 3082 N N . ALA A 1 392 ? 0.393 36.882 -17.942 1.00 57.22 392 ALA A N 1
ATOM 3083 C CA . ALA A 1 392 ? -0.042 37.121 -19.313 1.00 57.22 392 ALA A CA 1
ATOM 3084 C C . ALA A 1 392 ? 0.507 38.448 -19.848 1.00 57.22 392 ALA A C 1
ATOM 3086 O O . ALA A 1 392 ? 0.978 38.495 -20.983 1.00 57.22 392 ALA A O 1
ATOM 3087 N N . GLU A 1 393 ? 0.515 39.496 -19.029 1.00 59.59 393 GLU A N 1
ATOM 3088 C CA . GLU A 1 393 ? 1.021 40.807 -19.420 1.00 59.59 393 GLU A CA 1
ATOM 3089 C C . GLU A 1 393 ? 2.554 40.815 -19.524 1.00 59.59 393 GLU A C 1
ATOM 3091 O O . GLU A 1 393 ? 3.096 41.217 -20.552 1.00 59.59 393 GLU A O 1
ATOM 3096 N N . GLU A 1 394 ? 3.265 40.297 -18.522 1.00 64.00 394 GLU A N 1
ATOM 3097 C CA . GLU A 1 394 ? 4.728 40.374 -18.452 1.00 64.00 394 GLU A CA 1
ATOM 3098 C C . GLU A 1 394 ? 5.447 39.357 -19.338 1.00 64.00 394 GLU A C 1
ATOM 3100 O O . GLU A 1 394 ? 6.507 39.653 -19.889 1.00 64.00 394 GLU A O 1
ATOM 3105 N N . GLN A 1 395 ? 4.913 38.139 -19.447 1.00 61.25 395 GLN A N 1
ATOM 3106 C CA . GLN A 1 395 ? 5.592 37.041 -20.141 1.00 61.25 395 GLN A CA 1
ATOM 3107 C C . GLN A 1 395 ? 5.051 36.820 -21.552 1.00 61.25 395 GLN A C 1
ATOM 3109 O O . GLN A 1 395 ? 5.785 36.317 -22.402 1.00 61.25 395 GLN A O 1
ATOM 3114 N N . LEU A 1 396 ? 3.788 37.181 -21.809 1.00 51.44 396 LEU A N 1
ATOM 3115 C CA . LEU A 1 396 ? 3.136 36.968 -23.106 1.00 51.44 396 LEU A CA 1
ATOM 3116 C C . LEU A 1 396 ? 2.719 38.272 -23.807 1.00 51.44 396 LEU A C 1
ATOM 3118 O O . LEU A 1 396 ? 2.364 38.225 -24.982 1.00 51.44 396 LEU A O 1
ATOM 3122 N N . GLY A 1 397 ? 2.755 39.427 -23.130 1.00 47.66 397 GLY A N 1
ATOM 3123 C CA . GLY A 1 397 ? 2.293 40.703 -23.689 1.00 47.66 397 GLY A CA 1
ATOM 3124 C C . GLY A 1 397 ? 0.776 40.777 -23.913 1.00 47.66 397 GLY A C 1
ATOM 3125 O O . GLY A 1 397 ? 0.309 41.575 -24.724 1.00 47.66 397 GLY A O 1
ATOM 3126 N N . ILE A 1 398 ? -0.003 39.932 -23.234 1.00 50.50 398 ILE A N 1
ATOM 3127 C CA . ILE A 1 398 ? -1.456 39.808 -23.389 1.00 50.50 398 ILE A CA 1
ATOM 3128 C C . ILE A 1 398 ? -2.154 40.461 -22.198 1.00 50.50 398 ILE A C 1
ATOM 3130 O O . ILE A 1 398 ? -1.979 40.043 -21.057 1.00 50.50 398 ILE A O 1
ATOM 3134 N N . LYS A 1 399 ? -3.028 41.435 -22.469 1.00 53.22 399 LYS A N 1
ATOM 3135 C CA . LYS A 1 399 ? -3.855 42.073 -21.440 1.00 53.22 399 LYS A CA 1
ATOM 3136 C C . LYS A 1 399 ? -5.191 41.349 -21.276 1.00 53.22 399 LYS A C 1
ATOM 3138 O O . LYS A 1 399 ? -6.010 41.328 -22.195 1.00 53.22 399 LYS A O 1
ATOM 3143 N N . ILE A 1 400 ? -5.433 40.790 -20.092 1.00 58.66 400 ILE A N 1
ATOM 3144 C CA . ILE A 1 400 ? -6.675 40.079 -19.758 1.00 58.66 400 ILE A CA 1
ATOM 3145 C C . ILE A 1 400 ? -7.700 41.069 -19.191 1.00 58.66 400 ILE A C 1
ATOM 3147 O O . ILE A 1 400 ? -7.404 41.833 -18.278 1.00 58.66 400 ILE A O 1
ATOM 3151 N N . THR A 1 401 ? -8.930 41.048 -19.712 1.00 59.16 401 THR A N 1
ATOM 3152 C CA . THR A 1 401 ? -10.045 41.851 -19.178 1.00 59.16 401 THR A CA 1
ATOM 3153 C C . THR A 1 401 ? -11.016 40.925 -18.448 1.00 59.16 401 THR A C 1
ATOM 3155 O O . THR A 1 401 ? -11.557 40.004 -19.057 1.00 59.16 401 THR A O 1
ATOM 3158 N N . ARG A 1 402 ? -11.234 41.136 -17.142 1.00 60.59 402 ARG A N 1
ATOM 3159 C CA . ARG A 1 402 ? -12.134 40.306 -16.318 1.00 60.59 402 ARG A CA 1
ATOM 3160 C C . ARG A 1 402 ? -13.430 41.053 -15.999 1.00 60.59 402 ARG A C 1
ATOM 3162 O O . ARG A 1 402 ? -13.385 42.153 -15.455 1.00 60.59 402 ARG A O 1
ATOM 3169 N N . HIS A 1 403 ? -14.584 40.448 -16.285 1.00 53.69 403 HIS A N 1
ATOM 3170 C CA . HIS A 1 403 ? -15.877 40.983 -15.848 1.00 53.69 403 HIS A CA 1
ATOM 3171 C C . HIS A 1 403 ? -16.113 40.747 -14.348 1.00 53.69 403 HIS A C 1
ATOM 3173 O O . HIS A 1 403 ? -15.726 39.725 -13.778 1.00 53.69 403 HIS A O 1
ATOM 3179 N N . SER A 1 404 ? -16.764 41.711 -13.697 1.00 46.66 404 SER A N 1
ATOM 3180 C CA . SER A 1 404 ? -17.083 41.687 -12.272 1.00 46.66 404 SER A CA 1
ATOM 3181 C C . SER A 1 404 ? -18.269 40.758 -11.984 1.00 46.66 404 SER A C 1
ATOM 3183 O O . SER A 1 404 ? -19.399 41.218 -11.843 1.00 46.66 404 SER A O 1
ATOM 3185 N N . GLY A 1 405 ? -18.037 39.447 -11.893 1.00 46.25 405 GLY A N 1
ATOM 3186 C CA . GLY A 1 405 ? -19.082 38.519 -11.454 1.00 46.25 405 GLY A CA 1
ATOM 3187 C C . GLY A 1 405 ? -18.705 37.044 -11.534 1.00 46.25 405 GLY A C 1
ATOM 3188 O O . GLY A 1 405 ? -18.278 36.556 -12.571 1.00 46.25 405 GLY A O 1
ATOM 3189 N N . ARG A 1 406 ? -18.910 36.311 -10.432 1.00 42.03 406 ARG A N 1
ATOM 3190 C CA . ARG A 1 406 ? -19.177 34.865 -10.469 1.00 42.03 406 ARG A CA 1
ATOM 3191 C C . ARG A 1 406 ? -20.688 34.669 -10.407 1.00 42.03 406 ARG A C 1
ATOM 3193 O O . ARG A 1 406 ? -21.205 34.345 -9.348 1.00 42.03 406 ARG A O 1
ATOM 3200 N N . ASN A 1 407 ? -21.391 34.910 -11.493 1.00 39.81 407 ASN A N 1
ATOM 3201 C CA . ASN A 1 407 ? -22.664 34.258 -11.767 1.00 39.81 407 ASN A CA 1
ATOM 3202 C C . ASN A 1 407 ? -22.659 34.078 -13.277 1.00 39.81 407 ASN A C 1
ATOM 3204 O O . ASN A 1 407 ? -22.382 35.050 -13.971 1.00 39.81 407 ASN A O 1
ATOM 3208 N N . LEU A 1 408 ? -22.784 32.810 -13.674 1.00 38.97 408 LEU A N 1
ATOM 3209 C CA . LEU A 1 408 ? -22.642 32.275 -15.027 1.00 38.97 408 LEU A CA 1
ATOM 3210 C C . LEU A 1 408 ? -23.124 33.232 -16.115 1.00 38.97 408 LEU A C 1
ATOM 3212 O O . LEU A 1 408 ? -24.258 33.736 -15.959 1.00 38.97 408 LEU A O 1
#